Protein AF-A0A4Y9Y3M8-F1 (afdb_monomer)

pLDDT: mean 72.49, std 16.54, range [22.55, 95.62]

Radius of gyration: 41.43 Å; Cα contacts (8 Å, |Δi|>4): 596; chains: 1; bounding box: 86×70×116 Å

Solvent-accessible surface area (backbone atoms only — not comparable to full-atom values): 35491 Å² total; per-residue (Å²): 134,83,84,84,80,71,86,83,80,78,59,72,89,50,72,47,79,85,84,85,88,74,97,69,56,70,72,59,50,50,51,52,52,60,58,53,51,75,64,69,64,80,58,63,67,6,52,51,51,42,51,49,66,79,55,61,76,46,95,87,43,91,60,21,68,59,51,52,52,56,51,51,52,49,52,52,52,50,43,52,48,37,46,54,51,26,54,62,36,52,67,38,89,57,33,44,39,61,70,42,88,57,86,93,63,48,63,65,47,73,65,77,53,69,70,55,44,48,52,14,51,75,71,75,37,54,51,48,50,43,49,31,51,52,41,25,75,78,56,70,50,80,42,45,29,65,94,72,57,49,41,82,83,81,51,52,67,64,44,56,65,47,56,76,72,59,86,70,89,83,89,85,89,86,84,93,81,80,90,74,84,84,76,83,60,40,70,60,52,43,55,50,33,51,54,50,28,28,69,58,50,72,46,56,68,83,64,62,38,74,86,46,78,84,55,86,47,46,67,52,48,51,50,58,50,45,75,70,43,61,87,36,71,60,43,64,78,40,46,72,57,46,49,49,27,50,40,63,37,43,65,45,39,47,62,50,29,46,65,44,40,74,92,59,97,61,98,62,65,60,37,59,54,45,54,51,50,53,52,54,35,62,65,44,34,78,78,39,66,51,49,55,53,51,52,33,57,54,31,49,61,48,27,71,54,49,56,59,62,44,62,68,61,75,70,78,61,89,76,52,71,68,57,32,45,50,50,30,54,50,55,31,47,54,45,41,51,53,22,55,54,33,31,41,44,69,69,66,72,53,83,62,68,71,82,94,60,82,84,82,55,64,70,62,53,51,51,53,51,49,50,54,49,56,49,54,53,48,54,51,51,52,51,52,53,54,49,49,55,49,51,53,54,52,54,52,50,52,55,49,51,57,54,47,53,53,49,52,54,48,53,55,49,50,51,49,50,59,65,51,58,87,41,84,63,46,62,60,58,42,53,57,28,53,71,67,58,90,50,96,65,67,58,49,73,53,71,67,31,65,69,48,46,48,37,74,72,39,72,55,26,65,56,71,70,79,77,62,90,90,67,48,61,64,43,40,51,35,47,50,52,54,54,48,55,60,53,30,74,76,41,86,52,38,43,68,32,60,39,66,49,54,68,88,60,76,88,57,68,60,63,62,36,46,49,44,47,37,46,56,44,45,30,76,72,35,75,65,19,35,49,52,51,52,48,56,30,49,78,26,65,70,50,77,44,83,82,53,72,65,56,47,51,50,52,42,56,56,34,57,69,69,32,63,36,39,39,36,44,44,40,52,46,59,45,35,55,69,67,51,31,66,72,44,46,51,55,49,52,50,49,54,54,48,54,44,72,74,49,103,59,53,39,28,44,41,52,31,60,59,86,81,84,131

Structure (mmCIF, N/CA/C/O backbone):
data_AF-A0A4Y9Y3M8-F1
#
_entry.id   AF-A0A4Y9Y3M8-F1
#
loop_
_atom_site.group_PDB
_atom_site.id
_atom_site.type_symbol
_atom_site.label_atom_id
_atom_site.label_alt_id
_atom_site.label_comp_id
_atom_site.label_asym_id
_atom_site.label_entity_id
_atom_site.label_seq_id
_atom_site.pdbx_PDB_ins_code
_atom_site.Cartn_x
_atom_site.Cartn_y
_atom_site.Cartn_z
_atom_site.occupancy
_atom_site.B_iso_or_equiv
_atom_site.auth_seq_id
_atom_site.auth_comp_id
_atom_site.auth_asym_id
_atom_site.auth_atom_id
_atom_site.pdbx_PDB_model_num
ATOM 1 N N . MET A 1 1 ? 8.008 -13.737 5.739 1.00 23.94 1 MET A N 1
ATOM 2 C CA . MET A 1 1 ? 6.881 -13.301 6.593 1.00 23.94 1 MET A CA 1
ATOM 3 C C . MET A 1 1 ? 6.180 -14.546 7.118 1.00 23.94 1 MET A C 1
ATOM 5 O O . MET A 1 1 ? 5.570 -15.246 6.324 1.00 23.94 1 MET A O 1
ATOM 9 N N . LYS A 1 2 ? 6.320 -14.882 8.404 1.00 22.58 2 LYS A N 1
ATOM 10 C CA . LYS A 1 2 ? 5.452 -15.879 9.048 1.00 22.58 2 LYS A CA 1
ATOM 11 C C . LYS A 1 2 ? 4.255 -15.106 9.607 1.00 22.58 2 LYS A C 1
ATOM 13 O O . LYS A 1 2 ? 4.421 -14.347 10.555 1.00 22.58 2 LYS A O 1
ATOM 18 N N . GLU A 1 3 ? 3.095 -15.189 8.960 1.00 24.95 3 GLU A N 1
ATOM 19 C CA . GLU A 1 3 ? 1.872 -14.535 9.445 1.00 24.95 3 GLU A CA 1
ATOM 20 C C . GLU A 1 3 ? 1.312 -15.296 10.657 1.00 24.95 3 GLU A C 1
ATOM 22 O O . GLU A 1 3 ? 0.462 -16.169 10.526 1.00 24.95 3 GLU A O 1
ATOM 27 N N . TRP A 1 4 ? 1.747 -14.926 11.861 1.00 35.66 4 TRP A N 1
ATOM 28 C CA . TRP A 1 4 ? 1.193 -15.398 13.142 1.00 35.66 4 TRP A CA 1
ATOM 29 C C . TRP A 1 4 ? -0.137 -14.707 13.503 1.00 35.66 4 TRP A C 1
ATOM 31 O O . TRP A 1 4 ? -0.423 -14.418 14.657 1.00 35.66 4 TRP A O 1
ATOM 41 N N . ARG A 1 5 ? -0.957 -14.359 12.504 1.00 41.19 5 ARG A N 1
ATOM 42 C CA . ARG A 1 5 ? -2.076 -13.416 12.674 1.00 41.19 5 ARG A CA 1
ATOM 43 C C . ARG A 1 5 ? -3.370 -14.006 13.244 1.00 41.19 5 ARG A C 1
ATOM 45 O O . ARG A 1 5 ? -4.312 -13.232 13.399 1.00 41.19 5 ARG A O 1
ATOM 52 N N . LYS A 1 6 ? -3.501 -15.323 13.459 1.00 49.38 6 LYS A N 1
ATOM 53 C CA . LYS A 1 6 ? -4.857 -15.915 13.521 1.00 49.38 6 LYS A CA 1
ATOM 54 C C . LYS A 1 6 ? -5.145 -17.081 14.474 1.00 49.38 6 LYS A C 1
ATOM 56 O O . LYS A 1 6 ? -6.323 -17.392 14.578 1.00 49.38 6 LYS A O 1
ATOM 61 N N . MET A 1 7 ? -4.186 -17.743 15.125 1.00 48.00 7 MET A N 1
ATOM 62 C CA . MET A 1 7 ? -4.475 -19.113 15.605 1.00 48.00 7 MET A CA 1
ATOM 63 C C . MET A 1 7 ? -4.830 -19.285 17.091 1.00 48.00 7 MET A C 1
ATOM 65 O O . MET A 1 7 ? -5.753 -20.049 17.351 1.00 48.00 7 MET A O 1
ATOM 69 N N . GLU A 1 8 ? -4.209 -18.575 18.038 1.00 49.00 8 GLU A N 1
ATOM 70 C CA . GLU A 1 8 ? -4.432 -18.855 19.476 1.00 49.00 8 GLU A CA 1
ATOM 71 C C . GLU A 1 8 ? -5.293 -17.795 20.187 1.00 49.00 8 GLU A C 1
ATOM 73 O O . GLU A 1 8 ? -6.294 -18.140 20.807 1.00 49.00 8 GLU A O 1
ATOM 78 N N . ASP A 1 9 ? -4.987 -16.502 20.034 1.00 55.19 9 ASP A N 1
ATOM 79 C CA . ASP A 1 9 ? -5.552 -15.488 20.943 1.00 55.19 9 ASP A CA 1
ATOM 80 C C . ASP A 1 9 ? -6.882 -14.853 20.488 1.00 55.19 9 ASP A C 1
ATOM 82 O O . ASP A 1 9 ? -7.601 -14.268 21.290 1.00 55.19 9 ASP A O 1
ATOM 86 N N . GLY A 1 10 ? -7.246 -14.917 19.199 1.00 57.66 10 GLY A N 1
ATOM 87 C CA . GLY A 1 10 ? -8.517 -14.345 18.709 1.00 57.66 10 GLY A CA 1
ATOM 88 C C . GLY A 1 10 ? -8.648 -12.811 18.825 1.00 57.66 10 GLY A C 1
ATOM 89 O O . GLY A 1 10 ? -9.731 -12.257 18.653 1.00 57.66 10 GLY A O 1
ATOM 90 N N . GLU A 1 11 ? -7.549 -12.091 19.058 1.00 70.62 11 GLU A N 1
ATOM 91 C CA . GLU A 1 11 ? -7.535 -10.656 19.388 1.00 70.62 11 GLU A CA 1
ATOM 92 C C . GLU A 1 11 ? -7.485 -9.726 18.161 1.00 70.62 11 GLU A C 1
ATOM 94 O O . GLU A 1 11 ? -6.829 -8.679 18.163 1.00 70.62 11 GLU A O 1
ATOM 99 N N . CYS A 1 12 ? -8.180 -10.072 17.071 1.00 63.44 12 CYS A N 1
ATOM 100 C CA . CYS A 1 12 ? -8.080 -9.340 15.799 1.00 63.44 12 CYS A CA 1
ATOM 101 C C . CYS A 1 12 ? -8.428 -7.842 15.920 1.00 63.44 12 CYS A C 1
ATOM 103 O O . CYS A 1 12 ? -7.921 -7.018 15.153 1.00 63.44 12 CYS A O 1
ATOM 105 N N . GLY A 1 13 ? -9.256 -7.477 16.904 1.00 69.81 13 GLY A N 1
ATOM 106 C CA . GLY A 1 13 ? -9.611 -6.093 17.223 1.00 69.81 13 GLY A CA 1
ATOM 107 C C . GLY A 1 13 ? -8.463 -5.258 17.803 1.00 69.81 13 GLY A C 1
ATOM 108 O O . GLY A 1 13 ? -8.493 -4.038 17.672 1.00 69.81 13 GLY A O 1
ATOM 109 N N . ARG A 1 14 ? -7.421 -5.878 18.382 1.00 71.94 14 ARG A N 1
ATOM 110 C CA . ARG A 1 14 ? -6.268 -5.165 18.970 1.00 71.94 14 ARG A CA 1
ATOM 111 C C . ARG A 1 14 ? -5.278 -4.636 17.936 1.00 71.94 14 ARG A C 1
ATOM 113 O O . ARG A 1 14 ? -4.495 -3.746 18.251 1.00 71.94 14 ARG A O 1
ATOM 120 N N . ARG A 1 15 ? -5.316 -5.160 16.704 1.00 76.38 15 ARG A N 1
ATOM 121 C CA . ARG A 1 15 ? -4.464 -4.728 15.576 1.00 76.38 15 ARG A CA 1
ATOM 122 C C . ARG A 1 15 ? -2.955 -4.769 15.878 1.00 76.38 15 ARG A C 1
ATOM 124 O O . ARG A 1 15 ? -2.199 -3.971 15.331 1.00 76.38 15 ARG A O 1
ATOM 131 N N . GLY A 1 16 ? -2.524 -5.706 16.720 1.00 80.62 16 GLY A N 1
ATOM 132 C CA . GLY A 1 16 ? -1.114 -5.981 16.990 1.00 80.62 16 GLY A CA 1
ATOM 133 C C . GLY A 1 16 ? -0.482 -6.879 15.925 1.00 80.62 16 GLY A C 1
ATOM 134 O O . GLY A 1 16 ? -1.135 -7.764 15.373 1.00 80.62 16 GLY A O 1
ATOM 135 N N . GLY A 1 17 ? 0.792 -6.648 15.623 1.00 83.31 17 GLY A N 1
ATOM 136 C CA . GLY A 1 17 ? 1.608 -7.532 14.796 1.00 83.31 17 GLY A CA 1
ATOM 137 C C . GLY A 1 17 ? 3.057 -7.061 14.749 1.00 83.31 17 GLY A C 1
ATOM 138 O O . GLY A 1 17 ? 3.343 -5.903 15.047 1.00 83.31 17 GLY A O 1
ATOM 139 N N . TYR A 1 18 ? 3.961 -7.953 14.356 1.00 84.88 18 TYR A N 1
ATOM 140 C CA . TYR A 1 18 ? 5.367 -7.628 14.142 1.00 84.88 18 TYR A CA 1
ATOM 141 C C . TYR A 1 18 ? 5.884 -8.300 12.867 1.00 84.88 18 TYR A C 1
ATOM 143 O O . TYR A 1 18 ? 5.279 -9.241 12.348 1.00 84.88 18 TYR A O 1
ATOM 151 N N . PHE A 1 19 ? 6.999 -7.796 12.352 1.00 80.25 19 PHE A N 1
ATOM 152 C CA . PHE A 1 19 ? 7.789 -8.454 11.321 1.00 80.25 19 PHE A CA 1
ATOM 153 C C . PHE A 1 19 ? 9.251 -8.456 11.761 1.00 80.25 19 PHE A C 1
ATOM 155 O O . PHE A 1 19 ? 9.700 -7.547 12.454 1.00 80.25 19 PHE A O 1
ATOM 162 N N . GLU A 1 20 ? 9.979 -9.492 11.368 1.00 84.75 20 GLU A N 1
ATOM 163 C CA . GLU A 1 20 ? 11.407 -9.636 11.629 1.00 84.75 20 GLU A CA 1
ATOM 164 C C . GLU A 1 20 ? 12.163 -9.442 10.311 1.00 84.75 20 GLU A C 1
ATOM 166 O O . GLU A 1 20 ? 11.852 -10.094 9.309 1.00 84.75 20 GLU A O 1
ATOM 171 N N . CYS A 1 21 ? 13.138 -8.533 10.307 1.00 77.69 21 CYS A N 1
ATOM 172 C CA . CYS A 1 21 ? 14.061 -8.339 9.193 1.00 77.69 21 CYS A CA 1
ATOM 173 C C . CYS A 1 21 ? 15.355 -9.103 9.478 1.00 77.69 21 CYS A C 1
ATOM 175 O O . CYS A 1 21 ? 16.060 -8.775 10.427 1.00 77.69 21 CYS A O 1
ATOM 177 N N . ALA A 1 22 ? 15.689 -10.078 8.634 1.00 82.12 22 ALA A N 1
ATOM 178 C CA . ALA A 1 22 ? 16.950 -10.811 8.697 1.00 82.12 22 ALA A CA 1
ATOM 179 C C . ALA A 1 22 ? 17.730 -10.611 7.391 1.00 82.12 22 ALA A C 1
ATOM 181 O O . ALA A 1 22 ? 17.137 -10.654 6.314 1.00 82.12 22 ALA A O 1
ATOM 182 N N . ASN A 1 23 ? 19.051 -10.423 7.486 1.00 83.12 23 ASN A N 1
ATOM 183 C CA . ASN A 1 23 ? 19.957 -10.234 6.341 1.00 83.12 23 ASN A CA 1
ATOM 184 C C . ASN A 1 23 ? 19.587 -9.048 5.423 1.00 83.12 23 ASN A C 1
ATOM 186 O O . ASN A 1 23 ? 19.675 -9.151 4.201 1.00 83.12 23 ASN A O 1
ATOM 190 N N . ILE A 1 24 ? 19.157 -7.926 6.006 1.00 77.38 24 ILE A N 1
ATOM 191 C CA . ILE A 1 24 ? 18.838 -6.683 5.288 1.00 77.38 24 ILE A CA 1
ATOM 192 C C . ILE A 1 24 ? 19.985 -5.685 5.482 1.00 77.38 24 ILE A C 1
ATOM 194 O O . ILE A 1 24 ? 20.456 -5.524 6.604 1.00 77.38 24 ILE A O 1
ATOM 198 N N . GLY A 1 25 ? 20.427 -5.030 4.403 1.00 64.19 25 GLY A N 1
ATOM 199 C CA . GLY A 1 25 ? 21.458 -3.986 4.461 1.00 64.19 25 GLY A CA 1
ATOM 200 C C . GLY A 1 25 ? 21.018 -2.773 5.286 1.00 64.19 25 GLY A C 1
ATOM 201 O O . GLY A 1 25 ? 19.834 -2.424 5.307 1.00 64.19 25 GLY A O 1
ATOM 202 N N . ASP A 1 26 ? 21.966 -2.127 5.968 1.00 78.44 26 ASP A N 1
ATOM 203 C CA . ASP A 1 26 ? 21.694 -1.010 6.887 1.00 78.44 26 ASP A CA 1
ATOM 204 C C . ASP A 1 26 ? 21.001 0.179 6.199 1.00 78.44 26 ASP A C 1
ATOM 206 O O . ASP A 1 26 ? 20.179 0.873 6.799 1.00 78.44 26 ASP A O 1
ATOM 210 N N . ASP A 1 27 ? 21.285 0.389 4.915 1.00 54.22 27 ASP A N 1
ATOM 211 C CA . ASP A 1 27 ? 20.661 1.399 4.063 1.00 54.22 27 ASP A CA 1
ATOM 212 C C . ASP A 1 27 ? 19.167 1.121 3.827 1.00 54.22 27 ASP A C 1
ATOM 214 O O . ASP A 1 27 ? 18.326 2.016 3.963 1.00 54.22 27 ASP A O 1
ATOM 218 N N . VAL A 1 28 ? 18.808 -0.133 3.551 1.00 55.44 28 VAL A N 1
ATOM 219 C CA . VAL A 1 28 ? 17.413 -0.574 3.406 1.00 55.44 28 VAL A CA 1
ATOM 220 C C . VAL A 1 28 ? 16.694 -0.535 4.755 1.00 55.44 28 VAL A C 1
ATOM 222 O O . VAL A 1 28 ? 15.542 -0.099 4.829 1.00 55.44 28 VAL A O 1
ATOM 225 N N . LEU A 1 29 ? 17.369 -0.921 5.841 1.00 70.38 29 LEU A N 1
ATOM 226 C CA . LEU A 1 29 ? 16.812 -0.851 7.191 1.00 70.38 29 LEU A CA 1
ATOM 227 C C . LEU A 1 29 ? 16.499 0.600 7.593 1.00 70.38 29 LEU A C 1
ATOM 229 O O . LEU A 1 29 ? 15.426 0.870 8.137 1.00 70.38 29 LEU A O 1
ATOM 233 N N . ALA A 1 30 ? 17.377 1.549 7.257 1.00 66.06 30 ALA A N 1
ATOM 234 C CA . ALA A 1 30 ? 17.149 2.974 7.487 1.00 66.06 30 ALA A CA 1
ATOM 235 C C . ALA A 1 30 ? 15.920 3.504 6.724 1.00 66.06 30 ALA A C 1
ATOM 237 O O . ALA A 1 30 ? 15.151 4.304 7.267 1.00 66.06 30 ALA A O 1
ATOM 238 N N . LEU A 1 31 ? 15.685 3.034 5.493 1.00 57.28 31 LEU A N 1
ATOM 239 C CA . LEU A 1 31 ? 14.478 3.377 4.732 1.00 57.28 31 LEU A CA 1
ATOM 240 C C . LEU A 1 31 ? 13.209 2.805 5.374 1.00 57.28 31 LEU A C 1
ATOM 242 O O . LEU A 1 31 ? 12.208 3.519 5.466 1.00 57.28 31 LEU A O 1
ATOM 246 N N . ILE A 1 32 ? 13.254 1.564 5.871 1.00 66.12 32 ILE A N 1
ATOM 247 C CA . ILE A 1 32 ? 12.137 0.955 6.609 1.00 66.12 32 ILE A CA 1
ATOM 248 C C . ILE A 1 32 ? 11.829 1.776 7.869 1.00 66.12 32 ILE A C 1
ATOM 250 O O . ILE A 1 32 ? 10.670 2.126 8.089 1.00 66.12 32 ILE A O 1
ATOM 254 N N . TYR A 1 33 ? 12.848 2.157 8.649 1.00 73.94 33 TYR A N 1
ATOM 255 C CA . TYR A 1 33 ? 12.685 3.002 9.840 1.00 73.94 33 TYR A CA 1
ATOM 256 C C . TYR A 1 33 ? 12.061 4.361 9.517 1.00 73.94 33 TYR A C 1
ATOM 258 O O . TYR A 1 33 ? 11.108 4.785 10.173 1.00 73.94 33 TYR A O 1
ATOM 266 N N . LYS A 1 34 ? 12.557 5.022 8.466 1.00 65.69 34 LYS A N 1
ATOM 267 C CA . LYS A 1 34 ? 12.014 6.301 7.996 1.00 65.69 34 LYS A CA 1
ATOM 268 C C . LYS A 1 34 ? 10.552 6.179 7.560 1.00 65.69 34 LYS A C 1
ATOM 270 O O . LYS A 1 34 ? 9.763 7.088 7.806 1.00 65.69 34 LYS A O 1
ATOM 275 N N . MET A 1 35 ? 10.181 5.070 6.921 1.00 68.75 35 MET A N 1
ATOM 276 C CA . MET A 1 35 ? 8.806 4.800 6.503 1.00 68.75 35 MET A CA 1
ATOM 277 C C . MET A 1 35 ? 7.878 4.622 7.712 1.00 68.75 35 MET A C 1
ATOM 279 O O . MET A 1 35 ? 6.824 5.255 7.767 1.00 68.75 35 MET A O 1
ATOM 283 N N . VAL A 1 36 ? 8.263 3.804 8.699 1.00 68.12 36 VAL A N 1
ATOM 284 C CA . VAL A 1 36 ? 7.403 3.528 9.865 1.00 68.12 36 VAL A CA 1
ATOM 285 C C . VAL A 1 36 ? 7.287 4.722 10.816 1.00 68.12 36 VAL A C 1
ATOM 287 O O . VAL A 1 36 ? 6.237 4.890 11.434 1.00 68.12 36 VAL A O 1
ATOM 290 N N . SER A 1 37 ? 8.291 5.609 10.881 1.00 69.12 37 SER A N 1
ATOM 291 C CA . SER A 1 37 ? 8.245 6.802 11.742 1.00 69.12 37 SER A CA 1
ATOM 292 C C . SER A 1 37 ? 7.177 7.825 11.335 1.00 69.12 37 SER A C 1
ATOM 294 O O . SER A 1 37 ? 6.770 8.643 12.156 1.00 69.12 37 SER A O 1
ATOM 296 N N . VAL A 1 38 ? 6.684 7.778 10.089 1.00 65.00 38 VAL A N 1
ATOM 297 C CA . VAL A 1 38 ? 5.595 8.658 9.618 1.00 65.00 38 VAL A CA 1
ATOM 298 C C . VAL A 1 38 ? 4.285 8.376 10.365 1.00 65.00 38 VAL A C 1
ATOM 300 O O . VAL A 1 38 ? 3.483 9.283 10.567 1.00 65.00 38 VAL A O 1
ATOM 303 N N . GLY A 1 39 ? 4.080 7.134 10.814 1.00 56.56 39 GLY A N 1
ATOM 304 C CA . GLY A 1 39 ? 2.903 6.711 11.576 1.00 56.56 39 GLY A CA 1
ATOM 305 C C . GLY A 1 39 ? 3.020 6.889 13.092 1.00 56.56 39 GLY A C 1
ATOM 306 O O . GLY A 1 39 ? 2.197 6.321 13.805 1.00 56.56 39 GLY A O 1
ATOM 307 N N . LEU A 1 40 ? 4.025 7.628 13.587 1.00 76.00 40 LEU A N 1
ATOM 308 C CA . LEU A 1 40 ? 4.431 7.699 15.001 1.00 76.00 40 LEU A CA 1
ATOM 309 C C . LEU A 1 40 ? 4.805 6.319 15.570 1.00 76.00 40 LEU A C 1
ATOM 311 O O . LEU A 1 40 ? 5.982 5.964 15.597 1.00 76.00 40 LEU A O 1
ATOM 315 N N . CYS A 1 41 ? 3.813 5.546 16.020 1.00 78.38 41 CYS A N 1
ATOM 316 C CA . CYS A 1 41 ? 3.963 4.174 16.494 1.00 78.38 41 CYS A CA 1
ATOM 317 C C . CYS A 1 41 ? 2.629 3.395 16.412 1.00 78.38 41 CYS A C 1
ATOM 319 O O . CYS A 1 41 ? 1.553 4.000 16.380 1.00 78.38 41 CYS A O 1
ATOM 321 N N . PRO A 1 42 ? 2.664 2.048 16.395 1.00 78.56 42 PRO A N 1
ATOM 322 C CA . PRO A 1 42 ? 1.456 1.227 16.481 1.00 78.56 42 PRO A CA 1
ATOM 323 C C . PRO A 1 42 ? 0.688 1.454 17.796 1.00 78.56 42 PRO A C 1
ATOM 325 O O . PRO A 1 42 ? 1.309 1.793 18.807 1.00 78.56 42 PRO A O 1
ATOM 328 N N . PRO A 1 43 ? -0.633 1.195 17.848 1.00 79.50 43 PRO A N 1
ATOM 329 C CA . PRO A 1 43 ? -1.408 1.310 19.081 1.00 79.50 43 PRO A CA 1
ATOM 330 C C . PRO A 1 43 ? -0.797 0.495 20.223 1.00 79.50 43 PRO A C 1
ATOM 332 O O . PRO A 1 43 ? -0.481 -0.684 20.050 1.00 79.50 43 PRO A O 1
ATOM 335 N N . LEU A 1 44 ? -0.671 1.106 21.405 1.00 85.19 44 LEU A N 1
ATOM 336 C CA . LEU A 1 44 ? -0.048 0.466 22.568 1.00 85.19 44 LEU A CA 1
ATOM 337 C C . LEU A 1 44 ? -0.755 -0.839 22.963 1.00 85.19 44 LEU A C 1
ATOM 339 O O . LEU A 1 44 ? -0.092 -1.813 23.293 1.00 85.19 44 LEU A O 1
ATOM 343 N N . SER A 1 45 ? -2.085 -0.896 22.863 1.00 82.88 45 SER A N 1
ATOM 344 C CA . SER A 1 45 ? -2.854 -2.125 23.109 1.00 82.88 45 SER A CA 1
ATOM 345 C C . SER A 1 45 ? -2.480 -3.263 22.153 1.00 82.88 45 SER A C 1
ATOM 347 O O . SER A 1 45 ? -2.447 -4.421 22.560 1.00 82.88 45 SER A O 1
ATOM 349 N N . GLY A 1 46 ? -2.160 -2.941 20.897 1.00 83.44 46 GLY A N 1
ATOM 350 C CA . GLY A 1 46 ? -1.646 -3.897 19.921 1.00 83.44 46 GLY A CA 1
ATOM 351 C C . GLY A 1 46 ? -0.230 -4.358 20.260 1.00 83.44 46 GLY A C 1
ATOM 352 O O . GLY A 1 46 ? 0.058 -5.544 20.143 1.00 83.44 46 GLY A O 1
ATOM 353 N N . GLN A 1 47 ? 0.630 -3.448 20.730 1.00 85.81 47 GLN A N 1
ATOM 354 C CA . GLN A 1 47 ? 1.986 -3.785 21.180 1.00 85.81 47 GLN A CA 1
ATOM 355 C C . GLN A 1 47 ? 1.963 -4.711 22.406 1.00 85.81 47 GLN A C 1
ATOM 357 O O . GLN A 1 47 ? 2.620 -5.744 22.388 1.00 85.81 47 GLN A O 1
ATOM 362 N N . VAL A 1 48 ? 1.153 -4.393 23.422 1.00 86.00 48 VAL A N 1
ATOM 363 C CA . VAL A 1 48 ? 0.956 -5.244 24.611 1.00 86.00 48 VAL A CA 1
ATOM 364 C C . VAL A 1 48 ? 0.365 -6.599 24.223 1.00 86.00 48 VAL A C 1
ATOM 366 O O . VAL A 1 48 ? 0.812 -7.622 24.720 1.00 86.00 48 VAL A O 1
ATOM 369 N N . GLY A 1 49 ? -0.598 -6.627 23.295 1.00 85.81 49 GLY A N 1
ATOM 370 C CA . GLY A 1 49 ? -1.161 -7.883 22.797 1.00 85.81 49 GLY A CA 1
ATOM 371 C C . GLY A 1 49 ? -0.107 -8.789 22.153 1.00 85.81 49 GLY A C 1
ATOM 372 O O . GLY A 1 49 ? -0.046 -9.970 22.475 1.00 85.81 49 GLY A O 1
ATOM 373 N N . VAL A 1 50 ? 0.755 -8.234 21.292 1.00 87.00 50 VAL A N 1
ATOM 374 C CA . VAL A 1 50 ? 1.882 -8.983 20.704 1.00 87.00 50 VAL A CA 1
ATOM 375 C C . VAL A 1 50 ? 2.847 -9.451 21.783 1.00 87.00 50 VAL A C 1
ATOM 377 O O . VAL A 1 50 ? 3.323 -10.577 21.721 1.00 87.00 50 VAL A O 1
ATOM 380 N N . ASP A 1 51 ? 3.125 -8.600 22.764 1.00 89.81 51 ASP A N 1
ATOM 381 C CA . ASP A 1 51 ? 4.051 -8.906 23.843 1.00 89.81 51 ASP A CA 1
ATOM 382 C C . ASP A 1 51 ? 3.589 -10.087 24.706 1.00 89.81 51 ASP A C 1
ATOM 384 O O . ASP A 1 51 ? 4.379 -10.987 24.983 1.00 89.81 51 ASP A O 1
ATOM 388 N N . CYS A 1 52 ? 2.302 -10.125 25.062 1.00 87.25 52 CYS A N 1
ATOM 389 C CA . CYS A 1 52 ? 1.695 -11.258 25.759 1.00 87.25 52 CYS A CA 1
ATOM 390 C C . CYS A 1 52 ? 1.710 -12.534 24.904 1.00 87.25 52 CYS A C 1
ATOM 392 O O . CYS A 1 52 ? 1.992 -13.608 25.425 1.00 87.25 52 CYS A O 1
ATOM 394 N N . MET A 1 53 ? 1.456 -12.412 23.597 1.00 85.25 53 MET A N 1
ATOM 395 C CA . MET A 1 53 ? 1.449 -13.544 22.663 1.00 85.25 53 MET A CA 1
ATOM 396 C C . MET A 1 53 ? 2.840 -14.178 22.511 1.00 85.25 53 MET A C 1
ATOM 398 O O . MET A 1 53 ? 2.974 -15.396 22.513 1.00 85.25 53 MET A O 1
ATOM 402 N N . VAL A 1 54 ? 3.902 -13.373 22.382 1.00 87.94 54 VAL A N 1
ATOM 403 C CA . VAL A 1 54 ? 5.273 -13.897 22.204 1.00 87.94 54 VAL A CA 1
ATOM 404 C C . VAL A 1 54 ? 5.943 -14.294 23.524 1.00 87.94 54 VAL A C 1
ATOM 406 O O . VAL A 1 54 ? 7.030 -14.873 23.507 1.00 87.94 54 VAL A O 1
ATOM 409 N N . ARG A 1 55 ? 5.308 -13.994 24.663 1.00 89.31 55 ARG A N 1
ATOM 410 C CA . ARG A 1 55 ? 5.760 -14.357 26.013 1.00 89.31 55 ARG A CA 1
ATOM 411 C C . ARG A 1 55 ? 4.633 -15.042 26.803 1.00 89.31 55 ARG A C 1
ATOM 413 O O . ARG A 1 55 ? 4.167 -14.476 27.794 1.00 89.31 55 ARG A O 1
ATOM 420 N N . PRO A 1 56 ? 4.193 -16.245 26.389 1.00 90.50 56 PRO A N 1
ATOM 421 C CA . PRO A 1 56 ? 3.160 -16.979 27.110 1.00 90.50 56 PRO A CA 1
ATOM 422 C C . PRO A 1 56 ? 3.658 -17.436 28.495 1.00 90.50 56 PRO A C 1
ATOM 424 O O . PRO A 1 56 ? 4.880 -17.497 28.712 1.00 90.50 56 PRO A O 1
ATOM 427 N N . PRO A 1 57 ? 2.738 -17.798 29.416 1.00 93.94 57 PRO A N 1
ATOM 428 C CA . PRO A 1 57 ? 3.090 -18.420 30.692 1.00 93.94 57 PRO A CA 1
ATOM 429 C C . PRO A 1 57 ? 4.064 -19.590 30.507 1.00 93.94 57 PRO A C 1
ATOM 431 O O . PRO A 1 57 ? 3.953 -20.356 29.547 1.00 93.94 57 PRO A O 1
ATOM 434 N N . GLN A 1 58 ? 5.015 -19.734 31.426 1.00 95.12 58 GLN A N 1
ATOM 435 C CA . GLN A 1 58 ? 6.035 -20.783 31.416 1.00 95.12 58 GLN A CA 1
ATOM 436 C C . GLN A 1 58 ? 5.720 -21.877 32.436 1.00 95.12 58 GLN A C 1
ATOM 438 O O . GLN A 1 58 ? 4.990 -21.660 33.402 1.00 95.12 58 GLN A O 1
ATOM 443 N N . GLU A 1 59 ? 6.286 -23.069 32.245 1.00 92.75 59 GLU A N 1
ATOM 444 C CA . GLU A 1 59 ? 6.101 -24.173 33.188 1.00 92.75 59 GLU A CA 1
ATOM 445 C C . GLU A 1 59 ? 6.608 -23.777 34.587 1.00 92.75 59 GLU A C 1
ATOM 447 O O . GLU A 1 59 ? 7.775 -23.429 34.767 1.00 92.75 59 GLU A O 1
ATOM 452 N N . GLY A 1 60 ? 5.706 -23.799 35.572 1.00 92.50 60 GLY A N 1
ATOM 453 C CA . GLY A 1 60 ? 5.949 -23.304 36.932 1.00 92.50 60 GLY A CA 1
ATOM 454 C C . GLY A 1 60 ? 5.194 -22.017 37.283 1.00 92.50 60 GLY A C 1
ATOM 455 O O . GLY A 1 60 ? 5.003 -21.751 38.470 1.00 92.50 60 GLY A O 1
ATOM 456 N N . ASP A 1 61 ? 4.705 -21.267 36.291 1.00 93.94 61 ASP A N 1
ATOM 457 C CA . ASP A 1 61 ? 3.833 -20.113 36.523 1.00 93.94 61 ASP A CA 1
ATOM 458 C C . ASP A 1 61 ? 2.432 -20.556 36.968 1.00 93.94 61 ASP A C 1
ATOM 460 O O . ASP A 1 61 ? 1.901 -21.572 36.511 1.00 93.94 61 ASP A O 1
ATOM 464 N N . GLU A 1 62 ? 1.791 -19.753 37.821 1.00 95.31 62 GLU A N 1
ATOM 465 C CA . GLU A 1 62 ? 0.462 -20.045 38.383 1.00 95.31 62 GLU A CA 1
ATOM 466 C C . GLU A 1 62 ? -0.601 -20.291 37.296 1.00 95.31 62 GLU A C 1
ATOM 468 O O . GLU A 1 62 ? -1.447 -21.174 37.432 1.00 95.31 62 GLU A O 1
ATOM 473 N N . SER A 1 63 ? -0.538 -19.546 36.188 1.00 93.56 63 SER A N 1
ATOM 474 C CA . SER A 1 63 ? -1.498 -19.632 35.083 1.00 93.56 63 SER A CA 1
ATOM 475 C C . SER A 1 63 ? -1.149 -20.677 34.018 1.00 93.56 63 SER A C 1
ATOM 477 O O . SER A 1 63 ? -1.983 -20.940 33.150 1.00 93.56 63 SER A O 1
ATOM 479 N N . TYR A 1 64 ? 0.035 -21.303 34.068 1.00 95.62 64 TYR A N 1
ATOM 480 C CA . TYR A 1 64 ? 0.524 -22.175 32.992 1.00 95.62 64 TYR A CA 1
ATOM 481 C C . TYR A 1 64 ? -0.383 -23.372 32.726 1.00 95.62 64 TYR A C 1
ATOM 483 O O . TYR A 1 64 ? -0.712 -23.657 31.576 1.00 95.62 64 TYR A O 1
ATOM 491 N N . ALA A 1 65 ? -0.817 -24.061 33.784 1.00 95.25 65 ALA A N 1
ATOM 492 C CA . ALA A 1 65 ? -1.639 -25.259 33.644 1.00 95.25 65 ALA A CA 1
ATOM 493 C C . ALA A 1 65 ? -2.977 -24.956 32.949 1.00 95.25 65 ALA A C 1
ATOM 495 O O . ALA A 1 65 ? -3.394 -25.703 32.063 1.00 95.25 65 ALA A O 1
ATOM 496 N N . LEU A 1 66 ? -3.615 -23.838 33.316 1.00 93.56 66 LEU A N 1
ATOM 497 C CA . LEU A 1 66 ? -4.860 -23.391 32.695 1.00 93.56 66 LEU A CA 1
ATOM 498 C C . LEU A 1 66 ? -4.626 -22.954 31.244 1.00 93.56 66 LEU A C 1
ATOM 500 O O . LEU A 1 66 ? -5.312 -23.438 30.348 1.00 93.56 66 LEU A O 1
ATOM 504 N N . TRP A 1 67 ? -3.611 -22.118 31.003 1.00 92.81 67 TRP A N 1
ATOM 505 C CA . TRP A 1 67 ? -3.252 -21.658 29.659 1.00 92.81 67 TRP A CA 1
ATOM 506 C C . TRP A 1 67 ? -2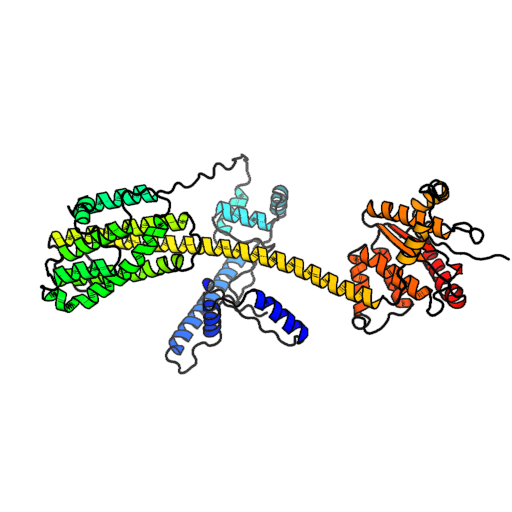.976 -22.829 28.705 1.00 92.81 67 TRP A C 1
ATOM 508 O O . TRP A 1 67 ? -3.497 -22.859 27.588 1.00 92.81 67 TRP A O 1
ATOM 518 N N . LYS A 1 68 ? -2.207 -23.834 29.150 1.00 93.00 68 LYS A N 1
ATOM 519 C CA . LYS A 1 68 ? -1.878 -25.010 28.335 1.00 93.00 68 LYS A CA 1
ATOM 520 C C . LYS A 1 68 ? -3.125 -25.822 27.999 1.00 93.00 68 LYS A C 1
ATOM 522 O O . LYS A 1 68 ? -3.295 -26.228 26.853 1.00 93.00 68 LYS A O 1
ATOM 527 N N . GLN A 1 69 ? -4.007 -26.021 28.980 1.00 93.44 69 GLN A N 1
ATOM 528 C CA . GLN A 1 69 ? -5.276 -26.718 28.785 1.00 93.44 69 GLN A CA 1
ATOM 529 C C . GLN A 1 69 ? -6.167 -26.003 27.758 1.00 93.44 69 GLN A C 1
ATOM 531 O O . GLN A 1 69 ? -6.700 -26.653 26.858 1.00 93.44 69 GLN A O 1
ATOM 536 N N . GLU A 1 70 ? -6.338 -24.685 27.882 1.00 89.31 70 GLU A N 1
ATOM 537 C CA . GLU A 1 70 ? -7.186 -23.883 26.990 1.00 89.31 70 GLU A CA 1
ATOM 538 C C . GLU A 1 70 ? -6.632 -23.832 25.559 1.00 89.31 70 GLU A C 1
ATOM 540 O O . GLU A 1 70 ? -7.382 -24.008 24.589 1.00 89.31 70 GLU A O 1
ATOM 545 N N . THR A 1 71 ? -5.315 -23.663 25.426 1.00 84.81 71 THR A N 1
ATOM 546 C CA . THR A 1 71 ? -4.627 -23.601 24.129 1.00 84.81 71 THR A CA 1
ATOM 547 C C . THR A 1 71 ? -4.701 -24.947 23.406 1.00 84.81 71 THR A C 1
ATOM 549 O O . THR A 1 71 ? -5.134 -25.014 22.252 1.00 84.81 71 THR A O 1
ATOM 552 N N . ASP A 1 72 ? -4.387 -26.049 24.097 1.00 88.56 72 ASP A N 1
ATOM 553 C CA . ASP A 1 72 ? -4.450 -27.396 23.519 1.00 88.56 72 ASP A CA 1
ATOM 554 C C . ASP A 1 72 ? -5.875 -27.781 23.112 1.00 88.56 72 ASP A C 1
ATOM 556 O O . ASP A 1 72 ? -6.086 -28.351 22.037 1.00 88.56 72 ASP A O 1
ATOM 560 N N . ALA A 1 73 ? -6.868 -27.447 23.943 1.00 87.25 73 ALA A N 1
ATOM 561 C CA . ALA A 1 73 ? -8.271 -27.703 23.634 1.00 87.25 73 ALA A CA 1
ATOM 562 C C . ALA A 1 73 ? -8.724 -26.939 22.381 1.00 87.25 73 ALA A C 1
ATOM 564 O O . ALA A 1 73 ? -9.414 -27.504 21.527 1.00 87.25 73 ALA A O 1
ATOM 565 N N . THR A 1 74 ? -8.306 -25.679 22.241 1.00 81.88 74 THR A N 1
ATOM 566 C CA . THR A 1 74 ? -8.622 -24.846 21.074 1.00 81.88 74 THR A CA 1
ATOM 567 C C . THR A 1 74 ? -7.983 -25.408 19.808 1.00 81.88 74 THR A C 1
ATOM 569 O O . THR A 1 74 ? -8.671 -25.592 18.802 1.00 81.88 74 THR A O 1
ATOM 572 N N . HIS A 1 75 ? -6.702 -25.776 19.862 1.00 82.94 75 HIS A N 1
ATOM 573 C CA . HIS A 1 75 ? -5.997 -26.401 18.741 1.00 82.94 75 HIS A CA 1
ATOM 574 C C . HIS A 1 75 ? -6.623 -27.723 18.307 1.00 82.94 75 HIS A C 1
ATOM 576 O O . HIS A 1 75 ? -6.864 -27.933 17.116 1.00 82.94 75 HIS A O 1
ATOM 582 N N . ALA A 1 76 ? -6.952 -28.594 19.262 1.00 85.69 76 ALA A N 1
ATOM 583 C CA . ALA A 1 76 ? -7.618 -29.856 18.972 1.00 85.69 76 ALA A CA 1
ATOM 584 C C . ALA A 1 76 ? -8.998 -29.635 18.329 1.00 85.69 76 ALA A C 1
ATOM 586 O O . ALA A 1 76 ? -9.349 -30.316 17.364 1.00 85.69 76 ALA A O 1
ATOM 587 N N . ALA A 1 77 ? -9.770 -28.658 18.818 1.00 83.00 77 ALA A N 1
ATOM 588 C CA . ALA A 1 77 ? -11.076 -28.324 18.260 1.00 83.00 77 ALA A CA 1
ATOM 589 C C . ALA A 1 77 ? -10.979 -27.766 16.831 1.00 83.00 77 ALA A C 1
ATOM 591 O O . ALA A 1 77 ? -11.790 -28.136 15.980 1.00 83.00 77 ALA A O 1
ATOM 592 N N . LEU A 1 78 ? -9.999 -26.901 16.554 1.00 81.38 78 LEU A N 1
ATOM 593 C CA . LEU A 1 78 ? -9.764 -26.356 15.215 1.00 81.38 78 LEU A CA 1
ATOM 594 C C . LEU A 1 78 ? -9.354 -27.456 14.230 1.00 81.38 78 LEU A C 1
ATOM 596 O O . LEU A 1 78 ? -9.986 -27.581 13.183 1.00 81.38 78 LEU A O 1
ATOM 600 N N . ALA A 1 79 ? -8.392 -28.305 14.601 1.00 82.56 79 ALA A N 1
ATOM 601 C CA . ALA A 1 79 ? -7.948 -29.425 13.770 1.00 82.56 79 ALA A CA 1
ATOM 602 C C . ALA A 1 79 ? -9.074 -30.437 13.491 1.00 82.56 79 ALA A C 1
ATOM 604 O O . ALA A 1 79 ? -9.217 -30.940 12.377 1.00 82.56 79 ALA A O 1
ATOM 605 N N . ALA A 1 80 ? -9.921 -30.722 14.486 1.00 84.38 80 ALA A N 1
ATOM 606 C CA . ALA A 1 80 ? -11.076 -31.596 14.292 1.00 84.38 80 ALA A CA 1
ATOM 607 C C . ALA A 1 80 ? -12.114 -30.984 13.334 1.00 84.38 80 ALA A C 1
ATOM 609 O O . ALA A 1 80 ? -12.709 -31.704 12.530 1.00 84.38 80 ALA A O 1
ATOM 610 N N . ARG A 1 81 ? -12.334 -29.662 13.397 1.00 81.56 81 ARG A N 1
ATOM 611 C CA . ARG A 1 81 ? -13.275 -28.950 12.516 1.00 81.56 81 ARG A CA 1
ATOM 612 C C . ARG A 1 81 ? -12.789 -28.889 11.074 1.00 81.56 81 ARG A C 1
ATOM 614 O O . ARG A 1 81 ? -13.601 -29.136 10.184 1.00 81.56 81 ARG A O 1
ATOM 621 N N . THR A 1 82 ? -11.512 -28.584 10.837 1.00 81.75 82 THR A N 1
ATOM 62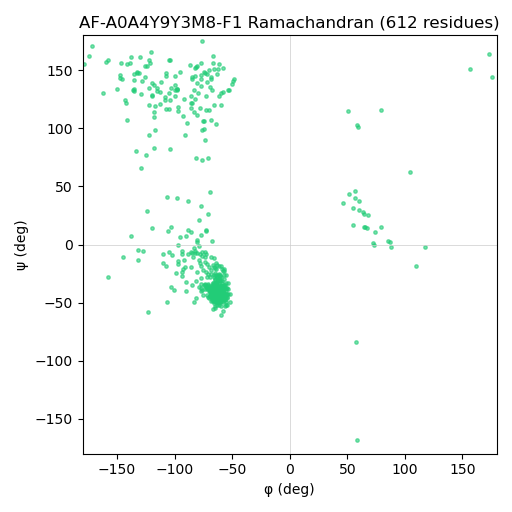2 C CA . THR A 1 82 ? -10.959 -28.532 9.473 1.00 81.75 82 THR A CA 1
ATOM 623 C C . THR A 1 82 ? -11.013 -29.903 8.812 1.00 81.75 82 THR A C 1
ATOM 625 O O . THR A 1 82 ? -11.504 -30.006 7.690 1.00 81.75 82 THR A O 1
ATOM 628 N N . LYS A 1 83 ? -10.659 -30.965 9.545 1.00 85.31 83 LYS A N 1
ATOM 629 C CA . LYS A 1 83 ? -10.775 -32.344 9.060 1.00 85.31 83 LYS A CA 1
ATOM 630 C C . LYS A 1 83 ? -12.216 -32.750 8.752 1.00 85.31 83 LYS A C 1
ATOM 632 O O . LYS A 1 83 ? -12.503 -33.280 7.683 1.00 85.31 83 LYS A O 1
ATOM 637 N N . LEU A 1 84 ? -13.145 -32.487 9.674 1.00 85.19 84 LEU A N 1
ATOM 638 C CA . LEU A 1 84 ? -14.558 -32.800 9.452 1.00 85.19 84 LEU A CA 1
ATOM 639 C C . LEU A 1 84 ? -15.092 -32.075 8.214 1.00 85.19 84 LEU A C 1
ATOM 641 O O . LEU A 1 84 ? -15.827 -32.660 7.421 1.00 85.19 84 LEU A O 1
ATOM 645 N N . MET A 1 85 ? -14.743 -30.798 8.061 1.00 83.56 85 MET A N 1
ATOM 646 C CA . MET A 1 85 ? -15.190 -30.009 6.927 1.00 83.56 85 MET A CA 1
ATOM 647 C C . MET A 1 85 ? -14.578 -30.553 5.630 1.00 83.56 85 MET A C 1
ATOM 649 O O . MET A 1 85 ? -15.349 -30.885 4.737 1.00 83.56 85 MET A O 1
ATOM 653 N N . SER A 1 86 ? -13.256 -30.774 5.555 1.00 86.38 86 SER A N 1
ATOM 654 C CA . SER A 1 86 ? -12.563 -31.336 4.377 1.00 86.38 86 SER A CA 1
ATOM 655 C C . SER A 1 86 ? -13.166 -32.676 3.914 1.00 86.38 86 SER A C 1
ATOM 657 O O . SER A 1 86 ? -13.428 -32.868 2.723 1.00 86.38 86 SER A O 1
ATOM 659 N N . GLU A 1 87 ? -13.497 -33.576 4.844 1.00 89.00 87 GLU A N 1
ATOM 660 C CA . GLU A 1 87 ? -14.173 -34.851 4.557 1.00 89.00 87 GLU A CA 1
ATOM 661 C C . GLU A 1 87 ? -15.576 -34.666 3.961 1.00 89.00 87 GLU A C 1
ATOM 663 O O . GLU A 1 87 ? -15.929 -35.332 2.984 1.00 89.00 87 GLU A O 1
ATOM 668 N N . ARG A 1 88 ? -16.371 -33.729 4.496 1.00 87.38 88 ARG A N 1
ATOM 669 C CA . ARG A 1 88 ? -17.737 -33.449 4.008 1.00 87.38 88 ARG A CA 1
ATOM 670 C C . ARG A 1 88 ? -17.775 -32.978 2.563 1.00 87.38 88 ARG A C 1
ATOM 672 O O . ARG A 1 88 ? -18.817 -33.040 1.924 1.00 87.38 88 ARG A O 1
ATOM 679 N N . LEU A 1 89 ? -16.648 -32.527 2.046 1.00 83.69 89 LEU A N 1
ATOM 680 C CA . LEU A 1 89 ? -16.572 -31.871 0.754 1.00 83.69 89 LEU A CA 1
ATOM 681 C C . LEU A 1 89 ? -16.041 -32.707 -0.343 1.00 83.69 89 LEU A C 1
ATOM 683 O O . LEU A 1 89 ? -16.551 -32.643 -1.450 1.00 83.69 89 LEU A O 1
ATOM 687 N N . ASN A 1 90 ? -15.070 -33.530 0.005 1.00 87.44 90 ASN A N 1
ATOM 688 C CA . ASN A 1 90 ? -14.695 -34.635 -0.839 1.00 87.44 90 ASN A CA 1
ATOM 689 C C . ASN A 1 90 ? -15.878 -35.598 -1.052 1.00 87.44 90 ASN A C 1
ATOM 691 O O . ASN A 1 90 ? -15.870 -36.357 -2.014 1.00 87.44 90 ASN A O 1
ATOM 695 N N . ALA A 1 91 ? -16.908 -35.552 -0.195 1.00 88.44 91 ALA A N 1
ATOM 696 C CA . ALA A 1 91 ? -18.160 -36.275 -0.402 1.00 88.44 91 ALA A CA 1
ATOM 697 C C . ALA A 1 91 ? -19.120 -35.613 -1.418 1.00 88.44 91 ALA A C 1
ATOM 699 O O . ALA A 1 91 ? -20.043 -36.284 -1.882 1.00 88.44 91 ALA A O 1
ATOM 700 N N . LEU A 1 92 ? -18.936 -34.334 -1.778 1.00 82.00 92 LEU A N 1
ATOM 701 C CA . LEU A 1 92 ? -19.800 -33.649 -2.745 1.00 82.00 92 LEU A CA 1
ATOM 702 C C . LEU A 1 92 ? -19.360 -33.952 -4.190 1.00 82.00 92 LEU A C 1
ATOM 704 O O . LEU A 1 92 ? -18.179 -33.814 -4.517 1.00 82.00 92 LEU A O 1
ATOM 708 N N . PRO A 1 93 ? -20.289 -34.310 -5.098 1.00 81.44 93 PRO A N 1
ATOM 709 C CA . PRO A 1 93 ? -19.958 -34.528 -6.502 1.00 81.44 93 PRO A CA 1
ATOM 710 C C . PRO A 1 93 ? -19.318 -33.291 -7.141 1.00 81.44 93 PRO A C 1
ATOM 712 O O . PRO A 1 93 ? -19.833 -32.182 -7.025 1.00 81.44 93 PRO A O 1
ATOM 715 N N . GLY A 1 94 ? -18.199 -33.488 -7.841 1.00 79.81 94 GLY A N 1
ATOM 716 C CA . GLY A 1 94 ? -17.492 -32.401 -8.521 1.00 79.81 94 GLY A CA 1
ATOM 717 C C . GLY A 1 94 ? -16.719 -31.458 -7.592 1.00 79.81 94 GLY A C 1
ATOM 718 O O . GLY A 1 94 ? -16.242 -30.430 -8.067 1.00 79.81 94 GLY A O 1
ATOM 719 N N . VAL A 1 95 ? -16.563 -31.794 -6.308 1.00 84.50 95 VAL A N 1
ATOM 720 C CA . VAL A 1 95 ? -15.772 -31.024 -5.339 1.00 84.50 95 VAL A CA 1
ATOM 721 C C . VAL A 1 95 ? -14.619 -31.878 -4.820 1.00 84.50 95 VAL A C 1
ATOM 723 O O . VAL A 1 95 ? -14.787 -33.053 -4.506 1.00 84.50 95 VAL A O 1
ATOM 726 N N . SER A 1 96 ? -13.432 -31.284 -4.716 1.00 84.12 96 SER A N 1
ATOM 727 C CA . SER A 1 96 ? -12.285 -31.903 -4.044 1.00 84.12 96 SER A CA 1
ATOM 728 C C . SER A 1 96 ? -11.592 -30.884 -3.151 1.00 84.12 96 SER A C 1
ATOM 730 O O . SER A 1 96 ? -11.329 -29.771 -3.601 1.00 84.12 96 SER A O 1
ATOM 732 N N . CYS A 1 97 ? -11.259 -31.251 -1.920 1.00 84.62 97 CYS A N 1
ATOM 733 C CA . CYS A 1 97 ? -10.661 -30.361 -0.931 1.00 84.62 97 CYS A CA 1
ATOM 734 C C . CYS A 1 97 ? -9.491 -31.051 -0.226 1.00 84.62 97 CYS A C 1
ATOM 736 O O . CYS A 1 97 ? -9.616 -32.183 0.242 1.00 84.62 97 CYS A O 1
ATOM 738 N N . VAL A 1 98 ? -8.359 -30.358 -0.122 1.00 84.75 98 VAL A N 1
ATOM 739 C CA . VAL A 1 98 ? -7.212 -30.831 0.662 1.00 84.75 98 VAL A CA 1
ATOM 740 C C . VAL A 1 98 ? -7.466 -30.528 2.138 1.00 84.75 98 VAL A C 1
ATOM 742 O O . VAL A 1 98 ? -7.994 -29.468 2.470 1.00 84.75 98 VAL A O 1
ATOM 745 N N . ASP A 1 99 ? -7.112 -31.465 3.015 1.00 81.06 99 ASP A N 1
ATOM 746 C CA . ASP A 1 99 ? -7.147 -31.231 4.457 1.00 81.06 99 ASP A CA 1
ATOM 747 C C . ASP A 1 99 ? -6.063 -30.223 4.863 1.00 81.06 99 ASP A C 1
ATOM 749 O O . ASP A 1 99 ? -4.918 -30.323 4.416 1.00 81.06 99 ASP A O 1
ATOM 753 N N . SER A 1 100 ? -6.415 -29.259 5.714 1.00 77.75 100 SER A N 1
ATOM 754 C CA . SER A 1 100 ? -5.484 -28.238 6.200 1.00 77.75 100 SER A CA 1
ATOM 755 C C . SER A 1 100 ? -5.308 -28.365 7.713 1.00 77.75 100 SER A C 1
ATOM 757 O O . SER A 1 100 ? -6.138 -27.859 8.476 1.00 77.75 100 SER A O 1
ATOM 759 N N . PRO A 1 101 ? -4.223 -29.012 8.183 1.00 65.88 101 PRO A N 1
ATOM 760 C CA . PRO A 1 101 ? -3.920 -29.093 9.611 1.00 65.88 101 PRO A CA 1
ATOM 761 C C . PRO A 1 101 ? -3.416 -27.757 10.189 1.00 65.88 101 PRO A C 1
ATOM 763 O O . PRO A 1 101 ? -3.245 -27.642 11.399 1.00 65.88 101 PRO A O 1
ATOM 766 N N . GLY A 1 102 ? -3.156 -26.758 9.337 1.00 68.94 102 GLY A N 1
ATOM 767 C CA . GLY A 1 102 ? -2.769 -25.398 9.711 1.00 68.94 102 GLY A CA 1
ATOM 768 C C . GLY A 1 102 ? -3.753 -24.347 9.185 1.00 68.94 102 GLY A C 1
ATOM 769 O O . GLY A 1 102 ? -4.548 -24.625 8.291 1.00 68.94 102 GLY A O 1
ATOM 770 N N . ALA A 1 103 ? -3.656 -23.120 9.705 1.00 69.31 103 ALA A N 1
ATOM 771 C CA . ALA A 1 103 ? -4.573 -22.007 9.427 1.00 69.31 103 ALA A CA 1
ATOM 772 C C . ALA A 1 103 ? -6.054 -22.300 9.773 1.00 69.31 103 ALA A C 1
ATOM 774 O O . ALA A 1 103 ? -6.372 -23.235 10.501 1.00 69.31 103 ALA A O 1
ATOM 775 N N . LEU A 1 104 ? -6.953 -21.426 9.309 1.00 68.44 104 LEU A N 1
ATOM 776 C CA . LEU A 1 104 ? -8.399 -21.485 9.562 1.00 68.44 104 LEU A CA 1
ATOM 777 C C . LEU A 1 104 ? -9.219 -21.618 8.270 1.00 68.44 104 LEU A C 1
ATOM 779 O O . LEU A 1 104 ? -10.414 -21.355 8.307 1.00 68.44 104 LEU A O 1
ATOM 783 N N . TYR A 1 105 ? -8.572 -21.960 7.151 1.00 74.38 105 TYR A N 1
ATOM 784 C CA . TYR A 1 105 ? -9.174 -21.924 5.818 1.00 74.38 105 TYR A CA 1
ATOM 785 C C . TYR A 1 105 ? -8.992 -23.255 5.076 1.00 74.38 105 TYR A C 1
ATOM 787 O O . TYR A 1 105 ? -7.916 -23.853 5.129 1.00 74.38 105 TYR A O 1
ATOM 795 N N . LEU A 1 106 ? -10.019 -23.677 4.343 1.00 76.94 106 LEU A N 1
ATOM 796 C CA . LEU A 1 106 ? -10.029 -24.774 3.381 1.00 76.94 106 LEU A CA 1
ATOM 797 C C . LEU A 1 106 ? -10.197 -24.250 1.950 1.00 76.94 106 LEU A C 1
ATOM 799 O O . LEU A 1 106 ? -10.989 -23.358 1.682 1.00 76.94 106 LEU A O 1
ATOM 803 N N . TYR A 1 107 ? -9.477 -24.847 1.006 1.00 77.06 107 TYR A N 1
ATOM 804 C CA . TYR A 1 107 ? -9.400 -24.369 -0.379 1.00 77.06 107 TYR A CA 1
ATOM 805 C C . TYR A 1 107 ? -9.971 -25.457 -1.330 1.00 77.06 107 TYR A C 1
ATOM 807 O O . TYR A 1 107 ? -9.216 -26.324 -1.795 1.00 77.06 107 TYR A O 1
ATOM 815 N N . PRO A 1 108 ? -11.311 -25.536 -1.529 1.00 81.12 108 PRO A N 1
ATOM 816 C CA . PRO A 1 108 ? -11.940 -26.545 -2.370 1.00 81.12 108 PRO A CA 1
ATOM 817 C C . PRO A 1 108 ? -11.864 -26.217 -3.859 1.00 81.12 108 PRO A C 1
ATOM 819 O O . PRO A 1 108 ? -12.361 -25.204 -4.349 1.00 81.12 108 PRO A O 1
ATOM 822 N N . ARG A 1 109 ? -11.424 -27.199 -4.636 1.00 79.94 109 ARG A N 1
ATOM 823 C CA . ARG A 1 109 ? -11.540 -27.170 -6.088 1.00 79.94 109 ARG A CA 1
ATOM 824 C C . ARG A 1 109 ? -12.932 -27.617 -6.531 1.00 79.94 109 ARG A C 1
ATOM 826 O O . ARG A 1 109 ? -13.351 -28.738 -6.240 1.00 79.94 109 ARG A O 1
ATOM 833 N N . LEU A 1 110 ? -13.593 -26.766 -7.314 1.00 81.25 110 LEU A N 1
ATOM 834 C CA . LEU A 1 110 ? -14.862 -27.060 -7.980 1.00 81.25 110 LEU A CA 1
ATOM 835 C C . LEU A 1 110 ? -14.630 -27.477 -9.439 1.00 81.25 110 LEU A C 1
ATOM 837 O O . LEU A 1 110 ? -13.901 -26.821 -10.185 1.00 81.25 110 LEU A O 1
ATOM 841 N N . SER A 1 111 ? -15.286 -28.549 -9.869 1.00 80.94 111 SER A N 1
ATOM 842 C CA . SER A 1 111 ? -15.387 -28.944 -11.273 1.00 80.94 111 SER A CA 1
ATOM 843 C C . SER A 1 111 ? -16.639 -28.308 -11.876 1.00 80.94 111 SER A C 1
ATOM 845 O O . SER A 1 111 ? -17.746 -28.822 -11.729 1.00 80.94 111 SER A O 1
ATOM 847 N N . ILE A 1 112 ? -16.467 -27.146 -12.510 1.00 78.56 112 ILE A N 1
ATOM 848 C CA . ILE A 1 112 ? -17.569 -26.379 -13.104 1.00 78.56 112 ILE A CA 1
ATOM 849 C C . ILE A 1 112 ? -17.857 -26.913 -14.519 1.00 78.56 112 ILE A C 1
ATOM 851 O O . ILE A 1 112 ? -16.960 -26.874 -15.361 1.00 78.56 112 ILE A O 1
ATOM 855 N N . PRO A 1 113 ? -19.084 -27.382 -14.818 1.00 81.06 113 PRO A N 1
ATOM 856 C CA . PRO A 1 113 ? -19.448 -27.834 -16.161 1.00 81.06 113 PRO A CA 1
ATOM 857 C C . PRO A 1 113 ? -19.449 -26.692 -17.186 1.00 81.06 113 PRO A C 1
ATOM 859 O O . PRO A 1 113 ? -19.818 -25.562 -16.859 1.00 81.06 113 PRO A O 1
ATOM 862 N N . ASP A 1 114 ? -19.171 -27.004 -18.454 1.00 81.06 114 ASP A N 1
ATOM 863 C CA . ASP A 1 114 ? -19.092 -26.010 -19.540 1.00 81.06 114 ASP A CA 1
ATOM 864 C C . ASP A 1 114 ? -20.346 -25.132 -19.651 1.00 81.06 114 ASP A C 1
ATOM 866 O O . ASP A 1 114 ? -20.249 -23.918 -19.820 1.00 81.06 114 ASP A O 1
ATOM 870 N N . LYS A 1 115 ? -21.533 -25.717 -19.446 1.00 83.06 115 LYS A N 1
ATOM 871 C CA . LYS A 1 115 ? -22.809 -24.981 -19.453 1.00 83.06 115 LYS A CA 1
ATOM 872 C C . LYS A 1 115 ? -22.881 -23.901 -18.371 1.00 83.06 115 LYS A C 1
ATOM 874 O O . LYS A 1 115 ? -23.406 -22.819 -18.614 1.00 83.06 115 LYS A O 1
ATOM 879 N N . ALA A 1 116 ? -22.360 -24.182 -17.177 1.00 77.75 116 ALA A N 1
ATOM 880 C CA . ALA A 1 116 ? -22.323 -23.209 -16.088 1.00 77.75 116 ALA A CA 1
ATOM 881 C C . ALA A 1 116 ? -21.277 -22.116 -16.363 1.00 77.75 116 ALA A C 1
ATOM 883 O O . ALA A 1 116 ? -21.530 -20.942 -16.101 1.00 77.75 116 ALA A O 1
ATOM 884 N N . ALA A 1 117 ? -20.144 -22.474 -16.975 1.00 74.44 117 ALA A N 1
ATOM 885 C CA . ALA A 1 117 ? -19.144 -21.505 -17.418 1.00 74.44 117 ALA A CA 1
ATOM 886 C C . ALA A 1 117 ? -19.657 -20.598 -18.556 1.00 74.44 117 ALA A C 1
ATOM 888 O O . ALA A 1 117 ? -19.288 -19.427 -18.642 1.00 74.44 117 ALA A O 1
ATOM 889 N N . GLU A 1 118 ? -20.512 -21.109 -19.442 1.00 79.94 118 GLU A N 1
ATOM 890 C CA . GLU A 1 118 ? -21.208 -20.318 -20.464 1.00 79.94 118 GLU A CA 1
ATOM 891 C C . GLU A 1 118 ? -22.245 -19.371 -19.857 1.00 79.94 118 GLU A C 1
ATOM 893 O O . GLU A 1 118 ? -22.269 -18.197 -20.224 1.00 79.94 118 GLU A O 1
ATOM 898 N N . ALA A 1 119 ? -23.047 -19.838 -18.895 1.00 79.94 119 ALA A N 1
ATOM 899 C CA . ALA A 1 119 ? -24.007 -18.996 -18.180 1.00 79.94 119 ALA A CA 1
ATOM 900 C C . ALA A 1 119 ? -23.314 -17.852 -17.420 1.00 79.94 119 ALA A C 1
ATOM 902 O O . ALA A 1 119 ? -23.758 -16.706 -17.492 1.00 79.94 119 ALA A O 1
ATOM 903 N N . ALA A 1 120 ? -22.182 -18.138 -16.771 1.00 80.88 120 ALA A N 1
ATOM 904 C CA . ALA A 1 120 ? -21.361 -17.124 -16.118 1.00 80.88 120 ALA A CA 1
ATOM 905 C C . ALA A 1 120 ? -20.842 -16.076 -17.117 1.00 80.88 120 ALA A C 1
ATOM 907 O O . ALA A 1 120 ? -21.005 -14.875 -16.892 1.00 80.88 120 ALA A O 1
ATOM 908 N N . ARG A 1 121 ? -20.311 -16.517 -18.269 1.00 82.06 121 ARG A N 1
ATOM 909 C CA . ARG A 1 121 ? -19.868 -15.616 -19.349 1.00 82.06 121 ARG A CA 1
ATOM 910 C C . ARG A 1 121 ? -21.008 -14.762 -19.90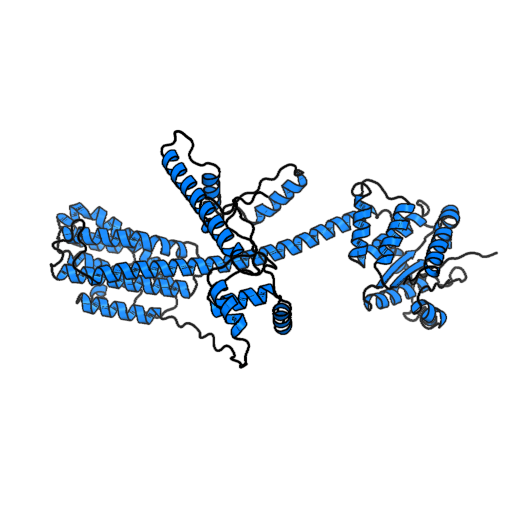0 1.00 82.06 121 ARG A C 1
ATOM 912 O O . ARG A 1 121 ? -20.809 -13.571 -20.118 1.00 82.06 121 ARG A O 1
ATOM 919 N N . ALA A 1 122 ? -22.196 -15.336 -20.084 1.00 85.88 122 ALA A N 1
ATOM 920 C CA . ALA A 1 122 ? -23.383 -14.601 -20.523 1.00 85.88 122 ALA A CA 1
ATOM 921 C C . ALA A 1 122 ? -23.826 -13.543 -19.497 1.00 85.88 122 ALA A C 1
ATOM 923 O O . ALA A 1 122 ? -24.286 -12.471 -19.880 1.00 85.88 122 ALA A O 1
ATOM 924 N N . ALA A 1 123 ? -23.629 -13.813 -18.204 1.00 81.38 123 ALA A N 1
ATOM 925 C CA . ALA A 1 123 ? -23.856 -12.863 -17.118 1.00 81.38 123 ALA A CA 1
ATOM 926 C C . ALA A 1 123 ? -22.698 -11.860 -16.916 1.00 81.38 123 ALA A C 1
ATOM 928 O O . ALA A 1 123 ? -22.752 -11.047 -15.993 1.00 81.38 123 ALA A O 1
ATOM 929 N N . GLY A 1 124 ? -21.648 -11.908 -17.747 1.00 84.62 124 GLY A N 1
ATOM 930 C CA . GLY A 1 124 ? -20.478 -11.032 -17.637 1.00 84.62 124 GLY A CA 1
ATOM 931 C C . GLY A 1 124 ? -19.617 -11.290 -16.397 1.00 84.62 124 GLY A C 1
ATOM 932 O O . GLY A 1 124 ? -18.943 -10.375 -15.928 1.00 84.62 124 GLY A O 1
ATOM 933 N N . LYS A 1 125 ? -19.659 -12.509 -15.846 1.00 81.06 125 LYS A N 1
ATOM 934 C CA . LYS A 1 125 ? -18.967 -12.901 -14.610 1.00 81.06 125 LYS A CA 1
ATOM 935 C C . LYS A 1 125 ? -17.997 -14.053 -14.838 1.00 81.06 125 LYS A C 1
ATOM 937 O O . LYS A 1 125 ? -18.163 -14.851 -15.762 1.00 81.06 125 LYS A O 1
ATOM 942 N N . GLN A 1 126 ? -17.001 -14.163 -13.961 1.00 78.94 126 GLN A N 1
ATOM 943 C CA . GLN A 1 126 ? -16.186 -15.375 -13.888 1.00 78.94 126 GLN A CA 1
ATOM 944 C C . GLN A 1 126 ? -17.017 -16.539 -13.310 1.00 78.94 126 GLN A C 1
ATOM 946 O O . GLN A 1 126 ? -17.941 -16.296 -12.527 1.00 78.94 126 GLN A O 1
ATOM 951 N N . PRO A 1 127 ? -16.738 -17.801 -13.689 1.00 78.75 127 PRO A N 1
ATOM 952 C CA . PRO A 1 127 ? -17.542 -18.951 -13.266 1.00 78.75 127 PRO A CA 1
ATOM 953 C C . PRO A 1 127 ? -17.664 -19.142 -11.748 1.00 78.75 127 PRO A C 1
ATOM 955 O O . PRO A 1 127 ? -18.715 -19.545 -11.259 1.00 78.75 127 PRO A O 1
ATOM 958 N N . ASP A 1 128 ? -16.610 -18.836 -11.001 1.00 73.88 128 ASP A N 1
ATOM 959 C CA . ASP A 1 128 ? -16.544 -18.931 -9.542 1.00 73.88 128 ASP A CA 1
ATOM 960 C C . ASP A 1 128 ? -17.266 -17.773 -8.833 1.00 73.88 128 ASP A C 1
ATOM 962 O O . ASP A 1 128 ? -17.985 -18.002 -7.863 1.00 73.88 128 ASP A O 1
ATOM 966 N N . GLU A 1 129 ? -17.149 -16.545 -9.343 1.00 80.06 129 GLU A N 1
ATOM 967 C CA . GLU A 1 129 ? -17.927 -15.392 -8.868 1.00 80.06 129 GLU A CA 1
ATOM 968 C C . GLU A 1 129 ? -19.426 -15.629 -9.075 1.00 80.06 129 GLU A C 1
ATOM 970 O O . GLU A 1 129 ? -20.242 -15.387 -8.183 1.00 80.06 129 GLU A O 1
ATOM 975 N N . PHE A 1 130 ? -19.789 -16.150 -10.248 1.00 83.06 130 PHE A N 1
ATOM 976 C CA . PHE A 1 130 ? -21.163 -16.515 -10.560 1.00 83.06 130 PHE A CA 1
ATOM 977 C C . PHE A 1 130 ? -21.687 -17.579 -9.589 1.00 83.06 130 PHE A C 1
ATOM 979 O O . PHE A 1 130 ? -22.793 -17.449 -9.070 1.00 83.06 130 PHE A O 1
ATOM 986 N N . TYR A 1 131 ? -20.872 -18.586 -9.276 1.00 80.88 131 TYR A N 1
ATOM 987 C CA . TYR A 1 131 ? -21.205 -19.620 -8.302 1.00 80.88 131 TYR A CA 1
ATOM 988 C C . TYR A 1 131 ? -21.399 -19.077 -6.876 1.00 80.88 131 TYR A C 1
ATOM 990 O O . TYR A 1 131 ? -22.379 -19.417 -6.212 1.00 80.88 131 TYR A O 1
ATOM 998 N N . ALA A 1 132 ? -20.492 -18.213 -6.412 1.00 81.06 132 ALA A N 1
ATOM 999 C CA . ALA A 1 132 ? -20.530 -17.630 -5.071 1.00 81.06 132 ALA A CA 1
ATOM 1000 C C . ALA A 1 132 ? -21.764 -16.743 -4.848 1.00 81.06 132 ALA A C 1
ATOM 1002 O O . ALA A 1 132 ? -22.404 -16.825 -3.800 1.00 81.06 132 ALA A O 1
ATOM 1003 N N . LEU A 1 133 ? -22.125 -15.925 -5.842 1.00 82.06 133 LEU A N 1
ATOM 1004 C CA . LEU A 1 133 ? -23.311 -15.068 -5.773 1.00 82.06 133 LEU A CA 1
ATOM 1005 C C . LEU A 1 133 ? -24.597 -15.889 -5.743 1.00 82.06 133 LEU A C 1
ATOM 1007 O O . LEU A 1 133 ? -25.471 -15.632 -4.925 1.00 82.06 133 LEU A O 1
ATOM 1011 N N . GLN A 1 134 ? -24.681 -16.925 -6.574 1.00 82.81 134 GLN A N 1
ATOM 1012 C CA . GLN A 1 134 ? -25.848 -17.798 -6.591 1.00 82.81 134 GLN A CA 1
ATOM 1013 C C . GLN A 1 134 ? -26.008 -18.581 -5.277 1.00 82.81 134 GLN A C 1
ATOM 1015 O O . GLN A 1 134 ? -27.116 -18.700 -4.753 1.00 82.81 134 GLN A O 1
ATOM 1020 N N . LEU A 1 135 ? -24.899 -19.053 -4.694 1.00 79.88 135 LEU A N 1
ATOM 1021 C CA . LEU A 1 135 ? -24.910 -19.661 -3.366 1.00 79.88 135 LEU A CA 1
ATOM 1022 C C . LEU A 1 135 ? -25.443 -18.688 -2.308 1.00 79.88 135 LEU A C 1
ATOM 1024 O O . LEU A 1 135 ? -26.258 -19.084 -1.471 1.00 79.88 135 LEU A O 1
ATOM 1028 N N . LEU A 1 136 ? -24.976 -17.440 -2.329 1.00 81.06 136 LEU A N 1
ATOM 1029 C CA . LEU A 1 136 ? -25.428 -16.410 -1.403 1.00 81.06 136 LEU A CA 1
ATOM 1030 C C . LEU A 1 136 ? -26.932 -16.159 -1.555 1.00 81.06 136 LEU A C 1
ATOM 1032 O O . LEU A 1 136 ? -27.646 -16.198 -0.554 1.00 81.06 136 LEU A O 1
ATOM 1036 N N . ASP A 1 137 ? -27.408 -15.966 -2.783 1.00 79.88 137 ASP A N 1
ATOM 1037 C CA . ASP A 1 137 ? -28.800 -15.612 -3.072 1.00 79.88 137 ASP A CA 1
ATOM 1038 C C . ASP A 1 137 ? -29.786 -16.700 -2.626 1.00 79.88 137 ASP A C 1
ATOM 1040 O O . ASP A 1 137 ? -30.823 -16.407 -2.032 1.00 79.88 137 ASP A O 1
ATOM 1044 N N . GLU A 1 138 ? -29.463 -17.971 -2.859 1.00 81.75 138 GLU A N 1
ATOM 1045 C CA . GLU A 1 138 ? -30.372 -19.068 -2.513 1.00 81.75 138 GLU A CA 1
ATOM 1046 C C . GLU A 1 138 ? -30.239 -19.546 -1.064 1.00 81.75 138 GLU A C 1
ATOM 1048 O O . GLU A 1 138 ? -31.134 -20.227 -0.557 1.00 81.75 138 GLU A O 1
ATOM 1053 N N . THR A 1 139 ? -29.123 -19.251 -0.392 1.00 73.25 139 THR A N 1
ATOM 1054 C CA . THR A 1 139 ? -28.820 -19.907 0.885 1.00 73.25 139 THR A CA 1
ATOM 1055 C C . THR A 1 139 ? -28.396 -19.013 2.034 1.00 73.25 139 THR A C 1
ATOM 1057 O O . THR A 1 139 ? -28.341 -19.478 3.175 1.00 73.25 139 THR A O 1
ATOM 1060 N N . GLY A 1 140 ? -28.059 -17.759 1.746 1.00 73.00 140 GLY A N 1
ATOM 1061 C CA . GLY A 1 140 ? -27.477 -16.828 2.704 1.00 73.00 140 GLY A CA 1
ATOM 1062 C C . GLY A 1 140 ? -26.025 -17.133 3.084 1.00 73.00 140 GLY A C 1
ATOM 1063 O O . GLY A 1 140 ? -25.463 -16.413 3.908 1.00 73.00 140 GLY A O 1
ATOM 1064 N N . ILE A 1 141 ? -25.393 -18.171 2.519 1.00 71.12 141 ILE A N 1
ATOM 1065 C CA . ILE A 1 141 ? -23.975 -18.447 2.767 1.00 71.12 141 ILE A CA 1
ATOM 1066 C C . ILE A 1 141 ? -23.126 -17.543 1.881 1.00 71.12 141 ILE A C 1
ATOM 1068 O O . ILE A 1 141 ? -23.067 -17.710 0.666 1.00 71.12 141 ILE A O 1
ATOM 1072 N N . CYS A 1 142 ? -22.434 -16.607 2.523 1.00 78.06 142 CYS A N 1
ATOM 1073 C CA . CYS A 1 142 ? -21.462 -15.741 1.876 1.00 78.06 142 CYS A CA 1
ATOM 1074 C C . CYS A 1 142 ? -20.094 -16.431 1.831 1.00 78.06 142 CYS A C 1
ATOM 1076 O O . CYS A 1 142 ? -19.507 -16.712 2.876 1.00 78.06 142 CYS A O 1
ATOM 1078 N N . VAL A 1 143 ? -19.609 -16.688 0.618 1.00 72.56 143 VAL A N 1
ATOM 1079 C CA . VAL A 1 143 ? -18.299 -17.289 0.325 1.00 72.56 143 VAL A CA 1
ATOM 1080 C C . VAL A 1 143 ? -17.488 -16.356 -0.561 1.00 72.56 143 VAL A C 1
ATOM 1082 O O . VAL A 1 143 ? -18.050 -15.506 -1.255 1.00 72.56 143 VAL A O 1
ATOM 1085 N N . VAL A 1 144 ? -16.168 -16.518 -0.558 1.00 69.31 144 VAL A N 1
ATOM 1086 C CA . VAL A 1 144 ? -15.270 -15.728 -1.410 1.00 69.31 144 VAL A CA 1
ATOM 1087 C C . VAL A 1 144 ? -14.876 -16.554 -2.644 1.00 69.31 144 VAL A C 1
ATOM 1089 O O . VAL A 1 144 ? -14.584 -17.745 -2.535 1.00 69.31 144 VAL A O 1
ATOM 1092 N N . ALA A 1 145 ? -14.949 -15.941 -3.832 1.00 70.19 145 ALA A N 1
ATOM 1093 C CA . ALA A 1 145 ? -14.633 -16.585 -5.110 1.00 70.19 145 ALA A CA 1
ATOM 1094 C C . ALA A 1 145 ? -13.113 -16.791 -5.293 1.00 70.19 145 ALA A C 1
ATOM 1096 O O . ALA A 1 145 ? -12.306 -15.985 -4.833 1.00 70.19 145 ALA A O 1
ATOM 1097 N N . GLY A 1 146 ? -12.728 -17.870 -5.983 1.00 53.62 146 GLY A N 1
ATOM 1098 C CA . GLY A 1 146 ? -11.346 -18.355 -6.109 1.00 53.62 146 GLY A CA 1
ATOM 1099 C C . GLY A 1 146 ? -10.388 -17.447 -6.891 1.00 53.62 146 GLY A C 1
ATOM 1100 O O . GLY A 1 146 ? -9.173 -17.538 -6.691 1.00 53.62 146 GLY A O 1
ATOM 1101 N N . VAL A 1 147 ? -10.881 -16.495 -7.694 1.00 43.94 147 VAL A N 1
ATOM 1102 C CA . VAL A 1 147 ? -10.110 -15.297 -8.074 1.00 43.94 147 VAL A CA 1
ATOM 1103 C C . VAL A 1 147 ? -9.983 -14.392 -6.842 1.00 43.94 147 VAL A C 1
ATOM 1105 O O . VAL A 1 147 ? -10.636 -13.358 -6.715 1.00 43.94 147 VAL A O 1
ATOM 1108 N N . GLY A 1 148 ? -9.116 -14.816 -5.920 1.00 34.44 148 GLY A N 1
ATOM 1109 C CA . GLY A 1 148 ? -8.859 -14.145 -4.650 1.00 34.44 148 GLY A CA 1
ATOM 1110 C C . GLY A 1 148 ? -9.485 -14.821 -3.428 1.00 34.44 148 GLY A C 1
ATOM 1111 O O . GLY A 1 148 ? -10.198 -14.158 -2.686 1.00 34.44 148 GLY A O 1
ATOM 1112 N N . VAL A 1 149 ? -9.053 -16.060 -3.154 1.00 30.91 149 VAL A N 1
ATOM 1113 C CA . VAL A 1 149 ? -9.134 -16.779 -1.862 1.00 30.91 149 VAL A CA 1
ATOM 1114 C C . VAL A 1 149 ? -10.500 -17.406 -1.537 1.00 30.91 149 VAL A C 1
ATOM 1116 O O . VAL A 1 149 ? -11.481 -16.714 -1.337 1.00 30.91 149 VAL A O 1
ATOM 1119 N N . GLU A 1 150 ? -10.524 -18.738 -1.446 1.00 32.09 150 GLU A N 1
ATOM 1120 C CA . GLU A 1 150 ? -11.686 -19.627 -1.314 1.00 32.09 150 GLU A CA 1
ATOM 1121 C C . GLU A 1 150 ? -12.160 -19.863 0.138 1.00 32.09 150 GLU A C 1
ATOM 1123 O O . GLU A 1 150 ? -11.344 -19.775 1.052 1.00 32.09 150 GLU A O 1
ATOM 1128 N N . GLU A 1 151 ? -13.461 -20.194 0.309 1.00 48.12 151 GLU A N 1
ATOM 1129 C CA . GLU A 1 151 ? -14.139 -20.943 1.416 1.00 48.12 151 GLU A CA 1
ATOM 1130 C C . GLU A 1 151 ? -15.649 -20.583 1.480 1.00 48.12 151 GLU A C 1
ATOM 1132 O O . GLU A 1 151 ? -15.962 -19.423 1.250 1.00 48.12 151 GLU A O 1
ATOM 1137 N N . TYR A 1 152 ? -16.658 -21.368 1.913 1.00 45.84 152 TYR A N 1
ATOM 1138 C CA . TYR A 1 152 ? -16.887 -22.797 2.179 1.00 45.84 152 TYR A CA 1
ATOM 1139 C C . TYR A 1 152 ? -18.403 -23.061 2.493 1.00 45.84 152 TYR A C 1
ATOM 1141 O O . TYR A 1 152 ? -19.192 -22.136 2.647 1.00 45.84 152 TYR A O 1
ATOM 1149 N N . VAL A 1 153 ? -18.816 -24.335 2.579 1.00 38.62 153 VAL A N 1
ATOM 1150 C CA . VAL A 1 153 ? -20.137 -24.944 2.302 1.00 38.62 153 VAL A CA 1
ATOM 1151 C C . VAL A 1 153 ? -20.959 -25.403 3.522 1.00 38.62 153 VAL A C 1
ATOM 1153 O O . VAL A 1 153 ? -20.445 -26.012 4.453 1.00 38.62 153 VAL A O 1
ATOM 1156 N N . GLY A 1 154 ? -22.287 -25.262 3.403 1.00 35.91 154 GLY A N 1
ATOM 1157 C CA . GLY A 1 154 ? -23.298 -26.078 4.109 1.00 35.91 154 GLY A CA 1
ATOM 1158 C C . GLY A 1 154 ? -24.673 -26.084 3.416 1.00 35.91 154 GLY A C 1
ATOM 1159 O O . GLY A 1 154 ? -25.424 -27.052 3.457 1.00 35.91 154 GLY A O 1
ATOM 1160 N N . SER A 1 155 ? -24.985 -25.022 2.687 1.00 40.09 155 SER A N 1
ATOM 1161 C CA . SER A 1 155 ? -26.211 -24.894 1.899 1.00 40.09 155 SER A CA 1
ATOM 1162 C C . SER A 1 155 ? -26.011 -25.128 0.399 1.00 40.09 155 SER A C 1
ATOM 1164 O O . SER A 1 155 ? -26.979 -25.281 -0.340 1.00 40.09 155 SER A O 1
ATOM 1166 N N . LEU A 1 156 ? -24.751 -25.237 -0.021 1.00 40.25 156 LEU A N 1
ATOM 1167 C CA . LEU A 1 156 ? -24.305 -25.552 -1.376 1.00 40.25 156 LEU A CA 1
ATOM 1168 C C . LEU A 1 156 ? -24.867 -26.883 -1.891 1.00 40.25 156 LEU A C 1
ATOM 1170 O O . LEU A 1 156 ? -25.160 -27.012 -3.067 1.00 40.25 156 LEU A O 1
ATOM 1174 N N . GLU A 1 157 ? -25.036 -27.867 -1.008 1.00 37.09 157 GLU A N 1
ATOM 1175 C CA . GLU A 1 157 ? -25.544 -29.198 -1.352 1.00 37.09 157 GLU A CA 1
ATOM 1176 C C . GLU A 1 157 ? -27.026 -29.146 -1.759 1.00 37.09 157 GLU A C 1
ATOM 1178 O O . GLU A 1 157 ? -27.427 -29.715 -2.772 1.00 37.09 157 GLU A O 1
ATOM 1183 N N . ARG A 1 158 ? -27.834 -28.373 -1.020 1.00 39.22 158 ARG A N 1
ATOM 1184 C CA . ARG A 1 158 ? -29.258 -28.154 -1.326 1.00 39.22 158 ARG A CA 1
ATOM 1185 C C . ARG A 1 158 ? -29.454 -27.231 -2.530 1.00 39.22 158 ARG A C 1
ATOM 1187 O O . ARG A 1 158 ? -30.374 -27.448 -3.315 1.00 39.22 158 ARG A O 1
ATOM 1194 N N . PHE A 1 159 ? -28.571 -26.244 -2.683 1.00 42.59 159 PHE A N 1
ATOM 1195 C CA . PHE A 1 159 ? -28.503 -25.358 -3.842 1.00 42.59 159 PHE A CA 1
ATOM 1196 C C . PHE A 1 159 ? -28.136 -26.116 -5.119 1.00 42.59 159 PHE A C 1
ATOM 1198 O O . PHE A 1 159 ? -28.881 -26.073 -6.082 1.00 42.59 159 PHE A O 1
ATOM 1205 N N . HIS A 1 160 ? -27.026 -26.857 -5.136 1.00 43.22 160 HIS A N 1
ATOM 1206 C CA . HIS A 1 160 ? -26.491 -27.494 -6.343 1.00 43.22 160 HIS A CA 1
ATOM 1207 C C . HIS A 1 160 ? -27.468 -28.520 -6.932 1.00 43.22 160 HIS A C 1
ATOM 1209 O O . HIS A 1 160 ? -27.669 -28.565 -8.145 1.00 43.22 160 HIS A O 1
ATOM 1215 N N . LEU A 1 161 ? -28.139 -29.285 -6.065 1.00 42.94 161 LEU A N 1
ATOM 1216 C CA . LEU A 1 161 ? -29.181 -30.227 -6.472 1.00 42.94 161 LEU A CA 1
ATOM 1217 C C . LEU A 1 161 ? -30.443 -29.513 -6.992 1.00 42.94 161 LEU A C 1
ATOM 1219 O O . LEU A 1 161 ? -31.031 -29.969 -7.967 1.00 42.94 161 LEU A O 1
ATOM 1223 N N . GLY A 1 162 ? -30.832 -28.373 -6.405 1.00 40.66 162 GLY A N 1
ATOM 1224 C CA . GLY A 1 162 ? -32.004 -27.597 -6.835 1.00 40.66 162 GLY A CA 1
ATOM 1225 C C . GLY A 1 162 ? -31.769 -26.680 -8.045 1.00 40.66 162 GLY A C 1
ATOM 1226 O O . GLY A 1 162 ? -32.672 -26.474 -8.853 1.00 40.66 162 GLY A O 1
ATOM 1227 N N . PHE A 1 163 ? -30.558 -26.155 -8.212 1.00 42.00 163 PHE A N 1
ATOM 1228 C CA . PHE A 1 163 ? -30.137 -25.286 -9.312 1.00 42.00 163 PHE A CA 1
ATOM 1229 C C . PHE A 1 163 ? -30.089 -26.050 -10.641 1.00 42.00 163 PHE A C 1
ATOM 1231 O O . PHE A 1 163 ? -30.527 -25.536 -11.670 1.00 42.00 163 PHE A O 1
ATOM 1238 N N . MET A 1 164 ? -29.655 -27.316 -10.610 1.00 39.00 164 MET A N 1
ATOM 1239 C CA . MET A 1 164 ? -29.686 -28.216 -11.770 1.00 39.00 164 MET A CA 1
ATOM 1240 C C . MET A 1 164 ? -31.113 -28.484 -12.289 1.00 39.00 164 MET A C 1
ATOM 1242 O O . MET A 1 164 ? -31.284 -28.761 -13.476 1.00 39.00 164 MET A O 1
ATOM 1246 N N . GLU A 1 165 ? -32.138 -28.360 -11.436 1.00 38.78 165 GLU A N 1
ATOM 1247 C CA . GLU A 1 165 ? -33.549 -28.554 -11.804 1.00 38.78 165 GLU A CA 1
ATOM 1248 C C . GLU A 1 165 ? -34.282 -27.259 -12.210 1.00 38.78 165 GLU A C 1
ATOM 1250 O O . GLU A 1 165 ? -35.274 -27.320 -12.938 1.00 38.78 165 GLU A O 1
ATOM 1255 N N . ARG A 1 166 ? -33.821 -26.075 -11.775 1.00 41.25 166 ARG A N 1
ATOM 1256 C CA . ARG A 1 166 ? -34.603 -24.819 -11.821 1.00 41.25 166 ARG A CA 1
ATOM 1257 C C . ARG A 1 166 ? -34.382 -23.898 -13.027 1.00 41.25 166 ARG A C 1
ATOM 1259 O O . ARG A 1 166 ? -34.984 -22.826 -13.082 1.00 41.25 166 ARG A O 1
ATOM 1266 N N . VAL A 1 167 ? -33.615 -24.285 -14.045 1.00 34.41 167 VAL A N 1
ATOM 1267 C CA . VAL A 1 167 ? -33.438 -23.439 -15.245 1.00 34.41 167 VAL A CA 1
ATOM 1268 C C . VAL A 1 167 ? -34.621 -23.590 -16.224 1.00 34.41 167 VAL A C 1
ATOM 1270 O O . VAL A 1 167 ? -34.517 -24.203 -17.286 1.00 34.41 167 VAL A O 1
ATOM 1273 N N . ARG A 1 168 ? -35.770 -22.993 -15.872 1.00 31.02 168 ARG A N 1
ATOM 1274 C CA . ARG A 1 168 ? -36.847 -22.576 -16.793 1.00 31.02 168 ARG A CA 1
ATOM 1275 C C . ARG A 1 168 ? -37.438 -21.233 -16.329 1.00 31.02 168 ARG A C 1
ATOM 1277 O O . ARG A 1 168 ? -38.205 -21.205 -15.380 1.00 31.02 168 ARG A O 1
ATOM 1284 N N . PHE A 1 169 ? -37.115 -20.172 -17.078 1.00 28.94 169 PHE A N 1
ATOM 1285 C CA . PHE A 1 169 ? -37.817 -18.878 -17.225 1.00 28.94 169 PHE A CA 1
ATOM 1286 C C . PHE A 1 169 ? -38.233 -18.083 -15.961 1.00 28.94 169 PHE A C 1
ATOM 1288 O O . PHE A 1 169 ? -39.222 -18.420 -15.321 1.00 28.94 169 PHE A O 1
ATOM 1295 N N . LYS A 1 170 ? -37.653 -16.888 -15.746 1.00 28.23 170 LYS A N 1
ATOM 1296 C CA . LYS A 1 170 ? -38.136 -15.568 -16.239 1.00 28.23 170 LYS A CA 1
ATOM 1297 C C . LYS A 1 170 ? -37.275 -14.405 -15.702 1.00 28.23 170 LYS A C 1
ATOM 1299 O O . LYS A 1 170 ? -36.826 -14.444 -14.564 1.00 28.23 170 LYS A O 1
ATOM 1304 N N . GLN A 1 171 ? -37.085 -13.391 -16.552 1.00 27.44 171 GLN A N 1
ATOM 1305 C CA . GLN A 1 171 ? -36.633 -12.025 -16.237 1.00 27.44 171 GLN A CA 1
ATOM 1306 C C . GLN A 1 171 ? -37.765 -11.224 -15.567 1.00 27.44 171 GLN A C 1
ATOM 1308 O O . GLN A 1 171 ? -38.924 -11.483 -15.884 1.00 27.44 171 GLN A O 1
ATOM 1313 N N . ASP A 1 172 ? -37.430 -10.284 -14.670 1.00 25.86 172 ASP A N 1
ATOM 1314 C CA . ASP A 1 172 ? -37.763 -8.846 -14.794 1.00 25.86 172 ASP A CA 1
ATOM 1315 C C . ASP A 1 172 ? -37.206 -8.001 -13.617 1.00 25.86 172 ASP A C 1
ATOM 1317 O O . ASP A 1 172 ? -36.906 -8.506 -12.536 1.00 25.86 172 ASP A O 1
ATOM 1321 N N . GLU A 1 173 ? -37.007 -6.713 -13.914 1.00 27.09 173 GLU A N 1
ATOM 1322 C CA . GLU A 1 173 ? -36.282 -5.621 -13.233 1.00 27.09 173 GLU A CA 1
ATOM 1323 C C . GLU A 1 173 ? -36.843 -5.126 -11.881 1.00 27.09 173 GLU A C 1
ATOM 1325 O O . GLU A 1 173 ? -38.056 -5.125 -11.707 1.00 27.09 173 GLU A O 1
ATOM 1330 N N . VAL A 1 174 ? -35.993 -4.512 -11.024 1.00 24.00 174 VAL A N 1
ATOM 1331 C CA . VAL A 1 174 ? -36.354 -3.363 -10.143 1.00 24.00 174 VAL A CA 1
ATOM 1332 C C . VAL A 1 174 ? -35.134 -2.444 -9.866 1.00 24.00 174 VAL A C 1
ATOM 1334 O O . VAL A 1 174 ? -34.051 -2.918 -9.524 1.00 24.00 174 VAL A O 1
ATOM 1337 N N . GLN A 1 175 ? -35.324 -1.119 -9.987 1.00 22.55 175 GLN A N 1
ATOM 1338 C CA . GLN A 1 175 ? -34.382 -0.036 -9.626 1.00 22.55 175 GLN A CA 1
ATOM 1339 C C . GLN A 1 175 ? -34.300 0.244 -8.104 1.00 22.55 175 GLN A C 1
ATOM 1341 O O . GLN A 1 175 ? -35.287 0.040 -7.401 1.00 22.55 175 GLN A O 1
ATOM 1346 N N . PRO A 1 176 ? -33.198 0.819 -7.573 1.00 26.67 176 PRO A N 1
ATOM 1347 C CA . PRO A 1 176 ? -33.099 1.168 -6.156 1.00 26.67 176 PRO A CA 1
ATOM 1348 C C . PRO A 1 176 ? -33.694 2.551 -5.841 1.00 26.67 176 PRO A C 1
ATOM 1350 O O . PRO A 1 176 ? -33.312 3.567 -6.423 1.00 26.67 176 PRO A O 1
ATOM 1353 N N . SER A 1 177 ? -34.591 2.591 -4.856 1.00 24.39 177 SER A N 1
ATOM 1354 C CA . SER A 1 177 ? -35.234 3.801 -4.345 1.00 24.39 177 SER A CA 1
ATOM 1355 C C . SER A 1 177 ? -34.662 4.242 -2.987 1.00 24.39 177 SER A C 1
ATOM 1357 O O . SER A 1 177 ? -34.615 3.453 -2.050 1.00 24.39 177 SER A O 1
ATOM 1359 N N . HIS A 1 178 ? -34.323 5.532 -2.910 1.00 27.22 178 HIS A N 1
ATOM 1360 C CA . HIS A 1 178 ? -34.355 6.436 -1.746 1.00 27.22 178 HIS A CA 1
ATOM 1361 C C . HIS A 1 178 ? -33.523 6.107 -0.485 1.00 27.22 178 HIS A C 1
ATOM 1363 O O . HIS A 1 178 ? -33.945 5.395 0.417 1.00 27.22 178 HIS A O 1
ATOM 1369 N N . LEU A 1 179 ? -32.378 6.794 -0.364 1.00 26.09 179 LEU A N 1
ATOM 1370 C CA . LEU A 1 179 ? -31.762 7.160 0.917 1.00 26.09 179 LEU A CA 1
ATOM 1371 C C . LEU A 1 179 ? -32.549 8.335 1.522 1.00 26.09 179 LEU A C 1
ATOM 1373 O O . LEU A 1 179 ? -32.357 9.487 1.126 1.00 26.09 179 LEU A O 1
ATOM 1377 N N . GLU A 1 180 ? -33.452 8.047 2.457 1.00 28.36 180 GLU A N 1
ATOM 1378 C CA . GLU A 1 180 ? -34.060 9.067 3.316 1.00 28.36 180 GLU A CA 1
ATOM 1379 C C . GLU A 1 180 ? -33.042 9.587 4.345 1.00 28.36 180 GLU A C 1
ATOM 1381 O O . GLU A 1 180 ? -32.250 8.834 4.916 1.00 28.36 180 GLU A O 1
ATOM 1386 N N . ARG A 1 181 ? -33.063 10.905 4.580 1.00 32.03 181 ARG A N 1
ATOM 1387 C CA . ARG A 1 181 ? -32.352 11.560 5.686 1.00 32.03 181 ARG A CA 1
ATOM 1388 C C . ARG A 1 181 ? -32.894 11.030 7.016 1.00 32.03 181 ARG A C 1
ATOM 1390 O O . ARG A 1 181 ? -34.095 11.084 7.253 1.00 32.03 181 ARG A O 1
ATOM 1397 N N . VAL A 1 182 ? -32.007 10.574 7.896 1.00 39.56 182 VAL A N 1
ATOM 1398 C CA . VAL A 1 182 ? -32.358 10.163 9.262 1.00 39.56 182 VAL A CA 1
ATOM 1399 C C . VAL A 1 182 ? -32.594 11.413 10.116 1.00 39.56 182 VAL A C 1
ATOM 1401 O O . VAL A 1 182 ? -31.647 12.106 10.481 1.00 39.56 182 VAL A O 1
ATOM 1404 N N . ASP A 1 183 ? -33.853 11.711 10.438 1.00 49.66 183 ASP A N 1
ATOM 1405 C CA . ASP A 1 183 ? -34.210 12.785 11.372 1.00 49.66 183 ASP A CA 1
ATOM 1406 C C . ASP A 1 183 ? -33.785 12.456 12.822 1.00 49.66 183 ASP A C 1
ATOM 1408 O O . ASP A 1 183 ? -33.874 11.318 13.302 1.00 49.66 183 ASP A O 1
ATOM 1412 N N . ASN A 1 184 ? -33.323 13.471 13.563 1.00 62.50 184 ASN A N 1
ATOM 1413 C CA . ASN A 1 184 ? -32.865 13.335 14.949 1.00 62.50 184 ASN A CA 1
ATOM 1414 C C . ASN A 1 184 ? -34.046 13.164 15.932 1.00 62.50 184 ASN A C 1
ATOM 1416 O O . ASN A 1 184 ? -34.663 14.137 16.360 1.00 62.50 184 ASN A O 1
ATOM 1420 N N . GLN A 1 185 ? -34.326 11.922 16.343 1.00 70.38 185 GLN A N 1
ATOM 1421 C CA . GLN A 1 185 ? -35.442 11.558 17.236 1.00 70.38 185 GLN A CA 1
ATOM 1422 C C . GLN A 1 185 ? -35.222 11.884 18.731 1.00 70.38 185 GLN A C 1
ATOM 1424 O O . GLN A 1 185 ? -36.126 11.697 19.550 1.00 70.38 185 GLN A O 1
ATOM 1429 N N . PHE A 1 186 ? -34.030 12.340 19.134 1.00 76.00 186 PHE A N 1
ATOM 1430 C CA . PHE A 1 186 ? -33.693 12.559 20.548 1.00 76.00 186 PHE A CA 1
ATOM 1431 C C . PHE A 1 186 ? -34.662 13.485 21.317 1.00 76.00 186 PHE A C 1
ATOM 1433 O O . PHE A 1 186 ? -35.107 13.079 22.394 1.00 76.00 186 PHE A O 1
ATOM 1440 N N . PRO A 1 187 ? -35.034 14.687 20.825 1.00 75.00 187 PRO A N 1
ATOM 1441 C CA . PRO A 1 187 ? -35.929 15.581 21.565 1.00 75.00 187 PRO A CA 1
ATOM 1442 C C . PRO A 1 187 ? -37.298 14.980 21.905 1.00 75.00 187 PRO A C 1
ATOM 1444 O O . PRO A 1 187 ? -37.829 15.246 22.988 1.00 75.00 187 PRO A O 1
ATOM 1447 N N . GLU A 1 188 ? -37.864 14.152 21.026 1.00 78.31 188 GLU A N 1
ATOM 1448 C CA . GLU A 1 188 ? -39.147 13.492 21.283 1.00 78.31 188 GLU A CA 1
ATOM 1449 C C . GLU A 1 188 ? -39.021 12.428 22.374 1.00 78.31 188 GLU A C 1
ATOM 1451 O O . GLU A 1 188 ? -39.803 12.419 23.330 1.00 78.31 188 GLU A O 1
ATOM 1456 N N . ILE A 1 189 ? -37.982 11.593 22.275 1.00 75.81 189 ILE A N 1
ATOM 1457 C CA . ILE A 1 189 ? -37.660 10.557 23.263 1.00 75.81 189 ILE A CA 1
ATOM 1458 C C . ILE A 1 189 ? -37.412 11.197 24.634 1.00 75.81 189 ILE A C 1
ATOM 1460 O O . ILE A 1 189 ? -37.983 10.767 25.637 1.00 75.81 189 ILE A O 1
ATOM 1464 N N . TRP A 1 190 ? -36.625 12.274 24.682 1.00 82.88 190 TRP A N 1
ATOM 1465 C CA . TRP A 1 190 ? -36.298 12.982 25.918 1.00 82.88 190 TRP A CA 1
ATOM 1466 C C . TRP A 1 190 ? -37.541 13.567 26.602 1.00 82.88 190 TRP A C 1
ATOM 1468 O O . TRP A 1 190 ? -37.751 13.395 27.806 1.00 82.88 190 TRP A O 1
ATOM 1478 N N . LYS A 1 191 ? -38.423 14.208 25.826 1.00 81.44 191 LYS A N 1
ATOM 1479 C CA . LYS A 1 191 ? -39.691 14.759 26.326 1.00 81.44 191 LYS A CA 1
ATOM 1480 C C . LYS A 1 191 ? -40.618 13.666 26.864 1.00 81.44 191 LYS A C 1
ATOM 1482 O O . LYS A 1 191 ? -41.289 13.884 27.876 1.00 81.44 191 LYS A O 1
ATOM 1487 N N . ALA A 1 192 ? -40.660 12.503 26.213 1.00 80.38 192 ALA A N 1
ATOM 1488 C CA . ALA A 1 192 ? -41.435 11.355 26.674 1.00 80.38 192 ALA A CA 1
ATOM 1489 C C . ALA A 1 192 ? -40.899 10.797 28.005 1.00 80.38 192 ALA A C 1
ATOM 1491 O O . ALA A 1 192 ? -41.683 10.566 28.926 1.00 80.38 192 ALA A O 1
ATOM 1492 N N . SER A 1 193 ? -39.577 10.669 28.152 1.00 79.06 193 SER A N 1
ATOM 1493 C CA . SER A 1 193 ? -38.948 10.191 29.392 1.00 79.06 193 SER A CA 1
ATOM 1494 C C . SER A 1 193 ? -39.201 11.105 30.591 1.00 79.06 193 SER A C 1
ATOM 1496 O O . SER A 1 193 ? -39.455 10.606 31.687 1.00 79.06 193 SER A O 1
ATOM 1498 N N . ILE A 1 194 ? -39.212 12.430 30.399 1.00 80.81 194 ILE A N 1
ATOM 1499 C CA . ILE A 1 194 ? -39.586 13.379 31.464 1.00 80.81 194 ILE A CA 1
ATOM 1500 C C . ILE A 1 194 ? -41.033 13.142 31.912 1.00 80.81 194 ILE A C 1
ATOM 1502 O O . ILE A 1 194 ? -41.285 12.988 33.105 1.00 80.81 194 ILE A O 1
ATOM 1506 N N . LYS A 1 195 ? -41.983 13.058 30.969 1.00 82.94 195 LYS A N 1
ATOM 1507 C CA . LYS A 1 195 ? -43.397 12.804 31.298 1.00 82.94 195 LYS A CA 1
ATOM 1508 C C . LYS A 1 195 ? -43.581 11.493 32.058 1.00 82.94 195 LYS A C 1
ATOM 1510 O O . LYS A 1 195 ? -44.345 11.449 33.022 1.00 82.94 195 LYS A O 1
ATOM 1515 N N . GLN A 1 196 ? -42.875 10.444 31.639 1.00 78.88 196 GLN A N 1
ATOM 1516 C CA . GLN A 1 196 ? -42.932 9.141 32.290 1.00 78.88 196 GLN A CA 1
ATOM 1517 C C . GLN A 1 196 ? -42.409 9.212 33.732 1.00 78.88 196 GLN A C 1
ATOM 1519 O O . GLN A 1 196 ? -43.086 8.752 34.650 1.00 78.88 196 GLN A O 1
ATOM 1524 N N . TYR A 1 197 ? -41.266 9.870 33.953 1.00 84.50 197 TYR A N 1
ATOM 1525 C CA . TYR A 1 197 ? -40.715 10.080 35.293 1.00 84.50 197 TYR A CA 1
ATOM 1526 C C . TYR A 1 197 ? -41.704 10.802 36.223 1.00 84.50 197 TYR A C 1
ATOM 1528 O O . TYR A 1 197 ? -41.907 10.388 37.369 1.00 84.50 197 TYR A O 1
ATOM 1536 N N . GLU A 1 198 ? -42.331 11.884 35.751 1.00 84.06 198 GLU A N 1
ATOM 1537 C CA . GLU A 1 198 ? -43.283 12.661 36.555 1.00 84.06 198 GLU A CA 1
ATOM 1538 C C . GLU A 1 198 ? -44.542 11.843 36.884 1.00 84.06 198 GLU A C 1
ATOM 1540 O O . GLU A 1 198 ? -45.038 11.880 38.017 1.00 84.06 198 GLU A O 1
ATOM 1545 N N . ALA A 1 199 ? -45.026 11.046 35.926 1.00 81.12 199 ALA A N 1
ATOM 1546 C CA . ALA A 1 199 ? -46.163 10.151 36.118 1.00 81.12 199 ALA A CA 1
ATOM 1547 C C . ALA A 1 199 ? -45.880 9.063 37.169 1.00 81.12 199 ALA A C 1
ATOM 1549 O O . ALA A 1 199 ? -46.749 8.780 38.007 1.00 81.12 199 ALA A O 1
ATOM 1550 N N . ASP A 1 200 ? -44.670 8.497 37.135 1.00 74.25 200 ASP A N 1
ATOM 1551 C CA . ASP A 1 200 ? -44.224 7.405 37.998 1.00 74.25 200 ASP A CA 1
ATOM 1552 C C . ASP A 1 200 ? -43.909 7.852 39.424 1.00 74.25 200 ASP A C 1
ATOM 1554 O O . ASP A 1 200 ? -44.316 7.196 40.385 1.00 74.25 200 ASP A O 1
ATOM 1558 N N . THR A 1 201 ? -43.216 8.978 39.581 1.00 79.44 201 THR A N 1
ATOM 1559 C CA . THR A 1 201 ? -42.751 9.455 40.893 1.00 79.44 201 THR A CA 1
ATOM 1560 C C . THR A 1 201 ? -43.736 10.393 41.587 1.00 79.44 201 THR A C 1
ATOM 1562 O O . THR A 1 201 ? -43.563 10.680 42.778 1.00 79.44 201 THR A O 1
ATOM 1565 N N . LYS A 1 202 ? -44.740 10.900 40.853 1.00 80.12 202 LYS A N 1
ATOM 1566 C CA . LYS A 1 202 ? -45.619 12.016 41.254 1.00 80.12 202 LYS A CA 1
ATOM 1567 C C . LYS A 1 202 ? -44.854 13.290 41.636 1.00 80.12 202 LYS A C 1
ATOM 1569 O O . LYS A 1 202 ? -45.410 14.168 42.288 1.00 80.12 202 LYS A O 1
ATOM 1574 N N . ASN A 1 203 ? -43.582 13.393 41.250 1.00 78.75 203 ASN A N 1
ATOM 1575 C CA . ASN A 1 203 ? -42.777 14.593 41.414 1.00 78.75 203 ASN A CA 1
ATOM 1576 C C . ASN A 1 203 ? -42.754 15.340 40.087 1.00 78.75 203 ASN A C 1
ATOM 1578 O O . ASN A 1 203 ? -42.386 14.765 39.068 1.00 78.75 203 ASN A O 1
ATOM 1582 N N . ASN A 1 204 ? -43.085 16.625 40.108 1.00 77.81 204 ASN A N 1
ATOM 1583 C CA . ASN A 1 204 ? -42.905 17.479 38.947 1.00 77.81 204 ASN A CA 1
ATOM 1584 C C . ASN A 1 204 ? -41.444 17.973 38.911 1.00 77.81 204 ASN A C 1
ATOM 1586 O O . ASN A 1 204 ? -41.009 18.707 39.805 1.00 77.81 204 ASN A O 1
ATOM 1590 N N . LEU A 1 205 ? -40.682 17.546 37.899 1.00 72.94 205 LEU A N 1
ATOM 1591 C CA . LEU A 1 205 ? -39.255 17.858 37.751 1.00 72.94 205 LEU A CA 1
ATOM 1592 C C . LEU A 1 205 ? -39.033 19.355 37.495 1.00 72.94 205 LEU A C 1
ATOM 1594 O O . LEU A 1 205 ? -38.052 19.925 37.969 1.00 72.94 205 LEU A O 1
ATOM 1598 N N . THR A 1 206 ? -39.975 20.000 36.801 1.00 63.97 206 THR A N 1
ATOM 1599 C CA . THR A 1 206 ? -39.939 21.441 36.493 1.00 63.97 206 THR A CA 1
ATOM 1600 C C . THR A 1 206 ? -40.285 22.343 37.684 1.00 63.97 206 THR A C 1
ATOM 1602 O O . THR A 1 206 ? -39.871 23.498 37.723 1.00 63.97 206 THR A O 1
ATOM 1605 N N . HIS A 1 207 ? -40.990 21.828 38.691 1.00 62.84 207 HIS A N 1
ATOM 1606 C CA . HIS A 1 207 ? -41.282 22.523 39.943 1.00 62.84 207 HIS A CA 1
ATOM 1607 C C . HIS A 1 207 ? -40.192 22.268 40.993 1.00 62.84 207 HIS A C 1
ATOM 1609 O O . HIS A 1 207 ? -39.787 23.189 41.701 1.00 62.84 207 HIS A O 1
ATOM 1615 N N . ALA A 1 208 ? -39.682 21.033 41.076 1.00 59.94 208 ALA A N 1
ATOM 1616 C CA . ALA A 1 208 ? -38.601 20.651 41.989 1.00 59.94 208 ALA A CA 1
ATOM 1617 C C . ALA A 1 208 ? -37.267 21.356 41.673 1.00 59.94 208 ALA A C 1
ATOM 1619 O O . ALA A 1 208 ? -36.447 21.552 42.571 1.00 59.94 208 ALA A O 1
ATOM 1620 N N . SER A 1 209 ? -37.066 21.783 40.423 1.00 56.06 209 SER A N 1
ATOM 1621 C CA . SER A 1 209 ? -35.884 22.529 39.978 1.00 56.06 209 SER A CA 1
ATOM 1622 C C . SER A 1 209 ? -35.802 23.967 40.515 1.00 56.06 209 SER A C 1
ATOM 1624 O O . SER A 1 209 ? -34.706 24.519 40.571 1.00 56.06 209 SER A O 1
ATOM 1626 N N . ARG A 1 210 ? -36.912 24.572 40.976 1.00 56.56 210 ARG A N 1
ATOM 1627 C CA . ARG A 1 210 ? -36.939 25.964 41.482 1.00 56.56 210 ARG A CA 1
ATOM 1628 C C . ARG A 1 210 ? -36.097 26.196 42.745 1.00 56.56 210 ARG A C 1
ATOM 1630 O O . ARG A 1 210 ? -35.727 27.328 43.008 1.00 56.56 210 ARG A O 1
ATOM 1637 N N . GLY A 1 211 ? -35.788 25.145 43.510 1.00 52.81 211 GLY A N 1
ATOM 1638 C CA . GLY A 1 211 ? -34.889 25.195 44.679 1.00 52.81 211 GLY A CA 1
ATOM 1639 C C . GLY A 1 211 ? -33.487 24.627 44.415 1.00 52.81 211 GLY A C 1
ATOM 1640 O O . GLY A 1 211 ? -32.791 24.250 45.355 1.00 52.81 211 GLY A O 1
ATOM 1641 N N . LEU A 1 212 ? -33.129 24.451 43.140 1.00 54.47 212 LEU A N 1
ATOM 1642 C CA . LEU A 1 212 ? -31.913 23.794 42.636 1.00 54.47 212 LEU A CA 1
ATOM 1643 C C . LEU A 1 212 ? -31.290 24.570 41.461 1.00 54.47 212 LEU A C 1
ATOM 1645 O O . LEU A 1 212 ? -30.363 24.069 40.830 1.00 54.47 212 LEU A O 1
ATOM 1649 N N . SER A 1 213 ? -31.808 25.764 41.152 1.00 53.50 213 SER A N 1
ATOM 1650 C CA . SER A 1 213 ? -31.407 26.601 40.013 1.00 53.50 213 SER A CA 1
ATOM 1651 C C . SER A 1 213 ? -29.909 26.909 39.977 1.00 53.50 213 SER A C 1
ATOM 1653 O O . SER A 1 213 ? -29.362 27.090 38.889 1.00 53.50 213 SER A O 1
ATOM 1655 N N . ASP A 1 214 ? -29.264 26.886 41.144 1.00 59.38 214 ASP A N 1
ATOM 1656 C CA . ASP A 1 214 ? -27.872 27.290 41.344 1.00 59.38 214 ASP A CA 1
ATOM 1657 C C . ASP A 1 214 ? -26.886 26.106 41.333 1.00 59.38 214 ASP A C 1
ATOM 1659 O O . ASP A 1 214 ? -25.689 26.311 41.488 1.00 59.38 214 ASP A O 1
ATOM 1663 N N . ILE A 1 215 ? -27.358 24.863 41.155 1.00 66.56 215 ILE A N 1
ATOM 1664 C CA . ILE A 1 215 ? -26.493 23.672 41.109 1.00 66.56 215 ILE A CA 1
ATOM 1665 C C . ILE A 1 215 ? -26.102 23.372 39.660 1.00 66.56 215 ILE A C 1
ATOM 1667 O O . ILE A 1 215 ? -26.932 22.966 38.838 1.00 66.56 215 ILE A O 1
ATOM 1671 N N . ALA A 1 216 ? -24.823 23.575 39.352 1.00 67.25 216 ALA A N 1
ATOM 1672 C CA . ALA A 1 216 ? -24.227 23.420 38.029 1.00 67.25 216 ALA A CA 1
ATOM 1673 C C . ALA A 1 216 ? -23.278 22.215 37.928 1.00 67.25 216 ALA A C 1
ATOM 1675 O O . ALA A 1 216 ? -22.967 21.783 36.819 1.00 67.25 216 ALA A O 1
ATOM 1676 N N . SER A 1 217 ? -22.847 21.646 39.056 1.00 80.88 217 SER A N 1
ATOM 1677 C CA . SER A 1 217 ? -21.891 20.532 39.097 1.00 80.88 217 SER A CA 1
ATOM 1678 C C . SER A 1 217 ? -22.349 19.369 39.979 1.00 80.88 217 SER A C 1
ATOM 1680 O O . SER A 1 217 ? -23.199 19.514 40.863 1.00 80.88 217 SER A O 1
ATOM 1682 N N . ALA A 1 218 ? -21.746 18.197 39.755 1.00 82.44 218 ALA A N 1
ATOM 1683 C CA . ALA A 1 218 ? -21.928 17.037 40.620 1.00 82.44 218 ALA A CA 1
ATOM 1684 C C . ALA A 1 218 ? -21.526 17.352 42.072 1.00 82.44 218 ALA A C 1
ATOM 1686 O O . ALA A 1 218 ? -22.218 16.952 43.005 1.00 82.44 218 ALA A O 1
ATOM 1687 N N . ASP A 1 219 ? -20.450 18.116 42.274 1.00 81.88 219 ASP A N 1
ATOM 1688 C CA . ASP A 1 219 ? -19.949 18.460 43.607 1.00 81.88 219 ASP A CA 1
ATOM 1689 C C . ASP A 1 219 ? -20.902 19.381 44.382 1.00 81.88 219 ASP A C 1
ATOM 1691 O O . ASP A 1 219 ? -21.142 19.161 45.572 1.00 81.88 219 ASP A O 1
ATOM 1695 N N . GLU A 1 220 ? -21.515 20.358 43.712 1.00 81.50 220 GLU A N 1
ATOM 1696 C CA . GLU A 1 220 ? -22.544 21.221 44.307 1.00 81.50 220 GLU A CA 1
ATOM 1697 C C . GLU A 1 220 ? -23.817 20.441 44.655 1.00 81.50 220 GLU A C 1
ATOM 1699 O O . GLU A 1 220 ? -24.393 20.641 45.729 1.00 81.50 220 GLU A O 1
ATOM 1704 N N . LEU A 1 221 ? -24.231 19.504 43.791 1.00 81.88 221 LEU A N 1
ATOM 1705 C CA . LEU A 1 221 ? -25.373 18.628 44.057 1.00 81.88 221 LEU A CA 1
ATOM 1706 C C . LEU A 1 221 ? -25.124 17.752 45.286 1.00 81.88 221 LEU A C 1
ATOM 1708 O O . LEU A 1 221 ? -25.974 17.659 46.174 1.00 81.88 221 LEU A O 1
ATOM 1712 N N . LEU A 1 222 ? -23.950 17.123 45.346 1.00 82.62 222 LEU A N 1
ATOM 1713 C CA . LEU A 1 222 ? -23.566 16.248 46.448 1.00 82.62 222 LEU A CA 1
ATOM 1714 C C . LEU A 1 222 ? -23.469 17.021 47.760 1.00 82.62 222 LEU A C 1
ATOM 1716 O O . LEU A 1 222 ? -23.929 16.518 48.779 1.00 82.62 222 LEU A O 1
ATOM 1720 N N . LYS A 1 223 ? -22.950 18.255 47.742 1.00 82.56 223 LYS A N 1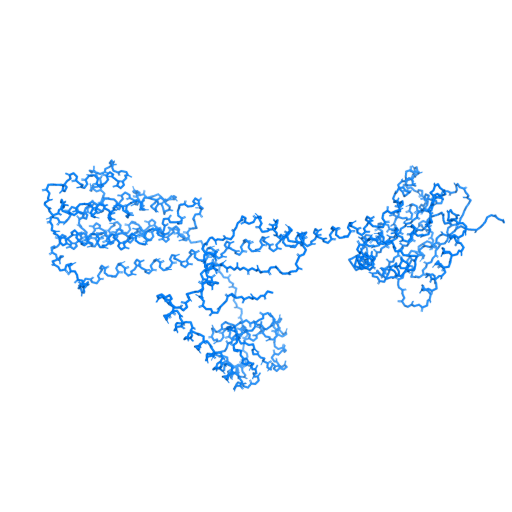
ATOM 1721 C CA . LYS A 1 223 ? -22.928 19.131 48.922 1.00 82.56 223 LYS A CA 1
ATOM 1722 C C . LYS A 1 223 ? -24.340 19.456 49.420 1.00 82.56 223 LYS A C 1
ATOM 1724 O O . LYS A 1 223 ? -24.601 19.352 50.614 1.00 82.56 223 LYS A O 1
ATOM 1729 N N . ALA A 1 224 ? -25.269 19.774 48.517 1.00 80.19 224 ALA A N 1
ATOM 1730 C CA . ALA A 1 224 ? -26.659 20.056 48.877 1.00 80.19 224 ALA A CA 1
ATOM 1731 C C . ALA A 1 224 ? -27.396 18.830 49.451 1.00 80.19 224 ALA A C 1
ATOM 1733 O O . ALA A 1 224 ? -28.242 18.970 50.337 1.00 80.19 224 ALA A O 1
ATOM 1734 N N . ILE A 1 225 ? -27.082 17.628 48.955 1.00 79.81 225 ILE A N 1
ATOM 1735 C CA . ILE A 1 225 ? -27.573 16.364 49.521 1.00 79.81 225 ILE A CA 1
ATOM 1736 C C . ILE A 1 225 ? -26.992 16.158 50.925 1.00 79.81 225 ILE A C 1
ATOM 1738 O O . ILE A 1 225 ? -27.737 15.861 51.861 1.00 79.81 225 ILE A O 1
ATOM 1742 N N . ASP A 1 226 ? -25.687 16.373 51.086 1.00 79.88 226 ASP A N 1
ATOM 1743 C CA . ASP A 1 226 ? -24.969 16.176 52.345 1.00 79.88 226 ASP A CA 1
ATOM 1744 C C . ASP A 1 226 ? -25.484 17.103 53.452 1.00 79.88 226 ASP A C 1
ATOM 1746 O O . ASP A 1 226 ? -25.808 16.652 54.550 1.00 79.88 226 ASP A O 1
ATOM 1750 N N . ASP A 1 227 ? -25.682 18.387 53.143 1.00 78.94 227 ASP A N 1
ATOM 1751 C CA . ASP A 1 227 ? -26.194 19.376 54.094 1.00 78.94 227 ASP A CA 1
ATOM 1752 C C . ASP A 1 227 ? -27.589 19.040 54.628 1.00 78.94 227 ASP A C 1
ATOM 1754 O O . ASP A 1 227 ? -27.897 19.338 55.785 1.00 78.94 227 ASP A O 1
ATOM 1758 N N . LYS A 1 228 ? -28.414 18.377 53.814 1.00 75.62 228 LYS A N 1
ATOM 1759 C CA . LYS A 1 228 ? -29.763 17.952 54.192 1.00 75.62 228 LYS A CA 1
ATOM 1760 C C . LYS A 1 228 ? -29.771 16.606 54.922 1.00 75.62 228 LYS A C 1
ATOM 1762 O O . LYS A 1 228 ? -30.587 16.411 55.822 1.00 75.62 228 LYS A O 1
ATOM 1767 N N . GLN A 1 229 ? -28.880 15.685 54.551 1.00 73.06 229 GLN A N 1
ATOM 1768 C CA . GLN A 1 229 ? -28.895 14.301 55.035 1.00 73.06 229 GLN A CA 1
ATOM 1769 C C . GLN A 1 229 ? -27.937 14.036 56.218 1.00 73.06 229 GLN A C 1
ATOM 1771 O O . GLN A 1 229 ? -28.086 13.035 56.924 1.00 73.06 229 GLN A O 1
ATOM 1776 N N . LYS A 1 230 ? -26.996 14.945 56.520 1.00 71.94 230 LYS A N 1
ATOM 1777 C CA . LYS A 1 230 ? -25.989 14.799 57.598 1.00 71.94 230 LYS A CA 1
ATOM 1778 C C . LYS A 1 230 ? -26.551 14.564 59.003 1.00 71.94 230 LYS A C 1
ATOM 1780 O O . LYS A 1 230 ? -25.863 13.999 59.850 1.00 71.94 230 LYS A O 1
ATOM 1785 N N . ASN A 1 231 ? -27.800 14.952 59.258 1.00 71.25 231 ASN A N 1
ATOM 1786 C CA . ASN A 1 231 ? -28.454 14.753 60.556 1.00 71.25 231 ASN A CA 1
ATOM 1787 C C . ASN A 1 231 ? -28.912 13.299 60.785 1.00 71.25 231 ASN A C 1
ATOM 1789 O O . ASN A 1 231 ? -29.273 12.931 61.904 1.00 71.25 231 ASN A O 1
ATOM 1793 N N . PHE A 1 232 ? -28.868 12.447 59.759 1.00 71.06 232 PHE A N 1
ATOM 1794 C CA . PHE A 1 232 ? -29.359 11.076 59.825 1.00 71.06 232 PHE A CA 1
ATOM 1795 C C . PHE A 1 232 ? -28.236 10.057 60.089 1.00 71.06 232 PHE A C 1
ATOM 1797 O O . PHE A 1 232 ? -27.161 10.098 59.493 1.00 71.06 232 PHE A O 1
ATOM 1804 N N . VAL A 1 233 ? -28.472 9.120 61.018 1.00 67.19 233 VAL A N 1
ATOM 1805 C CA . VAL A 1 233 ? -27.457 8.151 61.488 1.00 67.19 233 VAL A CA 1
ATOM 1806 C C . VAL A 1 233 ? -27.006 7.185 60.389 1.00 67.19 233 VAL A C 1
ATOM 1808 O O . VAL A 1 233 ? -25.807 6.937 60.270 1.00 67.19 233 VAL A O 1
ATOM 1811 N N . GLU A 1 234 ? -27.923 6.652 59.577 1.00 69.06 234 GLU A N 1
ATOM 1812 C CA . GLU A 1 234 ? -27.555 5.682 58.534 1.00 69.06 234 GLU A CA 1
ATOM 1813 C C . GLU A 1 234 ? -26.840 6.351 57.358 1.00 69.06 234 GLU A C 1
ATOM 1815 O O . GLU A 1 234 ? -25.881 5.790 56.827 1.00 69.06 234 GLU A O 1
ATOM 1820 N N . TYR A 1 235 ? -27.214 7.589 57.022 1.00 69.44 235 TYR A N 1
ATOM 1821 C CA . TYR A 1 235 ? -26.489 8.382 56.033 1.00 69.44 235 TYR A CA 1
ATOM 1822 C C . TYR A 1 235 ? -25.060 8.700 56.503 1.00 69.44 235 TYR A C 1
ATOM 1824 O O . TYR A 1 235 ? -24.118 8.473 55.754 1.00 69.44 235 TYR A O 1
ATOM 1832 N N . ARG A 1 236 ? -24.838 9.097 57.766 1.00 72.50 236 ARG A N 1
ATOM 1833 C CA . ARG A 1 236 ? -23.476 9.350 58.292 1.00 72.50 236 ARG A CA 1
ATOM 1834 C C . ARG A 1 236 ? -22.542 8.138 58.220 1.00 72.50 236 ARG A C 1
ATOM 1836 O O . ARG A 1 236 ? -21.350 8.309 57.995 1.00 72.50 236 ARG A O 1
ATOM 1843 N N . LYS A 1 237 ? -23.062 6.915 58.371 1.00 75.06 237 LYS A N 1
ATOM 1844 C CA . LYS A 1 237 ? -22.260 5.680 58.260 1.00 75.06 237 LYS A CA 1
ATOM 1845 C C . LYS A 1 237 ? -21.847 5.348 56.821 1.00 75.06 237 LYS A C 1
ATOM 1847 O O . LYS A 1 237 ? -20.895 4.598 56.624 1.00 75.06 237 LYS A O 1
ATOM 1852 N N . ARG A 1 238 ? -22.586 5.839 55.820 1.00 71.62 238 ARG A N 1
ATOM 1853 C CA . ARG A 1 238 ? -22.479 5.407 54.411 1.00 71.62 238 ARG A CA 1
ATOM 1854 C C . ARG A 1 238 ? -22.274 6.542 53.413 1.00 71.62 238 ARG A C 1
ATOM 1856 O O . ARG A 1 238 ? -22.037 6.267 52.239 1.00 71.62 238 ARG A O 1
ATOM 1863 N N . GLY A 1 239 ? -22.319 7.790 53.870 1.00 73.62 239 GLY A N 1
ATOM 1864 C CA . GLY A 1 239 ? -22.304 8.991 53.040 1.00 73.62 239 GLY A CA 1
ATOM 1865 C C . GLY A 1 239 ? -21.116 9.031 52.088 1.00 73.62 239 GLY A C 1
ATOM 1866 O O . GLY A 1 239 ? -21.293 9.374 50.928 1.00 73.62 239 GLY A O 1
ATOM 1867 N N . ALA A 1 240 ? -19.939 8.562 52.517 1.00 77.75 240 ALA A N 1
ATOM 1868 C CA . ALA A 1 240 ? -18.761 8.466 51.655 1.00 77.75 240 ALA A CA 1
ATOM 1869 C C . ALA A 1 240 ? -18.952 7.509 50.460 1.00 77.75 240 ALA A C 1
ATOM 1871 O O . ALA A 1 240 ? -18.581 7.857 49.342 1.00 77.75 240 ALA A O 1
ATOM 1872 N N . LYS A 1 241 ? -19.567 6.335 50.669 1.00 79.94 241 LYS A N 1
ATOM 1873 C CA . LYS A 1 241 ? -19.820 5.351 49.599 1.00 79.94 241 LYS A CA 1
ATOM 1874 C C . LYS A 1 241 ? -20.898 5.830 48.631 1.00 79.94 241 LYS A C 1
ATOM 1876 O O . LYS A 1 241 ? -20.700 5.782 47.425 1.00 79.94 241 LYS A O 1
ATOM 1881 N N . ILE A 1 242 ? -22.000 6.363 49.165 1.00 80.75 242 ILE A N 1
ATOM 1882 C CA . ILE A 1 242 ? -23.092 6.932 48.358 1.00 80.75 242 ILE A CA 1
ATOM 1883 C C . ILE A 1 242 ? -22.564 8.102 47.523 1.00 80.75 242 ILE A C 1
ATOM 1885 O O . ILE A 1 242 ? -22.815 8.170 46.325 1.00 80.75 242 ILE A O 1
ATOM 1889 N N . LYS A 1 243 ? -21.787 9.001 48.138 1.00 81.25 243 LYS A N 1
ATOM 1890 C CA . LYS A 1 243 ? -21.159 10.130 47.448 1.00 81.25 243 LYS A CA 1
ATOM 1891 C C . LYS A 1 243 ? -20.223 9.659 46.340 1.00 81.25 243 LYS A C 1
ATOM 1893 O O . LYS A 1 243 ? -20.263 10.241 45.265 1.00 81.25 243 LYS A O 1
ATOM 1898 N N . GLY A 1 244 ? -19.428 8.617 46.586 1.00 82.69 244 GLY A N 1
ATOM 1899 C CA . GLY A 1 244 ? -18.573 7.996 45.573 1.00 82.69 244 GLY A CA 1
ATOM 1900 C C . GLY A 1 244 ? -19.374 7.503 44.367 1.00 82.69 244 GLY A C 1
ATOM 1901 O O . GLY A 1 244 ? -19.157 7.991 43.262 1.00 82.69 244 GLY A O 1
ATOM 1902 N N . ALA A 1 245 ? -20.355 6.624 44.594 1.00 82.00 245 ALA A N 1
ATOM 1903 C CA . ALA A 1 245 ? -21.175 6.036 43.530 1.00 82.00 245 ALA A CA 1
ATOM 1904 C C . ALA A 1 245 ? -21.953 7.096 42.726 1.00 82.00 245 ALA A C 1
ATOM 1906 O O . ALA A 1 245 ? -21.962 7.080 41.494 1.00 82.00 245 ALA A O 1
ATOM 1907 N N . LEU A 1 246 ? -22.560 8.072 43.412 1.00 84.31 246 LEU A N 1
ATOM 1908 C CA . LEU A 1 246 ? -23.261 9.179 42.761 1.00 84.31 246 LEU A CA 1
ATOM 1909 C C . LEU A 1 246 ? -22.296 10.064 41.960 1.00 84.31 246 LEU A C 1
ATOM 1911 O O . LEU A 1 246 ? -22.587 10.385 40.809 1.00 84.31 246 LEU A O 1
ATOM 1915 N N . LYS A 1 247 ? -21.148 10.450 42.538 1.00 84.44 247 LYS A N 1
ATOM 1916 C CA . LYS A 1 247 ? -20.172 11.331 41.878 1.00 84.44 247 LYS A CA 1
ATOM 1917 C C . LYS A 1 247 ? -19.668 10.727 40.575 1.00 84.44 247 LYS A C 1
ATOM 1919 O O . LYS A 1 247 ? -19.688 11.401 39.550 1.00 84.44 247 LYS A O 1
ATOM 1924 N N . SER A 1 248 ? -19.292 9.452 40.602 1.00 82.06 248 SER A N 1
ATOM 1925 C CA . SER A 1 248 ? -18.739 8.767 39.436 1.00 82.06 248 SER A CA 1
ATOM 1926 C C . SER A 1 248 ? -19.693 8.720 38.242 1.00 82.06 248 SER A C 1
ATOM 1928 O O . SER A 1 248 ? -19.238 8.755 37.105 1.00 82.06 248 SER A O 1
ATOM 1930 N N . VAL A 1 249 ? -21.006 8.683 38.474 1.00 80.25 249 VAL A N 1
ATOM 1931 C CA . VAL A 1 249 ? -22.022 8.762 37.413 1.00 80.25 249 VAL A CA 1
ATOM 1932 C C . VAL A 1 249 ? -22.273 10.212 36.990 1.00 80.25 249 VAL A C 1
ATOM 1934 O O . VAL A 1 249 ? -22.313 10.518 35.798 1.00 80.25 249 VAL A O 1
ATOM 1937 N N . LEU A 1 250 ? -22.432 11.122 37.954 1.00 84.38 250 LEU A N 1
ATOM 1938 C CA . LEU A 1 250 ? -22.801 12.518 37.703 1.00 84.38 250 LEU A CA 1
ATOM 1939 C C . LEU A 1 250 ? -21.713 13.305 36.957 1.00 84.38 250 LEU A C 1
ATOM 1941 O O . LEU A 1 250 ? -22.056 14.128 36.106 1.00 84.38 250 LEU A O 1
ATOM 1945 N N . ASP A 1 251 ? -20.434 13.023 37.221 1.00 82.75 251 ASP A N 1
ATOM 1946 C CA . ASP A 1 251 ? -19.299 13.640 36.516 1.00 82.75 251 ASP A CA 1
ATOM 1947 C C . ASP A 1 251 ? -19.306 13.294 35.011 1.00 82.75 251 ASP A C 1
ATOM 1949 O O . ASP A 1 251 ? -18.842 14.077 34.183 1.00 82.75 251 ASP A O 1
ATOM 1953 N N . ILE A 1 252 ? -19.898 12.155 34.633 1.00 77.75 252 ILE A N 1
ATOM 1954 C CA . ILE A 1 252 ? -19.970 11.683 33.243 1.00 77.75 252 ILE A CA 1
ATOM 1955 C C . ILE A 1 252 ? -21.236 12.185 32.524 1.00 77.75 252 ILE A C 1
ATOM 1957 O O . ILE A 1 252 ? -21.221 12.448 31.317 1.00 77.75 252 ILE A O 1
ATOM 1961 N N . VAL A 1 253 ? -22.338 12.356 33.260 1.00 81.44 253 VAL A N 1
ATOM 1962 C CA . VAL A 1 253 ? -23.637 12.805 32.726 1.00 81.44 253 VAL A CA 1
ATOM 1963 C C . VAL A 1 253 ? -23.563 14.198 32.095 1.00 81.44 253 VAL A C 1
ATOM 1965 O O . VAL A 1 253 ? -24.231 14.439 31.091 1.00 81.44 253 VAL A O 1
ATOM 1968 N N . GLY A 1 254 ? -22.760 15.109 32.652 1.00 77.69 254 GLY A N 1
ATOM 1969 C CA . GLY A 1 254 ? -22.593 16.466 32.119 1.00 77.69 254 GLY A CA 1
ATOM 1970 C C . GLY A 1 254 ? -22.061 16.479 30.677 1.00 77.69 254 GLY A C 1
ATOM 1971 O O . GLY A 1 254 ? -22.772 16.946 29.783 1.00 77.69 254 GLY A O 1
ATOM 1972 N N . PRO A 1 255 ? -20.861 15.920 30.424 1.00 76.06 255 PRO A N 1
ATOM 1973 C CA . PRO A 1 255 ? -20.300 15.789 29.078 1.00 76.06 255 PRO A CA 1
ATOM 1974 C C . PRO A 1 255 ? -21.226 15.060 28.095 1.00 76.06 255 PRO A C 1
ATOM 1976 O O . PRO A 1 255 ? -21.411 15.514 26.967 1.00 76.06 255 PRO A O 1
ATOM 1979 N N . LEU A 1 256 ? -21.866 13.968 28.532 1.00 74.19 256 LEU A N 1
ATOM 1980 C CA . LEU A 1 256 ? -22.816 13.213 27.708 1.00 74.19 256 LEU A CA 1
ATOM 1981 C C . LEU A 1 256 ? -24.029 14.040 27.289 1.00 74.19 256 LEU A C 1
ATOM 1983 O O . LEU A 1 256 ? -24.451 13.983 26.135 1.00 74.19 256 LEU A O 1
ATOM 1987 N N . ALA A 1 257 ? -24.595 14.802 28.223 1.00 75.50 257 ALA A N 1
ATOM 1988 C CA . ALA A 1 257 ? -25.745 15.653 27.961 1.00 75.50 257 ALA A CA 1
ATOM 1989 C C . ALA A 1 257 ? -25.424 16.792 26.988 1.00 75.50 257 ALA A C 1
ATOM 1991 O O . ALA A 1 257 ? -26.290 17.139 26.187 1.00 75.50 257 ALA A O 1
ATOM 1992 N N . SER A 1 258 ? -24.206 17.343 27.037 1.00 74.88 258 SER A N 1
ATOM 1993 C CA . SER A 1 258 ? -23.738 18.322 26.045 1.00 74.88 258 SER A CA 1
ATOM 1994 C C . SER A 1 258 ? -23.628 17.667 24.671 1.00 74.88 258 SER A C 1
ATOM 1996 O O . SER A 1 258 ? -24.290 18.089 23.732 1.00 74.88 258 SER A O 1
ATOM 1998 N N . ALA A 1 259 ? -22.918 16.540 24.575 1.00 71.25 259 ALA A N 1
ATOM 1999 C CA . ALA A 1 259 ? -22.699 15.841 23.310 1.00 71.25 259 ALA A CA 1
ATOM 2000 C C . ALA A 1 259 ? -23.996 15.377 22.621 1.00 71.25 259 ALA A C 1
ATOM 2002 O O . ALA A 1 259 ? -24.091 15.406 21.394 1.00 71.25 259 ALA A O 1
ATOM 2003 N N . ALA A 1 260 ? -24.998 14.961 23.402 1.00 68.19 260 ALA A N 1
ATOM 2004 C CA . ALA A 1 260 ? -26.314 14.571 22.898 1.00 68.19 260 ALA A CA 1
ATOM 2005 C C . ALA A 1 260 ? -27.240 15.769 22.594 1.00 68.19 260 ALA A C 1
ATOM 2007 O O . ALA A 1 260 ? -28.184 15.625 21.815 1.00 68.19 260 ALA A O 1
ATOM 2008 N N . GLY A 1 261 ? -27.012 16.923 23.232 1.00 62.28 261 GLY A N 1
ATOM 2009 C CA . GLY A 1 261 ? -27.912 18.082 23.229 1.00 62.28 261 GLY A CA 1
ATOM 2010 C C . GLY A 1 261 ? -27.448 19.287 22.405 1.00 62.28 261 GLY A C 1
ATOM 2011 O O . GLY A 1 261 ? -28.288 20.118 22.052 1.00 62.28 261 GLY A O 1
ATOM 2012 N N . ASP A 1 262 ? -26.159 19.384 22.075 1.00 59.56 262 ASP A N 1
ATOM 2013 C CA . ASP A 1 262 ? -25.598 20.479 21.282 1.00 59.56 262 ASP A CA 1
ATOM 2014 C C . ASP A 1 262 ? -26.199 20.450 19.865 1.00 59.56 262 ASP A C 1
ATOM 2016 O O . ASP A 1 262 ? -25.889 19.589 19.042 1.00 59.56 262 ASP A O 1
ATOM 2020 N N . GLY A 1 263 ? -27.135 21.374 19.615 1.00 50.16 263 GLY A N 1
ATOM 2021 C CA . GLY A 1 263 ? -27.895 21.493 18.364 1.00 50.16 263 GLY A CA 1
ATOM 2022 C C . GLY A 1 263 ? -29.415 21.305 18.481 1.00 50.16 263 GLY A C 1
ATOM 2023 O O . GLY A 1 263 ? -30.111 21.454 17.478 1.00 50.16 263 GLY A O 1
ATOM 2024 N N . VAL A 1 264 ? -29.964 21.012 19.670 1.00 56.47 264 VAL A N 1
ATOM 2025 C CA . VAL A 1 264 ? -31.407 20.757 19.862 1.00 56.47 264 VAL A CA 1
ATOM 2026 C C . VAL A 1 264 ? -32.037 21.765 20.836 1.00 56.47 264 VAL A C 1
ATOM 2028 O O . VAL A 1 264 ? -31.576 21.932 21.962 1.00 56.47 264 VAL A O 1
ATOM 2031 N N . ALA A 1 265 ? -33.138 22.413 20.437 1.00 53.97 265 ALA A N 1
ATOM 2032 C CA . ALA A 1 265 ? -33.868 23.390 21.257 1.00 53.97 265 ALA A CA 1
ATOM 2033 C C . ALA A 1 265 ? -34.728 22.713 22.349 1.00 53.97 265 ALA A C 1
ATOM 2035 O O . ALA A 1 265 ? -35.955 22.638 22.257 1.00 53.97 265 ALA A O 1
ATOM 2036 N N . LEU A 1 266 ? -34.081 22.179 23.386 1.00 63.88 266 LEU A N 1
ATOM 2037 C CA . LEU A 1 266 ? -34.758 21.588 24.542 1.00 63.88 266 LEU A CA 1
ATOM 2038 C C . LEU A 1 266 ? -35.136 22.653 25.581 1.00 63.88 266 LEU A C 1
ATOM 2040 O O . LEU A 1 266 ? -34.379 23.579 25.850 1.00 63.88 266 LEU A O 1
ATOM 2044 N N . VAL A 1 267 ? -36.293 22.470 26.226 1.00 55.69 267 VAL A N 1
ATOM 2045 C CA . VAL A 1 267 ? -36.801 23.368 27.286 1.00 55.69 267 VAL A CA 1
ATOM 2046 C C . VAL A 1 267 ? -35.871 23.387 28.514 1.00 55.69 267 VAL A C 1
ATOM 2048 O O . VAL A 1 267 ? -35.800 24.393 29.211 1.00 55.69 267 VAL A O 1
ATOM 2051 N N . PHE A 1 268 ? -35.135 22.294 28.767 1.00 64.56 268 PHE A N 1
ATOM 2052 C CA . PHE A 1 268 ? -34.134 22.190 29.835 1.00 64.56 268 PHE A CA 1
ATOM 2053 C C . PHE A 1 268 ? -32.948 21.296 29.422 1.00 64.56 268 PHE A C 1
ATOM 2055 O O . PHE A 1 268 ? -33.181 20.254 28.800 1.00 64.56 268 PHE A O 1
ATOM 2062 N N . PRO A 1 269 ? -31.701 21.629 29.820 1.00 72.06 269 PRO A N 1
ATOM 2063 C CA . PRO A 1 269 ? -30.532 20.787 29.564 1.00 72.06 269 PRO A CA 1
ATOM 2064 C C . PRO A 1 269 ? -30.668 19.391 30.203 1.00 72.06 269 PRO A C 1
ATOM 2066 O O . PRO A 1 269 ? -30.948 19.311 31.407 1.00 72.06 269 PRO A O 1
ATOM 2069 N N . PRO A 1 270 ? -30.424 18.293 29.460 1.00 77.25 270 PRO A N 1
ATOM 2070 C CA . PRO A 1 270 ? -30.614 16.933 29.964 1.00 77.25 270 PRO A CA 1
ATOM 2071 C C . PRO A 1 270 ? -29.856 16.607 31.259 1.00 77.25 270 PRO A C 1
ATOM 2073 O O . PRO A 1 270 ? -30.412 15.988 32.167 1.00 77.25 270 PRO A O 1
ATOM 2076 N N . GLY A 1 271 ? -28.619 17.095 31.394 1.00 77.12 271 GLY A N 1
ATOM 2077 C CA . GLY A 1 271 ? -27.796 16.870 32.587 1.00 77.12 271 GLY A CA 1
ATOM 2078 C C . GLY A 1 271 ? -28.414 17.459 33.859 1.00 77.12 271 GLY A C 1
ATOM 2079 O O . GLY A 1 271 ? -28.449 16.799 34.896 1.00 77.12 271 GLY A O 1
ATOM 2080 N N . LYS A 1 272 ? -29.016 18.654 33.766 1.00 77.94 272 LYS A N 1
ATOM 2081 C CA . LYS A 1 272 ? -29.694 19.295 34.906 1.00 77.94 272 LYS A CA 1
ATOM 2082 C C . LYS A 1 272 ? -30.918 18.504 35.364 1.00 77.94 272 LYS A C 1
ATOM 2084 O O . LYS A 1 272 ? -31.156 18.376 36.561 1.00 77.94 272 LYS A O 1
ATOM 2089 N N . VAL A 1 273 ? -31.683 17.947 34.428 1.00 80.81 273 VAL A N 1
ATOM 2090 C CA . VAL A 1 273 ? -32.859 17.119 34.746 1.00 80.81 273 VAL A CA 1
ATOM 2091 C C . VAL A 1 273 ? -32.448 15.865 35.519 1.00 80.81 273 VAL A C 1
ATOM 2093 O O . VAL A 1 273 ? -33.080 15.528 36.521 1.00 80.81 273 VAL A O 1
ATOM 2096 N N . ILE A 1 274 ? -31.364 15.208 35.099 1.00 84.19 274 ILE A N 1
ATOM 2097 C CA . ILE A 1 274 ? -30.829 14.030 35.791 1.00 84.19 274 ILE A CA 1
ATOM 2098 C C . ILE A 1 274 ? -30.358 14.406 37.201 1.00 84.19 274 ILE A C 1
ATOM 2100 O O . ILE A 1 274 ? -30.698 13.711 38.154 1.00 84.19 274 ILE A O 1
ATOM 2104 N N . PHE A 1 275 ? -29.667 15.536 37.374 1.00 84.38 275 PHE A N 1
ATOM 2105 C CA . PHE A 1 275 ? -29.214 16.003 38.693 1.00 84.38 275 PHE A CA 1
ATOM 2106 C C . PHE A 1 275 ? -30.389 16.214 39.666 1.00 84.38 275 PHE A C 1
ATOM 2108 O O . PHE A 1 275 ? -30.337 15.784 40.821 1.00 84.38 275 PHE A O 1
ATOM 2115 N N . VAL A 1 276 ? -31.492 16.806 39.191 1.00 81.62 276 VAL A N 1
ATOM 2116 C CA . VAL A 1 276 ? -32.725 16.968 39.983 1.00 81.62 276 VAL A CA 1
ATOM 2117 C C . VAL A 1 276 ? -33.336 15.610 40.342 1.00 81.62 276 VAL A C 1
ATOM 2119 O O . VAL A 1 276 ? -33.735 15.401 41.490 1.00 81.62 276 VAL A O 1
ATOM 2122 N N . ALA A 1 277 ? -33.384 14.675 39.392 1.00 85.56 277 ALA A N 1
ATOM 2123 C CA . ALA A 1 277 ? -33.909 13.334 39.623 1.00 85.56 277 ALA A CA 1
ATOM 2124 C C . ALA A 1 277 ? -33.098 12.569 40.687 1.00 85.56 277 ALA A C 1
ATOM 2126 O O . ALA A 1 277 ? -33.684 11.964 41.584 1.00 85.56 277 ALA A O 1
ATOM 2127 N N . VAL A 1 278 ? -31.763 12.666 40.659 1.00 86.00 278 VAL A N 1
ATOM 2128 C CA . VAL A 1 278 ? -30.881 12.040 41.660 1.00 86.00 278 VAL A CA 1
ATOM 2129 C C . VAL A 1 278 ? -31.116 12.602 43.063 1.00 86.00 278 VAL A C 1
ATOM 2131 O O . VAL A 1 278 ? -31.212 11.834 44.020 1.00 86.00 278 VAL A O 1
ATOM 2134 N N . LYS A 1 279 ? -31.282 13.920 43.219 1.00 83.56 279 LYS A N 1
ATOM 2135 C CA . LYS A 1 279 ? -31.612 14.490 44.537 1.00 83.56 279 LYS A CA 1
ATOM 2136 C C . LYS A 1 279 ? -32.952 13.979 45.066 1.00 83.56 279 LYS A C 1
ATOM 2138 O O . LYS A 1 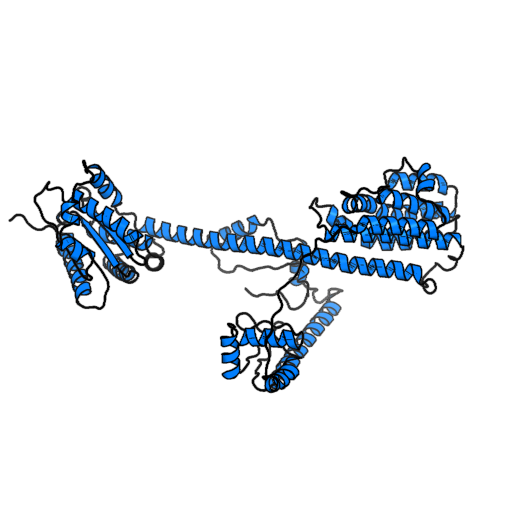279 ? -33.048 13.628 46.240 1.00 83.56 279 LYS A O 1
ATOM 2143 N N . LEU A 1 280 ? -33.977 13.926 44.212 1.00 83.06 280 LEU A N 1
ATOM 2144 C CA . LEU A 1 280 ? -35.301 13.421 44.591 1.00 83.06 280 LEU A CA 1
ATOM 2145 C C . LEU A 1 280 ? -35.266 11.940 44.987 1.00 83.06 280 LEU A C 1
ATOM 2147 O O . LEU A 1 280 ? -35.979 11.544 45.908 1.00 83.06 280 LEU A O 1
ATOM 2151 N N . LEU A 1 281 ? -34.427 11.147 44.318 1.00 84.75 281 LEU A N 1
ATOM 2152 C CA . LEU A 1 281 ? -34.175 9.752 44.665 1.00 84.75 281 LEU A CA 1
ATOM 2153 C C . LEU A 1 281 ? -33.573 9.632 46.073 1.00 84.75 281 LEU A C 1
ATOM 2155 O O . LEU A 1 281 ? -34.087 8.879 46.898 1.00 84.75 281 LEU A O 1
ATOM 2159 N N . VAL A 1 282 ? -32.525 10.406 46.380 1.00 81.94 282 VAL A N 1
AT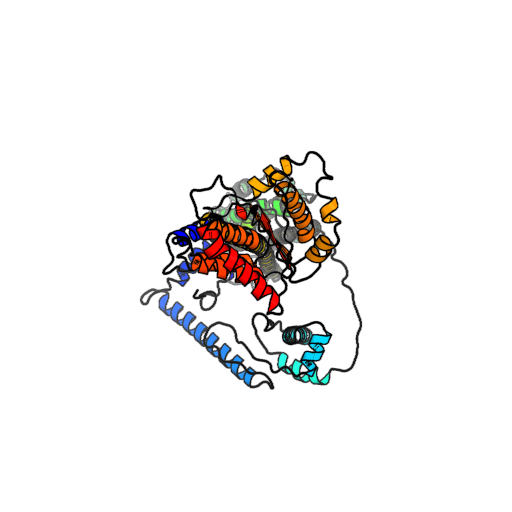OM 2160 C CA . VAL A 1 282 ? -31.879 10.371 47.704 1.00 81.94 282 VAL A CA 1
ATOM 2161 C C . VAL A 1 282 ? -32.821 10.865 48.808 1.00 81.94 282 VAL A C 1
ATOM 2163 O O . VAL A 1 282 ? -32.864 10.279 49.891 1.00 81.94 282 VAL A O 1
ATOM 2166 N N . ASP A 1 283 ? -33.637 11.885 48.539 1.00 80.19 283 ASP A N 1
ATOM 2167 C CA . ASP A 1 283 ? -34.647 12.379 49.482 1.00 80.19 283 ASP A CA 1
ATOM 2168 C C . ASP A 1 283 ? -35.727 11.328 49.813 1.00 80.19 283 ASP A C 1
ATOM 2170 O O . ASP A 1 283 ? -36.220 11.288 50.942 1.00 80.19 283 ASP A O 1
ATOM 2174 N N . ALA A 1 284 ? -36.065 10.447 48.865 1.00 79.56 284 ALA A N 1
ATOM 2175 C CA . ALA A 1 284 ? -37.067 9.391 49.043 1.00 79.56 284 ALA A CA 1
ATOM 2176 C C . ALA A 1 284 ? -36.596 8.225 49.935 1.00 79.56 284 ALA A C 1
ATOM 2178 O O . ALA A 1 284 ? -37.389 7.347 50.277 1.00 79.56 284 ALA A O 1
ATOM 2179 N N . THR A 1 285 ? -35.323 8.204 50.343 1.00 74.62 285 THR A N 1
ATOM 2180 C CA . THR A 1 285 ? -34.763 7.122 51.167 1.00 74.62 285 THR A CA 1
ATOM 2181 C C . THR A 1 285 ? -35.322 7.096 52.591 1.00 74.62 285 THR A C 1
ATOM 2183 O O . THR A 1 285 ? -35.327 6.029 53.206 1.00 74.62 285 THR A O 1
ATOM 2186 N N . HIS A 1 286 ? -35.790 8.238 53.120 1.00 71.19 286 HIS A N 1
ATOM 2187 C CA . HIS A 1 286 ? -36.333 8.400 54.479 1.00 71.19 286 HIS A CA 1
ATOM 2188 C C . HIS A 1 286 ? -35.482 7.739 55.587 1.00 71.19 286 HIS A C 1
ATOM 2190 O O . HIS A 1 286 ? -36.015 7.224 56.568 1.00 71.19 286 HIS A O 1
ATOM 2196 N N . ASN A 1 287 ? -34.151 7.755 55.442 1.00 66.62 287 ASN A N 1
ATOM 2197 C CA . ASN A 1 287 ? -33.195 7.173 56.394 1.00 66.62 287 ASN A CA 1
ATOM 2198 C C . ASN A 1 287 ? -33.291 5.636 56.576 1.00 66.62 287 ASN A C 1
ATOM 2200 O O . ASN A 1 287 ? -32.948 5.098 57.629 1.00 66.62 287 ASN A O 1
ATOM 2204 N N . VAL A 1 288 ? -33.738 4.910 55.548 1.00 71.75 288 VAL A N 1
ATOM 2205 C CA . VAL A 1 288 ? -33.794 3.440 55.554 1.00 71.75 288 VAL A CA 1
ATOM 2206 C C . VAL A 1 288 ? -32.510 2.853 54.965 1.00 71.75 288 VAL A C 1
ATOM 2208 O O . VAL A 1 288 ? -32.147 3.133 53.824 1.00 71.75 288 VAL A O 1
ATOM 2211 N N . LYS A 1 289 ? -31.846 1.972 55.724 1.00 71.06 289 LYS A N 1
ATOM 2212 C CA . LYS A 1 289 ? -30.582 1.320 55.337 1.00 71.06 289 LYS A CA 1
ATOM 2213 C C . LYS A 1 289 ? -30.645 0.643 53.958 1.00 71.06 289 LYS A C 1
ATOM 2215 O O . LYS A 1 289 ? -29.777 0.887 53.125 1.00 71.06 289 LYS A O 1
ATOM 2220 N N . SER A 1 290 ? -31.676 -0.167 53.704 1.00 67.88 290 SER A N 1
ATOM 2221 C CA . SER A 1 290 ? -31.823 -0.902 52.438 1.00 67.88 290 SER A CA 1
ATOM 2222 C C . SER A 1 290 ? -32.036 0.011 51.227 1.00 67.88 290 SER A C 1
ATOM 2224 O O . SER A 1 290 ? -31.667 -0.366 50.121 1.00 67.88 290 SER A O 1
ATOM 2226 N N . HIS A 1 291 ? -32.580 1.219 51.419 1.00 73.44 291 HIS A N 1
ATOM 2227 C CA . HIS A 1 291 ? -32.738 2.193 50.337 1.00 73.44 291 HIS A CA 1
ATOM 2228 C C . HIS A 1 291 ? -31.387 2.775 49.905 1.00 73.44 291 HIS A C 1
ATOM 2230 O O . HIS A 1 291 ? -31.175 3.003 48.721 1.00 73.44 291 HIS A O 1
ATOM 2236 N N . TYR A 1 292 ? -30.453 2.973 50.838 1.00 75.38 292 TYR A N 1
ATOM 2237 C CA . TYR A 1 292 ? -29.115 3.464 50.504 1.00 75.38 292 TYR A CA 1
ATOM 2238 C C . TYR A 1 292 ? -28.247 2.419 49.796 1.00 75.38 292 TYR A C 1
ATOM 2240 O O . TYR A 1 292 ? -27.528 2.785 48.873 1.00 75.38 292 TYR A O 1
ATOM 2248 N N . ASP A 1 293 ? -28.336 1.142 50.186 1.00 72.62 293 ASP A N 1
ATOM 2249 C CA . ASP A 1 293 ? -27.637 0.056 49.474 1.00 72.62 293 ASP A CA 1
ATOM 2250 C C . ASP A 1 293 ? -28.143 -0.058 48.026 1.00 72.62 293 ASP A C 1
ATOM 2252 O O . ASP A 1 293 ? -27.344 -0.100 47.099 1.00 72.62 293 ASP A O 1
ATOM 2256 N N . ALA A 1 294 ? -29.462 0.046 47.817 1.00 71.50 294 ALA A N 1
ATOM 2257 C CA . ALA A 1 294 ? -30.063 0.032 46.483 1.00 71.50 294 ALA A CA 1
ATOM 2258 C C . ALA A 1 294 ? -29.542 1.146 45.557 1.00 71.50 294 ALA A C 1
ATOM 2260 O O . ALA A 1 294 ? -29.370 0.930 44.360 1.00 71.50 294 ALA A O 1
ATOM 2261 N N . ILE A 1 295 ? -29.309 2.348 46.099 1.00 77.38 295 ILE A N 1
ATOM 2262 C CA . ILE A 1 295 ? -28.751 3.470 45.329 1.00 77.38 295 ILE A CA 1
ATOM 2263 C C . ILE A 1 295 ? -27.301 3.181 44.945 1.00 77.38 295 ILE A C 1
ATOM 2265 O O . ILE A 1 295 ? -26.937 3.417 43.799 1.00 77.38 295 ILE A O 1
ATOM 2269 N N . ILE A 1 296 ? -26.488 2.678 45.878 1.00 77.44 296 ILE A N 1
ATOM 2270 C CA . ILE A 1 296 ? -25.079 2.361 45.611 1.00 77.44 296 ILE A CA 1
ATOM 2271 C C . ILE A 1 296 ? -24.985 1.319 44.493 1.00 77.44 296 ILE A C 1
ATOM 2273 O O . ILE A 1 296 ? -24.353 1.595 43.477 1.00 77.44 296 ILE A O 1
ATOM 2277 N N . ASP A 1 297 ? -25.691 0.195 44.628 1.00 73.69 297 ASP A N 1
ATOM 2278 C CA . ASP A 1 297 ? -25.609 -0.922 43.682 1.00 73.69 297 ASP A CA 1
ATOM 2279 C C . ASP A 1 297 ? -26.007 -0.499 42.254 1.00 73.69 297 ASP A C 1
ATOM 2281 O O . ASP A 1 297 ? -25.322 -0.815 41.280 1.00 73.69 297 ASP A O 1
ATOM 2285 N N . ILE A 1 298 ? -27.093 0.272 42.115 1.00 74.88 298 ILE A N 1
ATOM 2286 C CA . ILE A 1 298 ? -27.579 0.732 40.805 1.00 74.88 298 ILE A CA 1
ATOM 2287 C C . ILE A 1 298 ? -26.607 1.734 40.171 1.00 74.88 298 ILE A C 1
ATOM 2289 O O . ILE A 1 298 ? -26.363 1.674 38.965 1.00 74.88 298 ILE A O 1
ATOM 2293 N N . PHE A 1 299 ? -26.038 2.651 40.956 1.00 79.75 299 PHE A N 1
ATOM 2294 C CA . PHE A 1 299 ? -25.116 3.660 40.432 1.00 79.75 299 PHE A CA 1
ATOM 2295 C C . PHE A 1 299 ? -23.736 3.082 40.102 1.00 79.75 299 PHE A C 1
ATOM 2297 O O . PHE A 1 299 ? -23.157 3.476 39.091 1.00 79.75 299 PHE A O 1
ATOM 2304 N N . GLU A 1 300 ? -23.239 2.109 40.867 1.00 78.06 300 GLU A N 1
ATOM 2305 C CA . GLU A 1 300 ? -22.024 1.360 40.516 1.00 78.06 300 GLU A CA 1
ATOM 2306 C C . GLU A 1 300 ? -22.220 0.573 39.209 1.00 78.06 300 GLU A C 1
ATOM 2308 O O . GLU A 1 300 ? -21.364 0.607 38.319 1.00 78.06 300 GLU A O 1
ATOM 2313 N N . GLN A 1 301 ? -23.391 -0.050 39.025 1.00 71.81 301 GLN A N 1
ATOM 2314 C CA . GLN A 1 301 ? -23.726 -0.731 37.774 1.00 71.81 301 GLN A CA 1
ATOM 2315 C C . GLN A 1 301 ? -23.764 0.249 36.585 1.00 71.81 301 GLN A C 1
ATOM 2317 O O . GLN A 1 301 ? -23.202 -0.040 35.527 1.00 71.81 301 GLN A O 1
ATOM 2322 N N . MET A 1 302 ? -24.349 1.439 36.765 1.00 73.69 302 MET A N 1
ATOM 2323 C CA . MET A 1 302 ? -24.386 2.499 35.746 1.00 73.69 302 MET A CA 1
ATOM 2324 C C . MET A 1 302 ? -23.006 3.092 35.430 1.00 73.69 302 MET A C 1
ATOM 2326 O O . MET A 1 302 ? -22.739 3.437 34.277 1.00 73.69 302 MET A O 1
ATOM 2330 N N . GLN A 1 303 ? -22.121 3.209 36.423 1.00 73.94 303 GLN A N 1
ATOM 2331 C CA . GLN A 1 303 ? -20.785 3.788 36.267 1.00 73.94 303 GLN A CA 1
ATOM 2332 C C . GLN A 1 303 ? -19.938 3.015 35.255 1.00 73.94 303 GLN A C 1
ATOM 2334 O O . GLN A 1 303 ? -19.335 3.627 34.370 1.00 73.94 303 GLN A O 1
ATOM 2339 N N . SER A 1 304 ? -19.910 1.681 35.366 1.00 64.12 304 SER A N 1
ATOM 2340 C CA . SER A 1 304 ? -19.139 0.808 34.464 1.00 64.12 304 SER A CA 1
ATOM 2341 C C . SER A 1 304 ? -19.471 1.058 32.986 1.00 64.12 304 SER A C 1
ATOM 2343 O O . SER A 1 304 ? -18.608 0.996 32.110 1.00 64.12 304 SER A O 1
ATOM 2345 N N . PHE A 1 305 ? -20.727 1.415 32.723 1.00 67.75 305 PHE A N 1
ATOM 2346 C CA . PHE A 1 305 ? -21.258 1.689 31.403 1.00 67.75 305 PHE A CA 1
ATOM 2347 C C . PHE A 1 305 ? -20.969 3.122 30.925 1.00 67.75 305 PHE A C 1
ATOM 2349 O O . PHE A 1 305 ? -20.468 3.315 29.813 1.00 67.75 305 PHE A O 1
ATOM 2356 N N . LEU A 1 306 ? -21.255 4.131 31.754 1.00 70.88 306 LEU A N 1
ATOM 2357 C CA . LEU A 1 306 ? -21.095 5.538 31.373 1.00 70.88 306 LEU A CA 1
ATOM 2358 C C . LEU A 1 306 ? -19.626 5.898 31.116 1.00 70.88 306 LEU A C 1
ATOM 2360 O O . LEU A 1 306 ? -19.347 6.717 30.240 1.00 70.88 306 LEU A O 1
ATOM 2364 N N . LEU A 1 307 ? -18.685 5.241 31.805 1.00 69.44 307 LEU A N 1
ATOM 2365 C CA . LEU A 1 307 ? -17.248 5.466 31.629 1.00 69.44 307 LEU A CA 1
ATOM 2366 C C . LEU A 1 307 ? -16.785 5.207 30.188 1.00 69.44 307 LEU A C 1
ATOM 2368 O O . LEU A 1 307 ? -15.990 5.974 29.649 1.00 69.44 307 LEU A O 1
ATOM 2372 N N . ARG A 1 308 ? -17.331 4.177 29.530 1.00 67.94 308 ARG A N 1
ATOM 2373 C CA . ARG A 1 308 ? -17.049 3.889 28.117 1.00 67.94 308 ARG A CA 1
ATOM 2374 C C . ARG A 1 308 ? -17.581 4.992 27.205 1.00 67.94 308 ARG A C 1
ATOM 2376 O O . ARG A 1 308 ? -16.856 5.447 26.330 1.00 67.94 308 ARG A O 1
ATOM 2383 N N . CYS A 1 309 ? -18.794 5.479 27.467 1.00 65.94 309 CYS A N 1
ATOM 2384 C CA . CYS A 1 309 ? -19.380 6.562 26.682 1.00 65.94 309 CYS A CA 1
ATOM 2385 C C . CYS A 1 309 ? -18.576 7.871 26.811 1.00 65.94 309 CYS A C 1
ATOM 2387 O O . CYS A 1 309 ? -18.480 8.638 25.858 1.00 65.94 309 CYS A O 1
ATOM 2389 N N . HIS A 1 310 ? -17.959 8.111 27.974 1.00 65.38 310 HIS A N 1
ATOM 2390 C CA . HIS A 1 310 ? -17.086 9.263 28.212 1.00 65.38 310 HIS A CA 1
ATOM 2391 C C . HIS A 1 310 ? -15.796 9.235 27.375 1.00 65.38 310 HIS A C 1
ATOM 2393 O O . HIS A 1 310 ? -15.341 10.290 26.937 1.00 65.38 310 HIS A O 1
ATOM 2399 N N . LEU A 1 311 ? -15.224 8.054 27.103 1.00 64.88 311 LEU A N 1
ATOM 2400 C CA . LEU A 1 311 ? -13.992 7.921 26.307 1.00 64.88 311 LEU A CA 1
ATOM 2401 C C . LEU A 1 311 ? -14.156 8.410 24.861 1.00 64.88 311 LEU A C 1
ATOM 2403 O O . LEU A 1 311 ? -13.194 8.891 24.261 1.00 64.88 311 LEU A O 1
ATOM 2407 N N . TYR A 1 312 ? -15.375 8.337 24.320 1.00 61.84 312 TYR A N 1
ATOM 2408 C CA . TYR A 1 312 ? -15.703 8.877 22.998 1.00 61.84 312 TYR A CA 1
ATOM 2409 C C . TYR A 1 312 ? -15.715 10.409 22.973 1.00 61.84 312 TYR A C 1
ATOM 2411 O O . TYR A 1 312 ? -15.502 11.013 21.926 1.00 61.84 312 TYR A O 1
ATOM 2419 N N . LEU A 1 313 ? -15.948 11.038 24.126 1.00 61.38 313 LEU A N 1
ATOM 2420 C CA . LEU A 1 313 ? -16.065 12.489 24.273 1.00 61.38 313 LEU A CA 1
ATOM 2421 C C . LEU A 1 313 ? -14.732 13.145 24.651 1.00 61.38 313 LEU A C 1
ATOM 2423 O O . LEU A 1 313 ? -14.502 14.308 24.329 1.00 61.38 313 LEU A O 1
ATOM 2427 N N . SER A 1 314 ? -13.844 12.409 25.324 1.00 54.03 314 SER A N 1
ATOM 2428 C CA . SER A 1 314 ? -12.597 12.941 25.886 1.00 54.03 314 SER A CA 1
ATOM 2429 C C . SER A 1 314 ? -11.504 13.254 24.855 1.00 54.03 314 SER A C 1
ATOM 2431 O O . SER A 1 314 ? -10.532 13.918 25.203 1.00 54.03 314 SER A O 1
ATOM 2433 N N . HIS A 1 315 ? -11.664 12.841 23.592 1.00 54.22 315 HIS A N 1
ATOM 2434 C CA . HIS A 1 315 ? -10.653 13.021 22.537 1.00 54.22 315 HIS A CA 1
ATOM 2435 C C . HIS A 1 315 ? -10.983 14.116 21.503 1.00 54.22 315 HIS A C 1
ATOM 2437 O O . HIS A 1 315 ? -10.305 14.213 20.484 1.00 54.22 315 HIS A O 1
ATOM 2443 N N . GLY A 1 316 ? -11.991 14.965 21.747 1.00 45.78 316 GLY A N 1
ATOM 2444 C CA . GLY A 1 316 ? -12.224 16.186 20.953 1.00 45.78 316 GLY A CA 1
ATOM 2445 C C . GLY A 1 316 ? -12.614 15.973 19.480 1.00 45.78 316 GLY A C 1
ATOM 2446 O O . GLY A 1 316 ? -12.541 16.913 18.691 1.00 45.78 316 GLY A O 1
ATOM 2447 N N . GLY A 1 317 ? -13.014 14.757 19.096 1.00 54.56 317 GLY A N 1
ATOM 2448 C CA . GLY A 1 317 ? -13.486 14.433 17.748 1.00 54.56 317 GLY A CA 1
ATOM 2449 C C . GLY A 1 317 ? -14.954 14.810 17.523 1.00 54.56 317 GLY A C 1
ATOM 2450 O O . GLY A 1 317 ? -15.757 14.830 18.454 1.00 54.56 317 GLY A O 1
ATOM 2451 N N . ASN A 1 318 ? -15.319 15.086 16.268 1.00 57.69 318 ASN A N 1
ATOM 2452 C CA . ASN A 1 318 ? -16.707 15.324 15.878 1.00 57.69 318 ASN A CA 1
ATOM 2453 C C . ASN A 1 318 ? -17.467 13.984 15.903 1.00 57.69 318 ASN A C 1
ATOM 2455 O O . ASN A 1 318 ? -17.125 13.059 15.169 1.00 57.69 318 ASN A O 1
ATOM 2459 N N . ILE A 1 319 ? -18.456 13.855 16.784 1.00 64.50 319 ILE A N 1
ATOM 2460 C CA . ILE A 1 319 ? -19.207 12.609 17.002 1.00 64.50 319 ILE A CA 1
ATOM 2461 C C . ILE A 1 319 ? -20.219 12.426 15.865 1.00 64.50 319 ILE A C 1
ATOM 2463 O O . ILE A 1 319 ? -20.893 13.388 15.495 1.00 64.50 319 ILE A O 1
ATOM 2467 N N . SER A 1 320 ? -20.350 11.207 15.329 1.00 65.69 320 SER A N 1
ATOM 2468 C CA . SER A 1 320 ? -21.339 10.913 14.283 1.00 65.69 320 SER A CA 1
ATOM 2469 C C . SER A 1 320 ? -22.774 11.124 14.777 1.00 65.69 320 SER A C 1
ATOM 2471 O O . SER A 1 320 ? -23.077 10.944 15.962 1.00 65.69 320 SER A O 1
ATOM 2473 N N . ASP A 1 321 ? -23.682 11.474 13.865 1.00 66.69 321 ASP A N 1
ATOM 2474 C CA . ASP A 1 321 ? -25.093 11.703 14.199 1.00 66.69 321 ASP A CA 1
ATOM 2475 C C . ASP A 1 321 ? -25.769 10.442 14.778 1.00 66.69 321 ASP A C 1
ATOM 2477 O O . ASP A 1 321 ? -26.573 10.541 15.709 1.00 66.69 321 ASP A O 1
ATOM 2481 N N . ASP A 1 322 ? -25.379 9.249 14.319 1.00 65.38 322 ASP A N 1
ATOM 2482 C CA . ASP A 1 322 ? -25.828 7.965 14.872 1.00 65.38 322 ASP A CA 1
ATOM 2483 C C . ASP A 1 322 ? -25.410 7.773 16.334 1.00 65.38 322 ASP A C 1
ATOM 2485 O O . ASP A 1 322 ? -26.234 7.416 17.185 1.00 65.38 322 ASP A O 1
ATOM 2489 N N . LEU A 1 323 ? -24.137 8.045 16.652 1.00 67.75 323 LEU A N 1
ATOM 2490 C CA . LEU A 1 323 ? -23.632 7.933 18.019 1.00 67.75 323 LEU A CA 1
ATOM 2491 C C . LEU A 1 323 ? -24.309 8.978 18.914 1.00 67.75 323 LEU A C 1
ATOM 2493 O O . LEU A 1 323 ? -24.788 8.635 19.994 1.00 67.75 323 LEU A O 1
ATOM 2497 N N . ARG A 1 324 ? -24.485 10.214 18.429 1.00 69.81 324 ARG A N 1
ATOM 2498 C CA . ARG A 1 324 ? -25.248 11.266 19.122 1.00 69.81 324 ARG A CA 1
ATOM 2499 C C . ARG A 1 324 ? -26.670 10.808 19.473 1.00 69.81 324 ARG A C 1
ATOM 2501 O O . ARG A 1 324 ? -27.109 10.983 20.612 1.00 69.81 324 ARG A O 1
ATOM 2508 N N . GLN A 1 325 ? -27.377 10.168 18.539 1.00 72.12 325 GLN A N 1
ATOM 2509 C CA . GLN A 1 325 ? -28.733 9.664 18.779 1.00 72.12 325 GLN A CA 1
ATOM 2510 C C . GLN A 1 325 ? -28.761 8.543 19.835 1.00 72.12 325 GLN A C 1
ATOM 2512 O O . GLN A 1 325 ? -29.662 8.500 20.683 1.00 72.12 325 GLN A O 1
ATOM 2517 N N . LYS A 1 326 ? -27.776 7.636 19.817 1.00 72.88 326 LYS A N 1
ATOM 2518 C CA . LYS A 1 326 ? -27.648 6.560 20.814 1.00 72.88 326 LYS A CA 1
ATOM 2519 C C . LYS A 1 326 ? -27.335 7.111 22.207 1.00 72.88 326 LYS A C 1
ATOM 2521 O O . LYS A 1 326 ? -28.010 6.718 23.158 1.00 72.88 326 LYS A O 1
ATOM 2526 N N . LEU A 1 327 ? -26.419 8.077 22.326 1.00 74.50 327 LEU A N 1
ATOM 2527 C CA . LEU A 1 327 ? -26.130 8.773 23.591 1.00 74.50 327 LEU A CA 1
ATOM 2528 C C . LEU A 1 327 ? -27.387 9.446 24.165 1.00 74.50 327 LEU A C 1
ATOM 2530 O O . LEU A 1 327 ? -27.653 9.367 25.366 1.00 74.50 327 LEU A O 1
ATOM 2534 N N . GLY A 1 328 ? -28.219 10.028 23.301 1.00 73.81 328 GLY A N 1
ATOM 2535 C CA . GLY A 1 328 ? -29.515 10.571 23.693 1.00 73.81 328 GLY A CA 1
ATOM 2536 C C . GLY A 1 328 ? -30.482 9.523 24.269 1.00 73.81 328 GLY A C 1
ATOM 2537 O O . GLY A 1 328 ? -31.075 9.729 25.331 1.00 73.81 328 GLY A O 1
ATOM 2538 N N . LYS A 1 329 ? -30.613 8.363 23.611 1.00 77.56 329 LYS A N 1
ATOM 2539 C CA . LYS A 1 329 ? -31.431 7.229 24.096 1.00 77.56 329 LYS A CA 1
ATOM 2540 C C . LYS A 1 329 ? -30.930 6.694 25.443 1.00 77.56 329 LYS A C 1
ATOM 2542 O O . LYS A 1 329 ? -31.734 6.374 26.318 1.00 77.56 329 LYS A O 1
ATOM 2547 N N . ILE A 1 330 ? -29.614 6.658 25.627 1.00 76.62 330 ILE A N 1
ATOM 2548 C CA . ILE A 1 330 ? -28.957 6.254 26.873 1.00 76.62 330 ILE A CA 1
ATOM 2549 C C . ILE A 1 330 ? -29.326 7.198 28.026 1.00 76.62 330 ILE A C 1
ATOM 2551 O O . ILE A 1 330 ? -29.771 6.739 29.080 1.00 76.62 330 ILE A O 1
ATOM 2555 N N . LEU A 1 331 ? -29.205 8.514 27.823 1.00 77.81 331 LEU A N 1
ATOM 2556 C CA . LEU A 1 331 ? -29.580 9.511 28.831 1.00 77.81 331 LEU A CA 1
ATOM 2557 C C . LEU A 1 331 ? -31.061 9.391 29.215 1.00 77.81 331 LEU A C 1
ATOM 2559 O O . LEU A 1 331 ? -31.415 9.464 30.394 1.00 77.81 331 LEU A O 1
ATOM 2563 N N . ALA A 1 332 ? -31.936 9.190 28.227 1.00 80.62 332 ALA A N 1
ATOM 2564 C CA . ALA A 1 332 ? -33.376 9.030 28.432 1.00 80.62 332 ALA A CA 1
ATOM 2565 C C . ALA A 1 332 ? -33.709 7.795 29.293 1.00 80.62 332 ALA A C 1
ATOM 2567 O O . ALA A 1 332 ? -34.584 7.833 30.169 1.00 80.62 332 ALA A O 1
ATOM 2568 N N . HIS A 1 333 ? -32.975 6.699 29.095 1.00 80.19 333 HIS A N 1
ATOM 2569 C CA . HIS A 1 333 ? -33.096 5.506 29.927 1.00 80.19 333 HIS A CA 1
ATOM 2570 C C . HIS A 1 333 ? -32.530 5.672 31.329 1.00 80.19 333 HIS A C 1
ATOM 2572 O O . HIS A 1 333 ? -33.167 5.210 32.275 1.00 80.19 333 HIS A O 1
ATOM 2578 N N . LEU A 1 334 ? -31.419 6.391 31.492 1.00 81.75 334 LEU A N 1
ATOM 2579 C CA . LEU A 1 334 ? -30.883 6.717 32.813 1.00 81.75 334 LEU A CA 1
ATOM 2580 C C . LEU A 1 334 ? -31.942 7.412 33.685 1.00 81.75 334 LEU A C 1
ATOM 2582 O O . LEU A 1 334 ? -32.187 7.006 34.821 1.00 81.75 334 LEU A O 1
ATOM 2586 N N . LEU A 1 335 ? -32.645 8.400 33.120 1.00 83.88 335 LEU A N 1
ATOM 2587 C CA . LEU A 1 335 ? -33.742 9.091 33.803 1.00 83.88 335 LEU A CA 1
ATOM 2588 C C . LEU A 1 335 ? -34.899 8.143 34.166 1.00 83.88 335 LEU A C 1
ATOM 2590 O O . LEU A 1 335 ? -35.473 8.246 35.252 1.00 83.88 335 LEU A O 1
ATOM 2594 N N . SER A 1 336 ? -35.219 7.200 33.279 1.00 82.19 336 SER A N 1
ATOM 2595 C CA . SER A 1 336 ? -36.292 6.221 33.492 1.00 82.19 336 SER A CA 1
ATOM 2596 C C . SER A 1 336 ? -35.975 5.272 34.655 1.00 82.19 336 SER A C 1
ATOM 2598 O O . SER A 1 336 ? -36.833 5.043 35.509 1.00 82.19 336 SER A O 1
ATOM 2600 N N . VAL A 1 337 ? -34.732 4.784 34.751 1.00 80.06 337 VAL A N 1
ATOM 2601 C CA . VAL A 1 337 ? -34.296 3.926 35.867 1.00 80.06 337 VAL A CA 1
ATOM 2602 C C . VAL A 1 337 ? -34.370 4.684 37.196 1.00 80.06 337 VAL A C 1
ATOM 2604 O O . VAL A 1 337 ? -34.959 4.177 38.150 1.00 80.06 337 VAL A O 1
ATOM 2607 N N . ILE A 1 338 ? -33.872 5.926 37.254 1.00 82.62 338 ILE A N 1
ATOM 2608 C CA . ILE A 1 338 ? -33.949 6.764 38.468 1.00 82.62 338 ILE A CA 1
ATOM 2609 C C . ILE A 1 338 ? -35.412 6.955 38.912 1.00 82.62 338 ILE A C 1
ATOM 2611 O O . ILE A 1 338 ? -35.719 6.873 40.106 1.00 82.62 338 ILE A O 1
ATOM 2615 N N . GLY A 1 339 ? -36.333 7.160 37.965 1.00 82.00 339 GLY A N 1
ATOM 2616 C CA . GLY A 1 339 ? -37.766 7.301 38.239 1.00 82.00 339 GLY A CA 1
ATOM 2617 C C . GLY A 1 339 ? -38.406 6.047 38.833 1.00 82.00 339 GLY A C 1
ATOM 2618 O O . GLY A 1 339 ? -39.109 6.134 39.844 1.00 82.00 339 GLY A O 1
ATOM 2619 N N . LEU A 1 340 ? -38.125 4.875 38.257 1.00 77.38 340 LEU A N 1
ATOM 2620 C CA . LEU A 1 340 ? -38.641 3.594 38.750 1.00 77.38 340 LEU A CA 1
ATOM 2621 C C . LEU A 1 340 ? -38.153 3.291 40.172 1.00 77.38 340 LEU A C 1
ATOM 2623 O O . LEU A 1 340 ? -38.957 2.931 41.033 1.00 77.38 340 LEU A O 1
ATOM 2627 N N . VAL A 1 341 ? -36.866 3.508 40.450 1.00 75.19 341 VAL A N 1
ATOM 2628 C CA . VAL A 1 341 ? -36.295 3.291 41.791 1.00 75.19 341 VAL A CA 1
ATOM 2629 C C . VAL A 1 341 ? -36.929 4.246 42.809 1.00 75.19 341 VAL A C 1
ATOM 2631 O O . VAL A 1 341 ? -37.348 3.823 43.887 1.00 75.19 341 VAL A O 1
ATOM 2634 N N . THR A 1 342 ? -37.097 5.521 42.443 1.00 79.94 342 THR A N 1
ATOM 2635 C CA . THR A 1 342 ? -37.740 6.534 43.301 1.00 79.94 342 THR A CA 1
ATOM 2636 C C . THR A 1 342 ? -39.194 6.168 43.629 1.00 79.94 342 THR A C 1
ATOM 2638 O O . THR A 1 342 ? -39.647 6.340 44.764 1.00 79.94 342 THR A O 1
ATOM 2641 N N . LYS A 1 343 ? -39.945 5.649 42.648 1.00 80.81 343 LYS A N 1
ATOM 2642 C CA . LYS A 1 343 ? -41.336 5.199 42.816 1.00 80.81 343 LYS A CA 1
ATOM 2643 C C . LYS A 1 343 ? -41.448 4.052 43.819 1.00 80.81 343 LYS A C 1
ATOM 2645 O O . LYS A 1 343 ? -42.326 4.079 44.680 1.00 80.81 343 LYS A O 1
ATOM 2650 N N . GLU A 1 344 ? -40.565 3.065 43.727 1.00 71.00 344 GLU A N 1
ATOM 2651 C CA . GLU A 1 344 ? -40.585 1.893 44.608 1.00 71.00 344 GLU A CA 1
ATOM 2652 C C . GLU A 1 344 ? -40.155 2.229 46.044 1.00 71.00 344 GLU A C 1
ATOM 2654 O O . GLU A 1 344 ? -40.756 1.728 46.999 1.00 71.00 344 GLU A O 1
ATOM 2659 N N . MET A 1 345 ? -39.209 3.161 46.217 1.00 73.19 345 MET A N 1
ATOM 2660 C CA . MET A 1 345 ? -38.834 3.690 47.537 1.00 73.19 345 MET A CA 1
ATOM 2661 C C . MET A 1 345 ? -40.015 4.358 48.251 1.00 73.19 345 MET A C 1
ATOM 2663 O O . MET A 1 345 ? -40.270 4.076 49.423 1.00 73.19 345 MET A O 1
ATOM 2667 N N . LYS A 1 346 ? -40.802 5.175 47.538 1.00 73.12 346 LYS A N 1
ATOM 2668 C CA . LYS A 1 346 ? -41.982 5.854 48.106 1.00 73.12 346 LYS A CA 1
ATOM 2669 C C . LYS A 1 346 ? -43.103 4.900 48.531 1.00 73.12 346 LYS A C 1
ATOM 2671 O O . LYS A 1 346 ? -43.864 5.229 49.436 1.00 73.12 346 LYS A O 1
ATOM 2676 N N . LYS A 1 347 ? -43.223 3.728 47.901 1.00 69.69 347 LYS A N 1
ATOM 2677 C CA . LYS A 1 347 ? -44.238 2.715 48.250 1.00 69.69 347 LYS A CA 1
ATOM 2678 C C . LYS A 1 347 ? -43.859 1.864 49.468 1.00 69.69 347 LYS A C 1
ATOM 2680 O O . LYS A 1 347 ? -44.666 1.046 49.901 1.00 69.69 347 LYS A O 1
ATOM 2685 N N . GLY A 1 348 ? -42.637 1.998 49.993 1.00 61.38 348 GLY A N 1
ATOM 2686 C CA . GLY A 1 348 ? -42.147 1.190 51.115 1.00 61.38 348 GLY A CA 1
ATOM 2687 C C . GLY A 1 348 ? -41.965 -0.301 50.793 1.00 61.38 348 GLY A C 1
ATOM 2688 O O . GLY A 1 348 ? -41.809 -1.109 51.709 1.00 61.38 348 GLY A O 1
ATOM 2689 N N . GLN A 1 349 ? -41.981 -0.679 49.508 1.00 57.47 349 GLN A N 1
ATOM 2690 C CA . GLN A 1 349 ? -41.880 -2.071 49.041 1.00 57.47 349 GLN A CA 1
ATOM 2691 C C . GLN A 1 349 ? -40.429 -2.581 48.961 1.00 57.47 349 GLN A C 1
ATOM 2693 O O . GLN A 1 349 ? -40.200 -3.765 48.728 1.00 57.47 349 GLN A O 1
ATOM 2698 N N . LEU A 1 350 ? -39.436 -1.734 49.249 1.00 55.69 350 LEU A N 1
ATOM 2699 C CA . LEU A 1 350 ? -38.006 -2.051 49.152 1.00 55.69 350 LEU A CA 1
ATOM 2700 C C . LEU A 1 350 ? -37.441 -2.884 50.333 1.00 55.69 350 LEU A C 1
ATOM 2702 O O . LEU A 1 350 ? -36.236 -2.879 50.599 1.00 55.69 350 LEU A O 1
ATOM 2706 N N . ARG A 1 351 ? -38.297 -3.596 51.080 1.00 51.69 351 ARG A N 1
ATOM 2707 C CA . ARG A 1 351 ? -37.918 -4.309 52.319 1.00 51.69 351 ARG A CA 1
ATOM 2708 C C . ARG A 1 351 ? -36.995 -5.522 52.109 1.00 51.69 351 ARG A C 1
ATOM 2710 O O . ARG A 1 351 ? -36.432 -6.001 53.086 1.00 51.69 351 ARG A O 1
ATOM 2717 N N . HIS A 1 352 ? -36.787 -5.982 50.872 1.00 49.22 352 HIS A N 1
ATOM 2718 C CA . HIS A 1 352 ? -35.985 -7.178 50.554 1.00 49.22 352 HIS A CA 1
ATOM 2719 C C . HIS A 1 352 ? -34.828 -6.927 49.575 1.00 49.22 352 HIS A C 1
ATOM 2721 O O . HIS A 1 352 ? -34.417 -7.827 48.856 1.00 49.22 352 HIS A O 1
ATOM 2727 N N . PHE A 1 353 ? -34.272 -5.715 49.556 1.00 48.19 353 PHE A N 1
ATOM 2728 C CA . PHE A 1 353 ? -33.199 -5.343 48.623 1.00 48.19 353 PHE A CA 1
ATOM 2729 C C . PHE A 1 353 ? -31.796 -5.880 48.994 1.00 48.19 353 PHE A C 1
ATOM 2731 O O . PHE A 1 353 ? -30.812 -5.481 48.387 1.00 48.19 353 PHE A O 1
ATOM 2738 N N . ILE A 1 354 ? -31.668 -6.754 50.002 1.00 40.97 354 ILE A N 1
ATOM 2739 C CA . ILE A 1 354 ? -30.364 -7.196 50.525 1.00 40.97 354 ILE A CA 1
ATOM 2740 C C . ILE A 1 354 ? -30.056 -8.620 50.048 1.00 40.97 354 ILE A C 1
ATOM 2742 O O . ILE A 1 354 ? -30.743 -9.560 50.432 1.00 40.97 354 ILE A O 1
ATOM 2746 N N . HIS A 1 355 ? -28.977 -8.730 49.267 1.00 38.97 355 HIS A N 1
ATOM 2747 C CA . HIS A 1 355 ? -28.284 -9.944 48.814 1.00 38.97 355 HIS A CA 1
ATOM 2748 C C . HIS A 1 355 ? -29.127 -10.961 48.016 1.00 38.97 355 HIS A C 1
ATOM 2750 O O . HIS A 1 355 ? -29.855 -11.786 48.560 1.00 38.97 355 HIS A O 1
ATOM 2756 N N . GLY A 1 356 ? -28.939 -10.954 46.692 1.00 47.09 356 GLY A N 1
ATOM 2757 C CA . GLY A 1 356 ? -29.174 -12.124 45.836 1.00 47.09 356 GLY A CA 1
ATOM 2758 C C . GLY A 1 356 ? -30.595 -12.369 45.319 1.00 47.09 356 GLY A C 1
ATOM 2759 O O . GLY A 1 356 ? -30.800 -13.360 44.626 1.00 47.09 356 GLY A O 1
ATOM 2760 N N . VAL A 1 357 ? -31.578 -11.502 45.584 1.00 38.03 357 VAL A N 1
ATOM 2761 C CA . VAL A 1 357 ? -32.970 -11.747 45.158 1.00 38.03 357 VAL A CA 1
ATOM 2762 C C . VAL A 1 357 ? -33.592 -10.505 44.503 1.00 38.03 357 VAL A C 1
ATOM 2764 O O . VAL A 1 357 ? -34.392 -9.785 45.089 1.00 38.03 357 VAL A O 1
ATOM 2767 N N . PHE A 1 358 ? -33.262 -10.297 43.227 1.00 51.44 358 PHE A N 1
ATOM 2768 C CA . PHE A 1 358 ? -33.931 -9.376 42.288 1.00 51.44 358 PHE A CA 1
ATOM 2769 C C . PHE A 1 358 ? -35.326 -9.879 41.818 1.00 51.44 358 PHE A C 1
ATOM 2771 O O . PHE A 1 358 ? -35.885 -9.377 40.848 1.00 51.44 358 PHE A O 1
ATOM 2778 N N . THR A 1 359 ? -35.913 -10.902 42.447 1.00 45.78 359 THR A N 1
ATOM 2779 C CA . THR A 1 359 ? -36.846 -11.826 41.765 1.00 45.78 359 THR A CA 1
ATOM 2780 C C . THR A 1 359 ? -38.321 -11.412 41.689 1.00 45.78 359 THR A C 1
ATOM 2782 O O . THR A 1 359 ? -39.146 -12.246 41.322 1.00 45.78 359 THR A O 1
ATOM 2785 N N . LYS A 1 360 ? -38.717 -10.172 42.019 1.00 48.25 360 LYS A N 1
ATOM 2786 C CA . LYS A 1 360 ? -40.157 -9.815 42.029 1.00 48.25 360 LYS A CA 1
ATOM 2787 C C . LYS A 1 360 ? -40.586 -8.524 41.330 1.00 48.25 360 LYS A C 1
ATOM 2789 O O . LYS A 1 360 ? -41.792 -8.312 41.241 1.00 48.25 360 LYS A O 1
ATOM 2794 N N . ASN A 1 361 ? -39.685 -7.689 40.804 1.00 55.06 361 ASN A N 1
ATOM 2795 C CA . ASN A 1 361 ? -40.098 -6.475 40.080 1.00 55.06 361 ASN A CA 1
ATOM 2796 C C . ASN A 1 361 ? -39.543 -6.457 38.647 1.00 55.06 361 ASN A C 1
ATOM 2798 O O . ASN A 1 361 ? -38.410 -6.031 38.418 1.00 55.06 361 ASN A O 1
ATOM 2802 N N . SER A 1 362 ? -40.350 -6.936 37.692 1.00 60.34 362 SER A N 1
ATOM 2803 C CA . SER A 1 362 ? -39.970 -7.074 36.277 1.00 60.34 362 SER A CA 1
ATOM 2804 C C . SER A 1 362 ? -39.561 -5.743 35.646 1.00 60.34 362 SER A C 1
ATOM 2806 O O . SER A 1 362 ? -38.574 -5.688 34.928 1.00 60.34 362 SER A O 1
ATOM 2808 N N . ALA A 1 363 ? -40.219 -4.637 36.005 1.00 63.81 363 ALA A N 1
ATOM 2809 C CA . ALA A 1 363 ? -40.006 -3.343 35.355 1.00 63.81 363 ALA A CA 1
ATOM 2810 C C . ALA A 1 363 ? -38.586 -2.763 35.537 1.00 63.81 363 ALA A C 1
ATOM 2812 O O . ALA A 1 363 ? -38.069 -2.113 34.630 1.00 63.81 363 ALA A O 1
ATOM 2813 N N . ILE A 1 364 ? -37.943 -2.981 36.692 1.00 63.28 364 ILE A N 1
ATOM 2814 C CA . ILE A 1 364 ? -36.570 -2.500 36.937 1.00 63.28 364 ILE A CA 1
ATOM 2815 C C . ILE A 1 364 ? -35.555 -3.390 36.209 1.00 63.28 364 ILE A C 1
ATOM 2817 O O . ILE A 1 364 ? -34.601 -2.874 35.629 1.00 63.28 364 ILE A O 1
ATOM 2821 N N . GLN A 1 365 ? -35.775 -4.710 36.187 1.00 64.31 365 GLN A N 1
ATOM 2822 C CA . GLN A 1 365 ? -34.926 -5.628 35.422 1.00 64.31 365 GLN A CA 1
ATOM 2823 C C . GLN A 1 365 ? -35.037 -5.386 33.918 1.00 64.31 365 GLN A C 1
ATOM 2825 O O . GLN A 1 365 ? -34.011 -5.331 33.247 1.00 64.31 365 GLN A O 1
ATOM 2830 N N . ASP A 1 366 ? -36.246 -5.157 33.408 1.00 65.31 366 ASP A N 1
ATOM 2831 C CA . ASP A 1 366 ? -36.482 -4.833 32.003 1.00 65.31 366 ASP A CA 1
ATOM 2832 C C . ASP A 1 366 ? -35.754 -3.540 31.610 1.00 65.31 366 ASP A C 1
ATOM 2834 O O . ASP A 1 366 ? -35.126 -3.479 30.555 1.00 65.31 366 ASP A O 1
ATOM 2838 N N . ALA A 1 367 ? -35.762 -2.519 32.476 1.00 65.12 367 ALA A N 1
ATOM 2839 C CA . ALA A 1 367 ? -35.054 -1.263 32.232 1.00 65.12 367 ALA A CA 1
ATOM 2840 C C . ALA A 1 367 ? -33.521 -1.431 32.230 1.00 65.12 367 ALA A C 1
ATOM 2842 O O . ALA A 1 367 ? -32.843 -0.854 31.376 1.00 65.12 367 ALA A O 1
ATOM 2843 N N . LEU A 1 368 ? -32.967 -2.243 33.138 1.00 62.81 368 LEU A N 1
ATOM 2844 C CA . LEU A 1 368 ? -31.532 -2.554 33.170 1.00 62.81 368 LEU A CA 1
ATOM 2845 C C . LEU A 1 368 ? -31.105 -3.434 31.982 1.00 62.81 368 LEU A C 1
ATOM 2847 O O . LEU A 1 368 ? -30.075 -3.169 31.367 1.00 62.81 368 LEU A O 1
ATOM 2851 N N . ALA A 1 369 ? -31.913 -4.425 31.594 1.00 66.00 369 ALA A N 1
ATOM 2852 C CA . ALA A 1 369 ? -31.671 -5.257 30.414 1.00 66.00 369 ALA A CA 1
ATOM 2853 C C . ALA A 1 369 ? -31.743 -4.440 29.114 1.00 66.00 369 ALA A C 1
ATOM 2855 O O . ALA A 1 369 ? -30.957 -4.643 28.189 1.00 66.00 369 ALA A O 1
ATOM 2856 N N . ARG A 1 370 ? -32.656 -3.465 29.048 1.00 68.38 370 ARG A N 1
ATOM 2857 C CA . ARG A 1 370 ? -32.767 -2.539 27.917 1.00 68.38 370 ARG A CA 1
ATOM 2858 C C . ARG A 1 370 ? -31.571 -1.584 27.841 1.00 68.38 370 ARG A C 1
ATOM 2860 O O . ARG A 1 370 ? -31.124 -1.280 26.737 1.00 68.38 370 ARG A O 1
ATOM 2867 N N . LEU A 1 371 ? -31.023 -1.156 28.982 1.00 64.69 371 LEU A N 1
ATOM 2868 C CA . LEU A 1 371 ? -29.768 -0.402 29.038 1.00 64.69 371 LEU A CA 1
ATOM 2869 C C . LEU A 1 371 ? -28.587 -1.246 28.526 1.00 64.69 371 LEU A C 1
ATOM 2871 O O . LEU A 1 371 ? -27.826 -0.763 27.690 1.00 64.69 371 LEU A O 1
ATOM 2875 N N . ASP A 1 372 ? -28.478 -2.515 28.936 1.00 63.03 372 ASP A N 1
ATOM 2876 C CA . ASP A 1 372 ? -27.457 -3.453 28.431 1.00 63.03 372 ASP A CA 1
ATOM 2877 C C . ASP A 1 372 ? -27.582 -3.695 26.914 1.00 63.03 372 ASP A C 1
ATOM 2879 O O . ASP A 1 372 ? -26.592 -3.681 26.183 1.00 63.03 372 ASP A O 1
ATOM 2883 N N . TYR A 1 373 ? -28.808 -3.826 26.402 1.00 65.44 373 TYR A N 1
ATOM 2884 C CA . TYR A 1 373 ? -29.060 -3.956 24.965 1.00 65.44 373 TYR A CA 1
ATOM 2885 C C . TYR A 1 373 ? -28.620 -2.713 24.174 1.00 65.44 373 TYR A C 1
ATOM 2887 O O . TYR A 1 373 ? -27.879 -2.831 23.197 1.00 65.44 373 TYR A O 1
ATOM 2895 N N . LEU A 1 374 ? -29.019 -1.511 24.610 1.00 61.75 374 LEU A N 1
ATOM 2896 C CA . LEU A 1 374 ? -28.610 -0.257 23.960 1.00 61.75 374 LEU A CA 1
ATOM 2897 C C . LEU A 1 374 ? -27.088 -0.064 23.993 1.00 61.75 374 LEU A C 1
ATOM 2899 O O . LEU A 1 374 ? -26.521 0.507 23.064 1.00 61.75 374 LEU A O 1
ATOM 2903 N N . THR A 1 375 ? -26.433 -0.580 25.032 1.00 61.00 375 THR A N 1
ATOM 2904 C CA . THR A 1 375 ? -24.972 -0.584 25.170 1.00 61.00 375 THR A CA 1
ATOM 2905 C C . THR A 1 375 ? -24.298 -1.469 24.123 1.00 61.00 375 THR A C 1
ATOM 2907 O O . THR A 1 375 ? -23.283 -1.089 23.543 1.00 61.00 375 THR A O 1
ATOM 2910 N N . LYS A 1 376 ? -24.858 -2.654 23.854 1.00 63.78 376 LYS A N 1
ATOM 2911 C CA . LYS A 1 376 ? -24.345 -3.560 22.816 1.00 63.78 376 LYS A CA 1
ATOM 2912 C C . LYS A 1 376 ? -24.486 -2.956 21.420 1.00 63.78 376 LYS A C 1
ATOM 2914 O O . LYS A 1 376 ? -23.545 -3.034 20.636 1.00 63.78 376 LYS A O 1
ATOM 2919 N N . GLU A 1 377 ? -25.616 -2.313 21.132 1.00 61.94 377 GLU A N 1
ATOM 2920 C CA . GLU A 1 377 ? -25.813 -1.608 19.859 1.00 61.94 377 GLU A CA 1
ATOM 2921 C C . GLU A 1 377 ? -24.853 -0.419 19.689 1.00 61.94 377 GLU A C 1
ATOM 2923 O O . GLU A 1 377 ? -24.318 -0.217 18.603 1.00 61.94 377 GLU A O 1
ATOM 2928 N N . GLU A 1 378 ? -24.611 0.367 20.743 1.00 64.25 378 GLU A N 1
ATOM 2929 C CA . GLU A 1 378 ? -23.652 1.481 20.722 1.00 64.25 378 GLU A CA 1
ATOM 2930 C C . GLU A 1 378 ? -22.237 0.996 20.363 1.00 64.25 378 GLU A C 1
ATOM 2932 O O . GLU A 1 378 ? -21.632 1.502 19.415 1.00 64.25 378 GLU A O 1
ATOM 2937 N N . SER A 1 379 ? -21.769 -0.073 21.019 1.00 60.88 379 SER A N 1
ATOM 2938 C CA . SER A 1 379 ? -20.467 -0.682 20.725 1.00 60.88 379 SER A CA 1
ATOM 2939 C C . SER A 1 379 ? -20.337 -1.134 19.265 1.00 60.88 379 SER A C 1
ATOM 2941 O O . SER A 1 379 ? -19.249 -1.048 18.697 1.00 60.88 379 SER A O 1
ATOM 2943 N N . GLN A 1 380 ? -21.415 -1.623 18.645 1.00 59.78 380 GLN A N 1
ATOM 2944 C CA . GLN A 1 380 ? -21.409 -2.033 17.236 1.00 59.78 380 GLN A CA 1
ATOM 2945 C C . GLN A 1 380 ? -21.296 -0.832 16.286 1.00 59.78 380 GLN A C 1
ATOM 2947 O O . GLN A 1 380 ? -20.566 -0.896 15.297 1.00 59.78 380 GLN A O 1
ATOM 2952 N N . VAL A 1 381 ? -21.960 0.285 16.601 1.00 59.62 381 VAL A N 1
ATOM 2953 C CA . VAL A 1 381 ? -21.883 1.524 15.806 1.00 59.62 381 VAL A CA 1
ATOM 2954 C C . VAL A 1 381 ? -20.473 2.112 15.848 1.00 59.62 381 VAL A C 1
ATOM 2956 O O . VAL A 1 381 ? -19.926 2.471 14.805 1.00 59.62 381 VAL A O 1
ATOM 2959 N N . VAL A 1 382 ? -19.844 2.157 17.025 1.00 62.88 382 VAL A N 1
ATOM 2960 C CA . VAL A 1 382 ? -18.458 2.636 17.159 1.00 62.88 382 VAL A CA 1
ATOM 2961 C C . VAL A 1 382 ? -17.483 1.744 16.397 1.00 62.88 382 VAL A C 1
ATOM 2963 O O . VAL A 1 382 ? -16.582 2.253 15.726 1.00 62.88 382 VAL A O 1
ATOM 2966 N N . GLN A 1 383 ? -17.668 0.422 16.445 1.00 55.81 383 GLN A N 1
ATOM 2967 C CA . GLN A 1 383 ? -16.855 -0.511 15.661 1.00 55.81 383 GLN A CA 1
ATOM 2968 C C . GLN A 1 383 ? -17.003 -0.263 14.154 1.00 55.81 383 GLN A C 1
ATOM 2970 O O . GLN A 1 383 ? -15.997 -0.223 13.445 1.00 55.81 383 GLN A O 1
ATOM 2975 N N . ALA A 1 384 ? -18.224 -0.028 13.669 1.00 50.12 384 ALA A N 1
ATOM 2976 C CA . ALA A 1 384 ? -18.483 0.282 12.266 1.00 50.12 384 ALA A CA 1
ATOM 2977 C C . ALA A 1 384 ? -17.857 1.622 11.829 1.00 50.12 384 ALA A C 1
ATOM 2979 O O . ALA A 1 384 ? -17.217 1.684 10.778 1.00 50.12 384 ALA A O 1
ATOM 2980 N N . ALA A 1 385 ? -17.977 2.673 12.646 1.00 54.53 385 ALA A N 1
ATOM 2981 C CA . ALA A 1 385 ? -17.370 3.979 12.374 1.00 54.53 385 ALA A CA 1
ATOM 2982 C C . ALA A 1 385 ? -15.832 3.905 12.370 1.00 54.53 385 ALA A C 1
ATOM 2984 O O . ALA A 1 385 ? -15.181 4.369 11.435 1.00 54.53 385 ALA A O 1
ATOM 2985 N N . THR A 1 386 ? -15.247 3.224 13.360 1.00 54.66 386 THR A N 1
ATOM 2986 C CA . THR A 1 386 ? -13.795 2.979 13.427 1.00 54.66 386 THR A CA 1
ATOM 2987 C C . THR A 1 386 ? -13.308 2.197 12.206 1.00 54.66 386 THR A C 1
ATOM 2989 O O . THR A 1 386 ? -12.257 2.502 11.641 1.00 54.66 386 THR A O 1
ATOM 2992 N N . TYR A 1 387 ? -14.083 1.206 11.756 1.00 50.09 387 TYR A N 1
ATOM 2993 C CA . TYR A 1 387 ? -13.782 0.443 10.548 1.00 50.09 387 TYR A CA 1
ATOM 2994 C C . TYR A 1 387 ? -13.803 1.314 9.281 1.00 50.09 387 TYR A C 1
ATOM 2996 O O . TYR A 1 387 ? -12.934 1.156 8.419 1.00 50.09 387 TYR A O 1
ATOM 3004 N N . GLN A 1 388 ? -14.744 2.259 9.165 1.00 46.47 388 GLN A N 1
ATOM 3005 C CA . GLN A 1 388 ? -14.773 3.204 8.044 1.00 46.47 388 GLN A CA 1
ATOM 3006 C C . GLN A 1 388 ? -13.536 4.105 8.020 1.00 46.47 388 GLN A C 1
ATOM 3008 O O . GLN A 1 388 ? -12.861 4.165 6.989 1.00 46.47 388 GLN A O 1
ATOM 3013 N N . GLU A 1 389 ? -13.184 4.731 9.144 1.00 56.25 389 GLU A N 1
ATOM 3014 C CA . GLU A 1 389 ? -11.978 5.568 9.244 1.00 56.25 389 GLU A CA 1
ATOM 3015 C C . GLU A 1 389 ? -10.708 4.769 8.922 1.00 56.25 389 GLU A C 1
ATOM 3017 O O . GLU A 1 389 ? -9.846 5.211 8.157 1.00 56.25 389 GLU A O 1
ATOM 3022 N N . MET A 1 390 ? -10.630 3.522 9.394 1.00 52.50 390 MET A N 1
ATOM 3023 C CA . MET A 1 390 ? -9.529 2.623 9.058 1.00 52.50 390 MET A CA 1
ATOM 3024 C C . MET A 1 390 ? -9.447 2.327 7.553 1.00 52.50 390 MET A C 1
ATOM 3026 O O . MET A 1 390 ? -8.352 2.275 6.987 1.00 52.50 390 MET A O 1
ATOM 3030 N N . LYS A 1 391 ? -10.587 2.162 6.872 1.00 53.12 391 LYS A N 1
ATOM 3031 C CA . LYS A 1 391 ? -10.638 1.964 5.415 1.00 53.12 391 LYS A CA 1
ATOM 3032 C C . LYS A 1 391 ? -10.167 3.210 4.662 1.00 53.12 391 LYS A C 1
ATOM 3034 O O . LYS A 1 391 ? -9.474 3.079 3.650 1.00 53.12 391 LYS A O 1
ATOM 3039 N N . HIS A 1 392 ? -10.503 4.405 5.148 1.00 56.97 392 HIS A N 1
ATOM 3040 C CA . HIS A 1 392 ? -10.007 5.666 4.593 1.00 56.97 392 HIS A CA 1
ATOM 3041 C C . HIS A 1 392 ? -8.488 5.792 4.747 1.00 56.97 392 HIS A C 1
ATOM 3043 O O . HIS A 1 392 ? -7.799 6.031 3.752 1.00 56.97 392 HIS A O 1
ATOM 3049 N N . ALA A 1 393 ? -7.956 5.516 5.940 1.00 51.31 393 ALA A N 1
ATOM 3050 C CA . ALA A 1 393 ? -6.515 5.486 6.184 1.00 51.31 393 ALA A CA 1
ATOM 3051 C C . ALA A 1 393 ? -5.800 4.450 5.297 1.00 51.31 393 ALA A C 1
ATOM 3053 O O . ALA A 1 393 ? -4.768 4.747 4.696 1.00 51.31 393 ALA A O 1
ATOM 3054 N N . SER A 1 394 ? -6.376 3.254 5.133 1.00 57.44 394 SER A N 1
ATOM 3055 C CA . SER A 1 394 ? -5.805 2.205 4.279 1.00 57.44 394 SER A CA 1
ATOM 3056 C C . SER A 1 394 ? -5.727 2.610 2.807 1.00 57.44 394 SER A C 1
ATOM 3058 O O . SER A 1 394 ? -4.734 2.315 2.147 1.00 57.44 394 SER A O 1
ATOM 3060 N N . ARG A 1 395 ? -6.745 3.303 2.282 1.00 63.22 395 ARG A N 1
ATOM 3061 C CA . ARG A 1 395 ? -6.723 3.827 0.905 1.00 63.22 395 ARG A CA 1
ATOM 3062 C C . ARG A 1 395 ? -5.671 4.919 0.730 1.00 63.22 395 ARG A C 1
ATOM 3064 O O . ARG A 1 395 ? -4.998 4.946 -0.296 1.00 63.22 395 ARG A O 1
ATOM 3071 N N . ALA A 1 396 ? -5.520 5.800 1.718 1.00 59.59 396 ALA A N 1
ATOM 3072 C CA . ALA A 1 396 ? -4.477 6.822 1.698 1.00 59.59 396 ALA A CA 1
ATOM 3073 C C . ALA A 1 396 ? -3.074 6.187 1.695 1.00 59.59 396 ALA A C 1
ATOM 3075 O O . ALA A 1 396 ? -2.219 6.605 0.916 1.00 59.59 396 ALA A O 1
ATOM 3076 N N . MET A 1 397 ? -2.860 5.130 2.487 1.00 60.81 397 MET A N 1
ATOM 3077 C CA . MET A 1 397 ? -1.601 4.374 2.489 1.00 60.81 397 MET A CA 1
ATOM 3078 C C . MET A 1 397 ? -1.306 3.710 1.137 1.00 60.81 397 MET A C 1
ATOM 3080 O O . MET A 1 397 ? -0.184 3.821 0.653 1.00 60.81 397 MET A O 1
ATOM 3084 N N . ASP A 1 398 ? -2.297 3.098 0.482 1.00 68.38 398 ASP A N 1
ATOM 3085 C CA . ASP A 1 398 ? -2.124 2.504 -0.856 1.00 68.38 398 ASP A CA 1
ATOM 3086 C C . ASP A 1 398 ? -1.715 3.552 -1.911 1.00 68.38 398 ASP A C 1
ATOM 3088 O O . ASP A 1 398 ? -0.826 3.331 -2.735 1.00 68.38 398 ASP A O 1
ATOM 3092 N N . GLN A 1 399 ? -2.309 4.749 -1.849 1.00 68.25 399 GLN A N 1
ATOM 3093 C CA . GLN A 1 399 ? -1.929 5.859 -2.728 1.00 68.25 399 GLN A CA 1
ATOM 3094 C C . GLN A 1 399 ? -0.503 6.358 -2.469 1.00 68.25 399 GLN A C 1
ATOM 3096 O O . GLN A 1 399 ? 0.195 6.732 -3.414 1.00 68.25 399 GLN A O 1
ATOM 3101 N N . ILE A 1 400 ? -0.071 6.383 -1.205 1.00 69.88 400 ILE A N 1
ATOM 3102 C CA . ILE A 1 400 ? 1.306 6.732 -0.840 1.00 69.88 400 ILE A CA 1
ATOM 3103 C C . ILE A 1 400 ? 2.275 5.672 -1.373 1.00 69.88 400 ILE A C 1
ATOM 3105 O O . ILE A 1 400 ? 3.269 6.051 -1.989 1.00 69.88 400 ILE A O 1
ATOM 3109 N N . GLY A 1 401 ? 1.958 4.380 -1.223 1.00 68.69 401 GLY A N 1
ATOM 3110 C CA . GLY A 1 401 ? 2.758 3.272 -1.760 1.00 68.69 401 GLY A CA 1
ATOM 3111 C C . GLY A 1 401 ? 3.006 3.414 -3.263 1.00 68.69 401 GLY A C 1
ATOM 3112 O O . GLY A 1 401 ? 4.151 3.503 -3.696 1.00 68.69 401 GLY A O 1
ATOM 3113 N N . LYS A 1 402 ? 1.940 3.618 -4.048 1.00 73.00 402 LYS A N 1
ATOM 3114 C CA . LYS A 1 402 ? 2.036 3.830 -5.506 1.00 73.00 402 LYS A CA 1
ATOM 3115 C C . LYS A 1 402 ? 2.894 5.037 -5.897 1.00 73.00 402 LYS A C 1
ATOM 3117 O O . LYS A 1 402 ? 3.610 5.001 -6.898 1.00 73.00 402 LYS A O 1
ATOM 3122 N N . LYS A 1 403 ? 2.814 6.138 -5.140 1.00 70.69 403 LYS A N 1
ATOM 3123 C CA . LYS A 1 403 ? 3.671 7.314 -5.376 1.00 70.69 403 LYS A CA 1
ATOM 3124 C C . LYS A 1 403 ? 5.133 7.010 -5.055 1.00 70.69 403 LYS A C 1
ATOM 3126 O O . LYS A 1 403 ? 6.005 7.492 -5.772 1.00 70.69 403 LYS A O 1
ATOM 3131 N N . LEU A 1 404 ? 5.392 6.230 -4.008 1.00 68.00 404 LEU A N 1
ATOM 3132 C CA . LEU A 1 404 ? 6.739 5.861 -3.588 1.00 68.00 404 LEU A CA 1
ATOM 3133 C C . LEU A 1 404 ? 7.415 4.934 -4.604 1.00 68.00 404 LEU A C 1
ATOM 3135 O O . LEU A 1 404 ? 8.557 5.200 -4.967 1.00 68.00 404 LEU A O 1
ATOM 3139 N N . ASP A 1 405 ? 6.694 3.942 -5.134 1.00 75.81 405 ASP A N 1
ATOM 3140 C CA . ASP A 1 405 ? 7.192 3.068 -6.207 1.00 75.81 405 ASP A CA 1
ATOM 3141 C C . ASP A 1 405 ? 7.630 3.895 -7.420 1.00 75.81 405 ASP A C 1
ATOM 3143 O O . ASP A 1 405 ? 8.730 3.729 -7.943 1.00 75.81 405 ASP A O 1
ATOM 3147 N N . LYS A 1 406 ? 6.815 4.882 -7.814 1.00 74.19 406 LYS A N 1
ATOM 3148 C CA . LYS A 1 406 ? 7.158 5.793 -8.912 1.00 74.19 406 LYS A CA 1
ATOM 3149 C C . LYS A 1 406 ? 8.412 6.624 -8.619 1.00 74.19 406 LYS A C 1
ATOM 3151 O O . LYS A 1 406 ? 9.219 6.849 -9.517 1.00 74.19 406 LYS A O 1
ATOM 3156 N N . VAL A 1 407 ? 8.583 7.098 -7.384 1.00 74.50 407 VAL A N 1
ATOM 3157 C CA . VAL A 1 407 ? 9.792 7.833 -6.975 1.00 74.50 407 VAL A CA 1
ATOM 3158 C C . VAL A 1 407 ? 11.017 6.921 -7.014 1.00 74.50 407 VAL A C 1
ATOM 3160 O O . VAL A 1 407 ? 12.050 7.330 -7.537 1.00 74.50 407 VAL A O 1
ATOM 3163 N N . TYR A 1 408 ? 10.904 5.689 -6.519 1.00 75.19 408 TYR A N 1
ATOM 3164 C CA . TYR A 1 408 ? 11.989 4.711 -6.534 1.00 75.19 408 TYR A CA 1
ATOM 3165 C C . TYR A 1 408 ? 12.424 4.351 -7.962 1.00 75.19 408 TYR A C 1
ATOM 3167 O O . TYR A 1 408 ? 13.617 4.364 -8.269 1.00 75.19 408 TYR A O 1
ATOM 3175 N N . GLU A 1 409 ? 11.462 4.125 -8.861 1.00 78.75 409 GLU A N 1
ATOM 3176 C CA . GLU A 1 409 ? 11.734 3.881 -10.280 1.00 78.75 409 GLU A CA 1
ATOM 3177 C C . GLU A 1 409 ? 12.422 5.074 -10.955 1.00 78.75 409 GLU A C 1
ATOM 3179 O O . GLU A 1 409 ? 13.365 4.883 -11.726 1.00 78.75 409 GLU A O 1
ATOM 3184 N N . ASN A 1 410 ? 12.013 6.303 -10.626 1.00 79.69 410 ASN A N 1
ATOM 3185 C CA . ASN A 1 410 ? 12.665 7.513 -11.128 1.00 79.69 410 ASN A CA 1
ATOM 3186 C C . ASN A 1 410 ? 14.105 7.653 -10.611 1.00 79.69 410 ASN A C 1
ATOM 3188 O O . ASN A 1 410 ? 14.981 8.009 -11.391 1.00 79.69 410 ASN A O 1
ATOM 3192 N N . ILE A 1 411 ? 14.368 7.348 -9.332 1.00 81.25 411 ILE A N 1
ATOM 3193 C CA . ILE A 1 411 ? 15.722 7.397 -8.747 1.00 81.25 411 ILE A CA 1
ATOM 3194 C C . ILE A 1 411 ? 16.650 6.395 -9.444 1.00 81.25 411 ILE A C 1
ATOM 3196 O O . ILE A 1 411 ? 17.769 6.745 -9.814 1.00 81.25 411 ILE A O 1
ATOM 3200 N N . LYS A 1 412 ? 16.186 5.158 -9.670 1.00 84.88 412 LYS A N 1
ATOM 3201 C CA . LYS A 1 412 ? 16.959 4.152 -10.418 1.00 84.88 412 LYS A CA 1
ATOM 3202 C C . LYS A 1 412 ? 17.273 4.608 -11.837 1.00 84.88 412 LYS A C 1
ATOM 3204 O O . LYS A 1 412 ? 18.383 4.404 -12.324 1.00 84.88 412 LYS A O 1
ATOM 3209 N N . LEU A 1 413 ? 16.291 5.206 -12.505 1.00 86.06 413 LEU A N 1
ATOM 3210 C CA . LEU A 1 413 ? 16.456 5.689 -13.868 1.00 86.06 413 LEU A CA 1
ATOM 3211 C C . LEU A 1 413 ? 17.436 6.870 -13.939 1.00 86.06 413 LEU A C 1
ATOM 3213 O O . LEU A 1 413 ? 18.271 6.916 -14.837 1.00 86.06 413 LEU A O 1
ATOM 3217 N N . ASP A 1 414 ? 17.385 7.779 -12.966 1.00 86.25 414 ASP A N 1
ATOM 3218 C CA . ASP A 1 414 ? 18.306 8.914 -12.861 1.00 86.25 414 ASP A CA 1
ATOM 3219 C C . ASP A 1 414 ? 19.755 8.468 -12.610 1.00 86.25 414 ASP A C 1
ATOM 3221 O O . ASP A 1 414 ? 20.690 8.996 -13.220 1.00 86.25 414 ASP A O 1
ATOM 3225 N N . ALA A 1 415 ? 19.948 7.417 -11.804 1.00 88.38 415 ALA A N 1
ATOM 3226 C CA . ALA A 1 415 ? 21.250 6.771 -11.642 1.00 88.38 415 ALA A CA 1
ATOM 3227 C C . ALA A 1 415 ? 21.770 6.204 -12.975 1.00 88.38 415 ALA A C 1
ATOM 3229 O O . ALA A 1 415 ? 22.925 6.438 -13.331 1.00 88.38 415 ALA A O 1
ATOM 3230 N N . CYS A 1 416 ? 20.907 5.552 -13.765 1.00 90.38 416 CYS A N 1
ATOM 3231 C CA . CYS A 1 416 ? 21.269 5.063 -15.098 1.00 90.38 416 CYS A CA 1
ATOM 3232 C C . CYS A 1 416 ? 21.652 6.209 -16.051 1.00 90.38 416 CYS A C 1
ATOM 3234 O O . CYS A 1 416 ? 22.626 6.101 -16.796 1.00 90.38 416 CYS A O 1
ATOM 3236 N N . TYR A 1 417 ? 20.916 7.324 -16.027 1.00 87.62 417 TYR A N 1
ATOM 3237 C CA . TYR A 1 417 ? 21.238 8.499 -16.840 1.00 87.62 417 TYR A CA 1
ATOM 3238 C C . TYR A 1 417 ? 22.568 9.129 -16.440 1.00 87.62 417 TYR A C 1
ATOM 3240 O O . TYR A 1 417 ? 23.375 9.440 -17.316 1.00 87.62 417 TYR A O 1
ATOM 3248 N N . SER A 1 418 ? 22.814 9.264 -15.138 1.00 86.38 418 SER A N 1
ATOM 3249 C CA . SER A 1 418 ? 24.073 9.771 -14.589 1.00 86.38 418 SER A CA 1
ATOM 3250 C C . SER A 1 418 ? 25.251 8.855 -14.929 1.00 86.38 418 SER A C 1
ATOM 3252 O O . SER A 1 418 ? 26.326 9.329 -15.286 1.00 86.38 418 SER A O 1
ATOM 3254 N N . TRP A 1 419 ? 25.041 7.539 -14.908 1.00 88.75 419 TRP A N 1
ATOM 3255 C CA . TRP A 1 419 ? 26.047 6.547 -15.287 1.00 88.75 419 TRP A CA 1
ATOM 3256 C C . TRP A 1 419 ? 26.471 6.650 -16.761 1.00 88.75 419 TRP A C 1
ATOM 3258 O O . TRP A 1 419 ? 27.651 6.488 -17.090 1.00 88.75 419 TRP A O 1
ATOM 3268 N N . LEU A 1 420 ? 25.529 6.993 -17.647 1.00 84.88 420 LEU A N 1
ATOM 3269 C CA . LEU A 1 420 ? 25.805 7.271 -19.058 1.00 84.88 420 LEU A CA 1
ATOM 3270 C C . LEU A 1 420 ? 26.389 8.679 -19.308 1.00 84.88 420 LEU A C 1
ATOM 3272 O O . LEU A 1 420 ? 26.905 8.918 -20.403 1.00 84.88 420 LEU A O 1
ATOM 3276 N N . ALA A 1 421 ? 26.344 9.598 -18.329 1.00 63.44 421 ALA A N 1
ATOM 3277 C CA . ALA A 1 421 ? 26.522 11.054 -18.477 1.00 63.44 421 ALA A CA 1
ATOM 3278 C C . ALA A 1 421 ? 27.948 11.560 -18.791 1.00 63.44 421 ALA A C 1
ATOM 3280 O O . ALA A 1 421 ? 28.275 12.719 -18.547 1.00 63.44 421 ALA A O 1
ATOM 3281 N N . ALA A 1 422 ? 28.796 10.747 -19.418 1.00 55.84 422 ALA A N 1
ATOM 3282 C CA . ALA A 1 422 ? 30.034 11.235 -20.028 1.00 55.84 422 ALA A CA 1
ATOM 3283 C C . ALA A 1 422 ? 29.820 11.909 -21.404 1.00 55.84 422 ALA A C 1
ATOM 3285 O O . ALA A 1 422 ? 30.800 12.362 -21.999 1.00 55.84 422 ALA A O 1
ATOM 3286 N N . THR A 1 423 ? 28.577 11.963 -21.902 1.00 60.53 423 THR A N 1
ATOM 3287 C CA . THR A 1 423 ? 28.201 12.447 -23.240 1.00 60.53 423 THR A CA 1
ATOM 3288 C C . THR A 1 423 ? 27.707 13.890 -23.231 1.00 60.53 423 THR A C 1
ATOM 3290 O O . THR A 1 423 ? 26.827 14.229 -22.438 1.00 60.53 423 THR A O 1
ATOM 3293 N N . SER A 1 424 ? 28.200 14.712 -24.156 1.00 65.81 424 SER A N 1
ATOM 3294 C CA . SER A 1 424 ? 27.617 16.015 -24.482 1.00 65.81 424 SER A CA 1
ATOM 3295 C C . SER A 1 424 ? 26.121 15.875 -24.804 1.00 65.81 424 SER A C 1
ATOM 3297 O O . SER A 1 424 ? 25.704 14.962 -25.518 1.00 65.81 424 SER A O 1
ATOM 3299 N N . ASP A 1 425 ? 25.293 16.743 -24.216 1.00 79.75 425 ASP A N 1
ATOM 3300 C CA . ASP A 1 425 ? 23.847 16.765 -24.448 1.00 79.75 425 ASP A CA 1
ATOM 3301 C C . ASP A 1 425 ? 23.560 17.261 -25.880 1.00 79.75 425 ASP A C 1
ATOM 3303 O O . ASP A 1 425 ? 23.855 18.425 -26.180 1.00 79.75 425 ASP A O 1
ATOM 3307 N N . PRO A 1 426 ? 22.969 16.436 -26.772 1.00 86.38 426 PRO A N 1
ATOM 3308 C CA . PRO A 1 426 ? 22.672 16.844 -28.146 1.00 86.38 426 PRO A CA 1
ATOM 3309 C C . PRO A 1 426 ? 21.753 18.063 -28.235 1.00 86.38 426 PRO A C 1
ATOM 3311 O O . PRO A 1 426 ? 21.749 18.752 -29.259 1.00 86.38 426 PRO A O 1
ATOM 3314 N N . TRP A 1 427 ? 20.994 18.365 -27.175 1.00 88.00 427 TRP A N 1
ATOM 3315 C CA . TRP A 1 427 ? 20.148 19.553 -27.122 1.00 88.00 427 TRP A CA 1
ATOM 3316 C C . TRP A 1 427 ? 20.926 20.863 -27.174 1.00 88.00 427 TRP A C 1
ATOM 3318 O O . TRP A 1 427 ? 20.388 21.854 -27.662 1.00 88.00 427 TRP A O 1
ATOM 3328 N N . ILE A 1 428 ? 22.191 20.885 -26.746 1.00 88.19 428 ILE A N 1
ATOM 3329 C CA . ILE A 1 428 ? 23.048 22.073 -26.871 1.00 88.19 428 ILE A CA 1
ATOM 3330 C C . ILE A 1 428 ? 23.208 22.436 -28.352 1.00 88.19 428 ILE A C 1
ATOM 3332 O O . ILE A 1 428 ? 22.953 23.575 -28.749 1.00 88.19 428 ILE A O 1
ATOM 3336 N N . ASN A 1 429 ? 23.547 21.445 -29.178 1.00 88.06 429 ASN A N 1
ATOM 3337 C CA . ASN A 1 429 ? 23.723 21.617 -30.617 1.00 88.06 429 ASN A CA 1
ATOM 3338 C C . ASN A 1 429 ? 22.392 21.888 -31.322 1.00 88.06 429 ASN A C 1
ATOM 3340 O O . ASN A 1 429 ? 22.318 22.787 -32.161 1.00 88.06 429 ASN A O 1
ATOM 3344 N N . GLN A 1 430 ? 21.324 21.194 -30.921 1.00 89.81 430 GLN A N 1
ATOM 3345 C CA . GLN A 1 430 ? 19.985 21.434 -31.458 1.00 89.81 430 GLN A CA 1
ATOM 3346 C C . GLN A 1 430 ? 19.515 22.870 -31.190 1.00 89.81 430 GLN A C 1
ATOM 3348 O O . GLN A 1 430 ? 19.076 23.552 -32.112 1.00 89.81 430 GLN A O 1
ATOM 3353 N N . ASN A 1 431 ? 19.653 23.371 -29.960 1.00 90.19 431 ASN A N 1
ATOM 3354 C CA . ASN A 1 431 ? 19.257 24.736 -29.604 1.00 90.19 431 ASN A CA 1
ATOM 3355 C C . ASN A 1 431 ? 20.123 25.783 -30.320 1.00 90.19 431 ASN A C 1
ATOM 3357 O O . ASN A 1 431 ? 19.602 26.786 -30.808 1.00 90.19 431 ASN A O 1
ATOM 3361 N N . ALA A 1 432 ? 21.433 25.539 -30.439 1.00 89.06 432 ALA A N 1
ATOM 3362 C CA . ALA A 1 432 ? 22.334 26.414 -31.184 1.00 89.06 432 ALA A CA 1
ATOM 3363 C C . ALA A 1 432 ? 22.003 26.454 -32.686 1.00 89.06 432 ALA A C 1
ATOM 3365 O O . ALA A 1 432 ? 22.089 27.513 -33.308 1.00 89.06 432 ALA A O 1
ATOM 3366 N N . ALA A 1 433 ? 21.614 25.322 -33.278 1.00 87.25 433 ALA A N 1
ATOM 3367 C CA . ALA A 1 433 ? 21.168 25.246 -34.665 1.00 87.25 433 ALA A CA 1
ATOM 3368 C C . ALA A 1 433 ? 19.817 25.950 -34.867 1.00 87.25 433 ALA A C 1
ATOM 3370 O O . ALA A 1 433 ? 19.677 26.720 -35.818 1.00 87.25 433 ALA A O 1
ATOM 3371 N N . GLN A 1 434 ? 18.867 25.775 -33.941 1.00 86.38 434 GLN A N 1
ATOM 3372 C CA . GLN A 1 434 ? 17.584 26.484 -33.974 1.00 86.38 434 GLN A CA 1
ATOM 3373 C C . GLN A 1 434 ? 17.753 27.999 -33.839 1.00 86.38 434 GLN A C 1
ATOM 3375 O O . GLN A 1 434 ? 17.090 28.747 -34.549 1.00 86.38 434 GLN A O 1
ATOM 3380 N N . GLY A 1 435 ? 18.670 28.468 -32.987 1.00 85.12 435 GLY A N 1
ATOM 3381 C CA . GLY A 1 435 ? 18.957 29.897 -32.824 1.00 85.12 435 GLY A CA 1
ATOM 3382 C C . GLY A 1 435 ? 19.517 30.577 -34.081 1.00 85.12 435 GLY A C 1
ATOM 3383 O O . GLY A 1 435 ? 19.474 31.799 -34.181 1.00 85.12 435 GLY A O 1
ATOM 3384 N N . LYS A 1 436 ? 20.019 29.804 -35.055 1.00 83.81 436 LYS A N 1
ATOM 3385 C CA . LYS A 1 436 ? 20.499 30.310 -36.353 1.00 83.81 436 LYS A CA 1
ATOM 3386 C C . LYS A 1 436 ? 19.383 30.452 -37.399 1.00 83.81 436 LYS A C 1
ATOM 3388 O O . LYS A 1 436 ? 19.648 30.972 -38.480 1.00 83.81 436 LYS A O 1
ATOM 3393 N N . LEU A 1 437 ? 18.158 30.001 -37.113 1.00 81.25 437 LEU A N 1
ATOM 3394 C CA . LEU A 1 437 ? 17.007 30.164 -38.005 1.00 81.25 437 LEU A CA 1
ATOM 3395 C C . LEU A 1 437 ? 16.519 31.619 -37.957 1.00 81.25 437 LEU A C 1
ATOM 3397 O O . LEU A 1 437 ? 15.899 32.039 -36.984 1.00 81.25 437 LEU A O 1
ATOM 3401 N N . SER A 1 438 ? 16.787 32.390 -39.013 1.00 64.25 438 SER A N 1
ATOM 3402 C CA . SER A 1 438 ? 16.315 33.780 -39.133 1.00 64.25 438 SER A CA 1
ATOM 3403 C C . SER A 1 438 ? 14.830 33.879 -39.513 1.00 64.25 438 SER A C 1
ATOM 3405 O O . SER A 1 438 ? 14.161 34.825 -39.112 1.00 64.25 438 SER A O 1
ATOM 3407 N N . GLU A 1 439 ? 14.299 32.887 -40.241 1.00 67.00 439 GLU A N 1
ATOM 3408 C CA . GLU A 1 439 ? 12.887 32.783 -40.634 1.00 67.00 439 GLU A CA 1
ATOM 3409 C C . GLU A 1 439 ? 12.357 31.359 -40.418 1.00 67.00 439 GLU A C 1
ATOM 3411 O O . GLU A 1 439 ? 13.047 30.376 -40.710 1.00 67.00 439 GLU A O 1
ATOM 3416 N N . SER A 1 440 ? 11.101 31.237 -39.970 1.00 64.75 440 SER A N 1
ATOM 3417 C CA . SER A 1 440 ? 10.417 29.957 -39.709 1.00 64.75 440 SER A CA 1
ATOM 3418 C C . SER A 1 440 ? 10.170 29.100 -40.960 1.00 64.75 440 SER A C 1
ATOM 3420 O O . SER A 1 440 ? 9.831 27.928 -40.831 1.00 64.75 440 SER A O 1
ATOM 3422 N N . SER A 1 441 ? 10.357 29.665 -42.155 1.00 69.25 441 SER A N 1
ATOM 3423 C CA . SER A 1 441 ? 10.238 29.014 -43.467 1.00 69.25 441 SER A CA 1
ATOM 3424 C C . SER A 1 441 ? 11.513 28.264 -43.898 1.00 69.25 441 SER A C 1
ATOM 3426 O O . SER A 1 441 ? 11.498 27.515 -44.880 1.00 69.25 441 SER A O 1
ATOM 3428 N N . THR A 1 442 ? 12.632 28.451 -43.188 1.00 75.75 442 THR A N 1
ATOM 3429 C CA . THR A 1 442 ? 13.939 27.899 -43.576 1.00 75.75 442 THR A CA 1
ATOM 3430 C C . THR A 1 442 ? 13.936 26.368 -43.502 1.00 75.75 442 THR A C 1
ATOM 3432 O O . THR A 1 442 ? 13.723 25.774 -42.446 1.00 75.75 442 THR A O 1
ATOM 3435 N N . GLY A 1 443 ? 14.202 25.715 -44.639 1.00 77.81 443 GLY A N 1
ATOM 3436 C CA . GLY A 1 443 ? 14.194 24.252 -44.765 1.00 77.81 443 GLY A CA 1
ATOM 3437 C C . GLY A 1 443 ? 12.828 23.643 -45.104 1.00 77.81 443 GLY A C 1
ATOM 3438 O O . GLY A 1 443 ? 12.753 22.441 -45.345 1.00 77.81 443 GLY A O 1
ATOM 3439 N N . GLN A 1 444 ? 11.762 24.449 -45.212 1.00 83.25 444 GLN A N 1
ATOM 3440 C CA . GLN A 1 444 ? 10.413 23.956 -45.527 1.00 83.25 444 GLN A CA 1
ATOM 3441 C C . GLN A 1 444 ? 10.328 23.299 -46.911 1.00 83.25 444 GLN A C 1
ATOM 3443 O O . GLN A 1 444 ? 9.611 22.317 -47.083 1.00 83.25 444 GLN A O 1
ATOM 3448 N N . TRP A 1 445 ? 11.096 23.809 -47.880 1.00 87.81 445 TRP A N 1
ATOM 3449 C CA . TRP A 1 445 ? 11.181 23.243 -49.231 1.00 87.81 445 TRP A CA 1
ATOM 3450 C C . TRP A 1 445 ? 11.591 21.765 -49.212 1.00 87.81 445 TRP A C 1
ATOM 3452 O O . TRP A 1 445 ? 11.104 20.980 -50.014 1.00 87.81 445 TRP A O 1
ATOM 3462 N N . PHE A 1 446 ? 12.454 21.379 -48.269 1.00 86.94 446 PHE A N 1
ATOM 3463 C CA . PHE A 1 446 ? 12.931 20.009 -48.136 1.00 86.94 446 PHE A CA 1
ATOM 3464 C C . PHE A 1 446 ? 11.876 19.111 -47.487 1.00 86.94 446 PHE A C 1
ATOM 3466 O O . PHE A 1 446 ? 11.696 17.973 -47.902 1.00 86.94 446 PHE A O 1
ATOM 3473 N N . LEU A 1 447 ? 11.122 19.636 -46.515 1.00 85.75 447 LEU A N 1
ATOM 3474 C CA . LEU A 1 447 ? 10.018 18.902 -45.889 1.00 85.75 447 LEU A CA 1
ATOM 3475 C C . LEU A 1 447 ? 8.870 18.599 -46.869 1.00 85.75 447 LEU A C 1
ATOM 3477 O O . LEU A 1 447 ? 8.072 17.703 -46.608 1.00 85.75 447 LEU A O 1
ATOM 3481 N N . GLN A 1 448 ? 8.789 19.346 -47.974 1.00 88.50 448 GLN A N 1
ATOM 3482 C CA . GLN A 1 448 ? 7.837 19.144 -49.070 1.00 88.50 448 GLN A CA 1
ATOM 3483 C C . GLN A 1 448 ? 8.403 18.279 -50.208 1.00 88.50 448 GLN A C 1
ATOM 3485 O O . GLN A 1 448 ? 7.661 17.926 -51.124 1.00 88.50 448 GLN A O 1
ATOM 3490 N N . ASP A 1 449 ? 9.698 17.941 -50.180 1.00 89.88 449 ASP A N 1
ATOM 3491 C CA . ASP A 1 449 ? 10.319 17.100 -51.202 1.00 89.88 449 ASP A CA 1
ATOM 3492 C C . ASP A 1 449 ? 9.757 15.675 -51.115 1.00 89.88 449 ASP A C 1
ATOM 3494 O O . ASP A 1 449 ? 9.676 15.073 -50.040 1.00 89.88 449 ASP A O 1
ATOM 3498 N N . GLN A 1 450 ? 9.392 15.120 -52.268 1.00 89.19 450 GLN A N 1
ATOM 3499 C CA . GLN A 1 450 ? 8.795 13.792 -52.361 1.00 89.19 450 GLN A CA 1
ATOM 3500 C C . GLN A 1 450 ? 9.701 12.705 -51.762 1.00 89.19 450 GLN A C 1
ATOM 3502 O O . GLN A 1 450 ? 9.202 11.810 -51.085 1.00 89.19 450 GLN A O 1
ATOM 3507 N N . ARG A 1 451 ? 11.029 12.810 -51.919 1.00 86.12 451 ARG A N 1
ATOM 3508 C CA . ARG A 1 451 ? 11.987 11.841 -51.354 1.00 86.12 451 ARG A CA 1
ATOM 3509 C C . ARG A 1 451 ? 11.995 11.885 -49.834 1.00 86.12 451 ARG A C 1
ATOM 3511 O O . ARG A 1 451 ? 12.152 10.854 -49.187 1.00 86.12 451 ARG A O 1
ATOM 3518 N N . PHE A 1 452 ? 11.822 13.074 -49.258 1.00 86.88 452 PHE A N 1
ATOM 3519 C CA . PHE A 1 452 ? 11.713 13.224 -47.814 1.00 86.88 452 PHE A CA 1
ATOM 3520 C C . PHE A 1 452 ? 10.403 12.637 -47.292 1.00 86.88 452 PHE A C 1
ATOM 3522 O O . PHE A 1 452 ? 10.424 11.924 -46.293 1.00 86.88 452 PHE A O 1
ATOM 3529 N N . MET A 1 453 ? 9.278 12.905 -47.961 1.00 86.00 453 MET A N 1
ATOM 3530 C CA . MET A 1 453 ? 7.986 12.329 -47.575 1.00 86.00 453 MET A CA 1
ATOM 3531 C C . MET A 1 453 ? 7.990 10.802 -47.698 1.00 86.00 453 MET A C 1
ATOM 3533 O O . MET A 1 453 ? 7.557 10.116 -46.778 1.00 86.00 453 MET A O 1
ATOM 3537 N N . GLU A 1 454 ? 8.563 10.258 -48.773 1.00 84.19 454 GLU A N 1
ATOM 3538 C CA . GLU A 1 454 ? 8.755 8.815 -48.941 1.00 84.19 454 GLU A CA 1
ATOM 3539 C C . GLU A 1 454 ? 9.630 8.230 -47.839 1.00 84.19 454 GLU A C 1
ATOM 3541 O O . GLU A 1 454 ? 9.238 7.250 -47.216 1.00 84.19 454 GLU A O 1
ATOM 3546 N N . TRP A 1 455 ? 10.768 8.853 -47.532 1.00 85.38 455 TRP A N 1
ATOM 3547 C CA . TRP A 1 455 ? 11.605 8.423 -46.417 1.00 85.38 455 TRP A CA 1
ATOM 3548 C C . TRP A 1 455 ? 10.836 8.455 -45.090 1.00 85.38 455 TRP A C 1
ATOM 3550 O O . TRP A 1 455 ? 10.850 7.480 -44.338 1.00 85.38 455 TRP A O 1
ATOM 3560 N N . LYS A 1 456 ? 10.134 9.558 -44.824 1.00 83.44 456 LYS A N 1
ATOM 3561 C CA . LYS A 1 456 ? 9.362 9.766 -43.605 1.00 83.44 456 LYS A CA 1
ATOM 3562 C C . LYS A 1 456 ? 8.271 8.717 -43.456 1.00 83.44 456 LYS A C 1
ATOM 3564 O O . LYS A 1 456 ? 8.067 8.300 -42.323 1.00 83.44 456 LYS A O 1
ATOM 3569 N N . ASP A 1 457 ? 7.588 8.320 -44.535 1.00 79.62 457 ASP A N 1
ATOM 3570 C CA . ASP A 1 457 ? 6.384 7.477 -44.509 1.00 79.62 457 ASP A CA 1
ATOM 3571 C C . ASP A 1 457 ? 6.625 5.985 -44.798 1.00 79.62 457 ASP A C 1
ATOM 3573 O O . ASP A 1 457 ? 5.848 5.141 -44.329 1.00 79.62 457 ASP A O 1
ATOM 3577 N N . GLN A 1 458 ? 7.699 5.634 -45.506 1.00 74.44 458 GLN A N 1
ATOM 3578 C CA . GLN A 1 458 ? 8.068 4.251 -45.806 1.00 74.44 458 GLN A CA 1
ATOM 3579 C C . GLN A 1 458 ? 8.829 3.601 -44.646 1.00 74.44 458 GLN A C 1
ATOM 3581 O O . GLN A 1 458 ? 9.498 4.255 -43.851 1.00 74.44 458 GLN A O 1
ATOM 3586 N N . ARG A 1 459 ? 8.706 2.275 -44.539 1.00 68.56 459 ARG A N 1
ATOM 3587 C CA . ARG A 1 459 ? 9.498 1.471 -43.600 1.00 68.56 459 ARG A CA 1
ATOM 3588 C C . ARG A 1 459 ? 10.874 1.216 -44.199 1.00 68.56 459 ARG A C 1
ATOM 3590 O O . ARG A 1 459 ? 10.985 1.125 -45.417 1.00 68.56 459 ARG A O 1
ATOM 3597 N N . GLN A 1 460 ? 11.875 1.010 -43.345 1.00 68.69 460 GLN A N 1
ATOM 3598 C CA . GLN A 1 460 ? 13.200 0.552 -43.772 1.00 68.69 460 GLN A CA 1
ATOM 3599 C C . GLN A 1 460 ? 13.895 1.516 -44.752 1.00 68.69 460 GLN A C 1
ATOM 3601 O O . GLN A 1 460 ? 14.679 1.108 -45.604 1.00 68.69 460 GLN A O 1
ATOM 3606 N N . SER A 1 461 ? 13.593 2.806 -44.631 1.00 72.88 461 SER A N 1
ATOM 3607 C CA . SER A 1 461 ? 14.075 3.870 -45.500 1.00 72.88 461 SER A CA 1
ATOM 3608 C C . SER A 1 461 ? 15.252 4.607 -44.861 1.00 72.88 461 SER A C 1
ATOM 3610 O O . SER A 1 461 ? 15.281 4.831 -43.651 1.00 72.88 461 SER A O 1
ATOM 3612 N N . SER A 1 462 ? 16.200 5.043 -45.690 1.00 77.44 462 SER A N 1
ATOM 3613 C CA . SER A 1 462 ? 17.286 5.945 -45.307 1.00 77.44 462 SER A CA 1
ATOM 3614 C C . SER A 1 462 ? 17.404 7.075 -46.330 1.00 77.44 462 SER A C 1
ATOM 3616 O O . SER A 1 462 ? 17.085 6.899 -47.505 1.00 77.44 462 SER A O 1
ATOM 3618 N N . ILE A 1 463 ? 17.826 8.258 -45.884 1.00 80.31 463 ILE A N 1
ATOM 3619 C CA . ILE A 1 463 ? 18.069 9.404 -46.764 1.00 80.31 463 ILE A CA 1
ATOM 3620 C C . ILE A 1 463 ? 19.379 10.077 -46.376 1.00 80.31 463 ILE A C 1
ATOM 3622 O O . ILE A 1 463 ? 19.641 10.332 -45.208 1.00 80.31 463 ILE A O 1
ATOM 3626 N N . TRP A 1 464 ? 20.208 10.362 -47.373 1.00 82.69 464 TRP A N 1
ATOM 3627 C CA . TRP A 1 464 ? 21.522 10.964 -47.182 1.00 82.69 464 TRP A CA 1
ATOM 3628 C C . TRP A 1 464 ? 21.505 12.410 -47.667 1.00 82.69 464 TRP A C 1
ATOM 3630 O O . TRP A 1 464 ? 21.167 12.670 -48.823 1.00 82.69 464 TRP A O 1
ATOM 3640 N N . LEU A 1 465 ? 21.882 13.353 -46.800 1.00 77.69 465 LEU A N 1
ATOM 3641 C CA . LEU A 1 465 ? 21.927 14.777 -47.132 1.00 77.69 465 LEU A CA 1
ATOM 3642 C C . LEU A 1 465 ? 23.364 15.261 -47.276 1.00 77.69 465 LEU A C 1
ATOM 3644 O O . LEU A 1 465 ? 24.129 15.279 -46.315 1.00 77.69 465 LEU A O 1
ATOM 3648 N N . TYR A 1 466 ? 23.705 15.702 -48.485 1.00 77.12 466 TYR A N 1
ATOM 3649 C CA . TYR A 1 466 ? 25.022 16.221 -48.832 1.00 77.12 466 TYR A CA 1
ATOM 3650 C C . TYR A 1 466 ? 24.921 17.636 -49.409 1.00 77.12 466 TYR A C 1
ATOM 3652 O O . TYR A 1 466 ? 23.903 18.055 -49.956 1.00 77.12 466 TYR A O 1
ATOM 3660 N N . GLY A 1 467 ? 25.998 18.401 -49.260 1.00 75.50 467 GLY A N 1
ATOM 3661 C CA . GLY A 1 467 ? 26.083 19.774 -49.744 1.00 75.50 467 GLY A CA 1
ATOM 3662 C C . GLY A 1 467 ? 27.368 20.445 -49.281 1.00 75.50 467 GLY A C 1
ATOM 3663 O O . GLY A 1 467 ? 28.018 19.974 -48.346 1.00 75.50 467 GLY A O 1
ATOM 3664 N N . LYS A 1 468 ? 27.728 21.569 -49.903 1.00 76.81 468 LYS A N 1
ATOM 3665 C CA . LYS A 1 468 ? 28.964 22.299 -49.586 1.00 76.81 468 LYS A CA 1
ATOM 3666 C C . LYS A 1 468 ? 29.049 22.732 -48.107 1.00 76.81 468 LYS A C 1
ATOM 3668 O O . LYS A 1 468 ? 28.005 22.944 -47.466 1.00 76.81 468 LYS A O 1
ATOM 3673 N N . PRO A 1 469 ? 30.259 22.877 -47.537 1.00 78.00 469 PRO A N 1
ATOM 3674 C CA . PRO A 1 469 ? 30.453 23.535 -46.245 1.00 78.00 469 PRO A CA 1
ATOM 3675 C C . PRO A 1 469 ? 29.736 24.894 -46.197 1.00 78.00 469 PRO A C 1
ATOM 3677 O O . PRO A 1 469 ? 29.661 25.603 -47.199 1.00 78.00 469 PRO A O 1
ATOM 3680 N N . GLY A 1 470 ? 29.128 25.226 -45.055 1.00 77.50 470 GLY A N 1
ATOM 3681 C CA . GLY A 1 470 ? 28.329 26.451 -44.901 1.00 77.50 470 GLY A CA 1
ATOM 3682 C C . GLY A 1 470 ? 26.954 26.447 -45.591 1.00 77.50 470 GLY A C 1
ATOM 3683 O O . GLY A 1 470 ? 26.213 27.412 -45.456 1.00 77.50 470 GLY A O 1
ATOM 3684 N N . GLY A 1 471 ? 26.557 25.369 -46.278 1.00 79.44 471 GLY A N 1
ATOM 3685 C CA . GLY A 1 471 ? 25.265 25.262 -46.978 1.00 79.44 471 GLY A CA 1
ATOM 3686 C C . GLY A 1 471 ? 24.017 25.100 -46.094 1.00 79.44 471 GLY A C 1
ATOM 3687 O O . GLY A 1 471 ? 22.966 24.750 -46.614 1.00 79.44 471 GLY A O 1
ATOM 3688 N N . GLY A 1 472 ? 24.117 25.296 -44.774 1.00 83.25 472 GLY A N 1
ATOM 3689 C CA . GLY A 1 472 ? 22.967 25.232 -43.858 1.00 83.25 472 GLY A CA 1
ATOM 3690 C C . GLY A 1 472 ? 22.503 23.826 -43.445 1.00 83.25 472 GLY A C 1
ATOM 3691 O O . GLY A 1 472 ? 21.413 23.699 -42.900 1.00 83.25 472 GLY A O 1
ATOM 3692 N N . LYS A 1 473 ? 23.310 22.776 -43.655 1.00 84.94 473 LYS A N 1
ATOM 3693 C CA . LYS A 1 473 ? 22.948 21.371 -43.358 1.00 84.94 473 LYS A CA 1
ATOM 3694 C C . LYS A 1 473 ? 22.522 21.141 -41.902 1.00 84.94 473 LYS A C 1
ATOM 3696 O O . LYS A 1 473 ? 21.408 20.701 -41.672 1.00 84.94 473 LYS A O 1
ATOM 3701 N N . THR A 1 474 ? 23.335 21.548 -40.928 1.00 87.12 474 THR A N 1
ATOM 3702 C CA . THR A 1 474 ? 23.008 21.458 -39.491 1.00 87.12 474 THR A CA 1
ATOM 3703 C C . THR A 1 474 ? 21.694 22.167 -39.135 1.00 87.12 474 THR A C 1
ATOM 3705 O O . THR A 1 474 ? 20.911 21.671 -38.326 1.00 87.12 474 THR A O 1
ATOM 3708 N N . VAL A 1 475 ? 21.418 23.319 -39.764 1.00 87.94 475 VAL A N 1
ATOM 3709 C CA . VAL A 1 475 ? 20.153 24.057 -39.590 1.00 87.94 475 VAL A CA 1
ATOM 3710 C C . VAL A 1 475 ? 18.986 23.266 -40.190 1.00 87.94 475 VAL A C 1
ATOM 3712 O O . VAL A 1 475 ? 17.939 23.151 -39.561 1.00 87.94 475 VAL A O 1
ATOM 3715 N N . LEU A 1 476 ? 19.180 22.644 -41.355 1.00 88.00 476 LEU A N 1
ATOM 3716 C CA . LEU A 1 476 ? 18.191 21.757 -41.966 1.00 88.00 476 LEU A CA 1
ATOM 3717 C C . LEU A 1 476 ? 17.912 20.511 -41.103 1.00 88.00 476 LEU A C 1
ATOM 3719 O O . LEU A 1 476 ? 16.748 20.181 -40.886 1.00 88.00 476 LEU A O 1
ATOM 3723 N N . CYS A 1 477 ? 18.943 19.865 -40.548 1.00 89.25 477 CYS A N 1
ATOM 3724 C CA . CYS A 1 477 ? 18.806 18.749 -39.601 1.00 89.25 477 CYS A CA 1
ATOM 3725 C C . CYS A 1 477 ? 17.980 19.152 -38.381 1.00 89.25 477 CYS A C 1
ATOM 3727 O O . CYS A 1 477 ? 17.086 18.423 -37.955 1.00 89.25 477 CYS A O 1
ATOM 3729 N N . SER A 1 478 ? 18.232 20.353 -37.860 1.00 90.00 478 SER A N 1
ATOM 3730 C CA . SER A 1 478 ? 17.476 20.909 -36.743 1.00 90.00 478 SER A CA 1
ATOM 3731 C C . SER A 1 478 ? 15.987 21.079 -37.062 1.00 90.00 478 SER A C 1
ATOM 3733 O O . SER A 1 478 ? 15.136 20.695 -36.250 1.00 90.00 478 SER A O 1
ATOM 3735 N N . THR A 1 479 ? 15.670 21.577 -38.265 1.00 89.50 479 THR A N 1
ATOM 3736 C CA . THR A 1 479 ? 14.298 21.684 -38.786 1.00 89.50 479 THR A CA 1
ATOM 3737 C C . THR A 1 479 ? 13.630 20.309 -38.912 1.00 89.50 479 THR A C 1
ATOM 3739 O O . THR A 1 479 ? 12.481 20.147 -38.496 1.00 89.50 479 THR A O 1
ATOM 3742 N N . ILE A 1 480 ? 14.348 19.298 -39.415 1.00 90.50 480 ILE A N 1
ATOM 3743 C CA . ILE A 1 480 ? 13.853 17.914 -39.517 1.00 90.50 480 ILE A CA 1
ATOM 3744 C C . ILE A 1 480 ? 13.556 17.339 -38.128 1.00 90.50 480 ILE A C 1
ATOM 3746 O O . ILE A 1 480 ? 12.463 16.819 -37.913 1.00 90.50 480 ILE A O 1
ATOM 3750 N N . ILE A 1 481 ? 14.486 17.468 -37.173 1.00 91.25 481 ILE A N 1
ATOM 3751 C CA . ILE A 1 481 ? 14.310 16.993 -35.791 1.00 91.25 481 ILE A CA 1
ATOM 3752 C C . ILE A 1 481 ? 13.066 17.625 -35.173 1.00 91.25 481 ILE A C 1
ATOM 3754 O O . ILE A 1 481 ? 12.254 16.911 -34.595 1.00 91.25 481 ILE A O 1
ATOM 3758 N N . LYS A 1 482 ? 12.871 18.939 -35.332 1.00 90.31 482 LYS A N 1
ATOM 3759 C CA . LYS A 1 482 ? 11.692 19.636 -34.802 1.00 90.31 482 LYS A CA 1
ATOM 3760 C C . LYS A 1 482 ? 10.385 19.089 -35.386 1.00 90.31 482 LYS A C 1
ATOM 3762 O O . LYS A 1 482 ? 9.453 18.811 -34.640 1.00 90.31 482 LYS A O 1
ATOM 3767 N N . MET A 1 483 ? 10.331 18.867 -36.699 1.00 89.19 483 MET A N 1
ATOM 3768 C CA . MET A 1 483 ? 9.156 18.265 -37.337 1.00 89.19 483 MET A CA 1
ATOM 3769 C C . MET A 1 483 ? 8.915 16.829 -36.849 1.00 89.19 483 MET A C 1
ATOM 3771 O O . MET A 1 483 ? 7.778 16.448 -36.565 1.00 89.19 483 MET A O 1
ATOM 3775 N N . LEU A 1 484 ? 9.976 16.027 -36.712 1.00 89.69 484 LEU A N 1
ATOM 3776 C CA . LEU A 1 484 ? 9.870 14.658 -36.207 1.00 89.69 484 LEU A CA 1
ATOM 3777 C C . LEU A 1 484 ? 9.428 14.620 -34.743 1.00 89.69 484 LEU A C 1
ATOM 3779 O O . LEU A 1 484 ? 8.637 13.751 -34.405 1.00 89.69 484 LEU A O 1
ATOM 3783 N N . GLN A 1 485 ? 9.857 15.565 -33.901 1.00 90.06 485 GLN A N 1
ATOM 3784 C CA . GLN A 1 485 ? 9.387 15.685 -32.515 1.00 90.06 485 GLN A CA 1
ATOM 3785 C C . GLN A 1 485 ? 7.866 15.851 -32.444 1.00 90.06 485 GLN A C 1
ATOM 3787 O O . GLN A 1 485 ? 7.216 15.229 -31.605 1.00 90.06 485 GLN A O 1
ATOM 3792 N N . ASP A 1 486 ? 7.289 16.672 -33.320 1.00 87.12 486 ASP A N 1
ATOM 3793 C CA . ASP A 1 486 ? 5.837 16.852 -33.381 1.00 87.12 486 ASP A CA 1
ATOM 3794 C C . ASP A 1 486 ? 5.145 15.613 -33.969 1.00 87.12 486 ASP A C 1
ATOM 3796 O O . ASP A 1 486 ? 4.088 15.194 -33.492 1.00 87.12 486 ASP A O 1
ATOM 3800 N N . HIS A 1 487 ? 5.775 14.964 -34.952 1.00 85.50 487 HIS A N 1
ATOM 3801 C CA . HIS A 1 487 ? 5.269 13.728 -35.539 1.00 85.50 487 HIS A CA 1
ATOM 3802 C C . HIS A 1 487 ? 5.221 12.566 -34.537 1.00 85.50 487 HIS A C 1
ATOM 3804 O O . HIS A 1 487 ? 4.203 11.876 -34.462 1.00 85.50 487 HIS A O 1
ATOM 3810 N N . THR A 1 488 ? 6.282 12.346 -33.758 1.00 86.00 488 THR A N 1
ATOM 3811 C CA . THR A 1 488 ? 6.361 11.221 -32.817 1.00 86.00 488 THR A CA 1
ATOM 3812 C C . THR A 1 488 ? 5.429 11.406 -31.623 1.00 86.00 488 THR A C 1
ATOM 3814 O O . THR A 1 488 ? 4.800 10.440 -31.209 1.00 86.00 488 THR A O 1
ATOM 3817 N N . LYS A 1 489 ? 5.212 12.641 -31.144 1.00 83.75 489 LYS A N 1
ATOM 3818 C CA . LYS A 1 489 ? 4.206 12.938 -30.100 1.00 83.75 489 LYS A CA 1
ATOM 3819 C C . LYS A 1 489 ? 2.783 12.515 -30.477 1.00 83.75 489 LYS A C 1
ATOM 3821 O O . LYS A 1 489 ? 1.983 12.226 -29.593 1.00 83.75 489 LYS A O 1
ATOM 3826 N N . SER A 1 490 ? 2.456 12.513 -31.770 1.00 77.00 490 SER A N 1
ATOM 3827 C CA . SER A 1 490 ? 1.114 12.184 -32.271 1.00 77.00 490 SER A CA 1
ATOM 3828 C C . SER A 1 490 ? 0.863 10.682 -32.468 1.00 77.00 490 SER A C 1
ATOM 3830 O O . SER A 1 490 ? -0.269 10.290 -32.751 1.00 77.00 490 SER A O 1
ATOM 3832 N N . LYS A 1 491 ? 1.892 9.835 -32.320 1.00 79.06 491 LYS A N 1
ATOM 3833 C CA . LYS A 1 491 ? 1.826 8.389 -32.571 1.00 79.06 491 LYS A CA 1
ATOM 3834 C C . LYS A 1 491 ? 2.213 7.590 -31.327 1.00 79.06 491 LYS A C 1
ATOM 3836 O O . LYS A 1 491 ? 3.228 7.856 -30.695 1.00 79.06 491 LYS A O 1
ATOM 3841 N N . THR A 1 492 ? 1.434 6.562 -31.002 1.00 75.88 492 THR A N 1
ATOM 3842 C CA . THR A 1 492 ? 1.809 5.573 -29.980 1.00 75.88 492 THR A CA 1
ATOM 3843 C C . THR A 1 492 ? 2.987 4.728 -30.470 1.00 75.88 492 THR A C 1
ATOM 3845 O O . THR A 1 492 ? 3.023 4.395 -31.652 1.00 75.88 492 THR A O 1
ATOM 3848 N N . SER A 1 493 ? 3.911 4.337 -29.581 1.00 80.50 493 SER A N 1
ATOM 3849 C CA . SER A 1 493 ? 5.022 3.416 -29.908 1.00 80.50 493 SER A CA 1
ATOM 3850 C C . SER A 1 493 ? 6.030 3.958 -30.945 1.00 80.50 493 SER A C 1
ATOM 3852 O O . SER A 1 493 ? 6.694 3.204 -31.652 1.00 80.50 493 SER A O 1
ATOM 3854 N N . CYS A 1 494 ? 6.161 5.284 -31.056 1.00 86.75 494 CYS A N 1
ATOM 3855 C CA . CYS A 1 494 ? 7.090 5.937 -31.977 1.00 86.75 494 CYS A CA 1
ATOM 3856 C C . CYS A 1 494 ? 8.169 6.720 -31.217 1.00 86.75 494 CYS A C 1
ATOM 3858 O O . CYS A 1 494 ? 7.844 7.462 -30.291 1.00 86.75 494 CYS A O 1
ATOM 3860 N N . ALA A 1 495 ? 9.435 6.587 -31.621 1.00 89.25 495 ALA A N 1
ATOM 3861 C CA . ALA A 1 495 ? 10.564 7.238 -30.958 1.00 89.25 495 ALA A CA 1
ATOM 3862 C C . ALA A 1 495 ? 11.431 8.071 -31.904 1.00 89.25 495 ALA A C 1
ATOM 3864 O O . ALA A 1 495 ? 11.544 7.798 -33.100 1.00 89.25 495 ALA A O 1
ATOM 3865 N N . LEU A 1 496 ? 12.082 9.081 -31.331 1.00 91.44 496 LEU A N 1
ATOM 3866 C CA . LEU A 1 496 ? 13.069 9.924 -31.994 1.00 91.44 496 LEU A CA 1
ATOM 3867 C C . LEU A 1 496 ? 14.338 9.998 -31.146 1.00 91.44 496 LEU A C 1
ATOM 3869 O O . LEU A 1 496 ? 14.280 10.345 -29.969 1.00 91.44 496 LEU A O 1
ATOM 3873 N N . ALA A 1 497 ? 15.488 9.751 -31.756 1.00 90.88 497 ALA A N 1
ATOM 3874 C CA . ALA A 1 497 ? 16.784 10.008 -31.146 1.00 90.88 497 ALA A CA 1
ATOM 3875 C C . ALA A 1 497 ? 17.683 10.755 -32.132 1.00 90.88 497 ALA A C 1
ATOM 3877 O O . ALA A 1 497 ? 17.577 10.576 -33.344 1.00 90.88 497 ALA A O 1
ATOM 3878 N N . PHE A 1 498 ? 18.562 11.616 -31.634 1.00 91.06 498 PHE A N 1
ATOM 3879 C CA . PHE A 1 498 ? 19.455 12.377 -32.499 1.00 91.06 498 PHE A CA 1
ATOM 3880 C C . PHE A 1 498 ? 20.812 12.647 -31.861 1.00 91.06 498 PHE A C 1
ATOM 3882 O O . PHE A 1 498 ? 20.960 12.650 -30.639 1.00 91.06 498 PHE A O 1
ATOM 3889 N N . PHE A 1 499 ? 21.819 12.877 -32.694 1.00 89.50 499 PHE A N 1
ATOM 3890 C CA . PHE A 1 499 ? 23.169 13.188 -32.250 1.00 89.50 499 PHE A CA 1
ATOM 3891 C C . PHE A 1 499 ? 23.857 14.134 -33.235 1.00 89.50 499 PHE A C 1
ATOM 3893 O O . PHE A 1 499 ? 23.638 14.050 -34.441 1.00 89.50 499 PHE A O 1
ATOM 3900 N N . TYR A 1 500 ? 24.693 15.021 -32.706 1.00 87.12 500 TYR A N 1
ATOM 3901 C CA . TYR A 1 500 ? 25.512 15.953 -33.474 1.00 87.12 500 TYR A CA 1
ATOM 3902 C C . TYR A 1 500 ? 26.971 15.621 -33.198 1.00 87.12 500 TYR A C 1
ATOM 3904 O O . TYR A 1 500 ? 27.396 15.683 -32.043 1.00 87.12 500 TYR A O 1
ATOM 3912 N N . PHE A 1 501 ? 27.716 15.262 -34.234 1.00 83.50 501 PHE A N 1
ATOM 3913 C CA . PHE A 1 501 ? 29.169 15.177 -34.142 1.00 83.50 501 PHE A CA 1
ATOM 3914 C C . PHE A 1 501 ? 29.755 16.601 -34.186 1.00 83.50 501 PHE A C 1
ATOM 3916 O O . PHE A 1 501 ? 29.206 17.470 -34.859 1.00 83.50 501 PHE A O 1
ATOM 3923 N N . ASP A 1 502 ? 30.816 16.855 -33.414 1.00 76.19 502 ASP A N 1
ATOM 3924 C CA . ASP A 1 502 ? 31.500 18.156 -33.357 1.00 76.19 502 ASP A CA 1
ATOM 3925 C C . ASP A 1 502 ? 33.018 17.943 -33.193 1.00 76.19 502 ASP A C 1
ATOM 3927 O O . ASP A 1 502 ? 33.462 17.298 -32.237 1.00 76.19 502 ASP A O 1
ATOM 3931 N N . PHE A 1 503 ? 33.827 18.508 -34.094 1.00 65.19 503 PHE A N 1
ATOM 3932 C CA . PHE A 1 503 ? 35.298 18.486 -34.037 1.00 65.19 503 PHE A CA 1
ATOM 3933 C C . PHE A 1 503 ? 35.887 19.106 -32.759 1.00 65.19 503 PHE A C 1
ATOM 3935 O O . PHE A 1 503 ? 37.036 18.822 -32.402 1.00 65.19 503 PHE A O 1
ATOM 3942 N N . LYS A 1 504 ? 35.145 19.980 -32.069 1.00 62.03 504 LYS A N 1
ATOM 3943 C CA . LYS A 1 504 ? 35.622 20.665 -30.856 1.00 62.03 504 LYS A CA 1
ATOM 3944 C C . LYS A 1 504 ? 35.728 19.743 -29.641 1.00 62.03 504 LYS A C 1
ATOM 3946 O O . LYS A 1 504 ? 36.444 20.091 -28.705 1.00 62.03 504 LYS A O 1
ATOM 3951 N N . ASP A 1 505 ? 35.087 18.574 -29.662 1.00 60.06 505 ASP A N 1
ATOM 3952 C CA . ASP A 1 505 ? 35.067 17.596 -28.561 1.00 60.06 505 ASP A CA 1
ATOM 3953 C C . ASP A 1 505 ? 36.104 16.466 -28.772 1.00 60.06 505 ASP A C 1
ATOM 3955 O O . ASP A 1 505 ? 35.865 15.291 -28.512 1.00 60.06 505 ASP A O 1
ATOM 3959 N N . SER A 1 506 ? 37.290 16.831 -29.272 1.00 53.66 506 SER A N 1
ATOM 3960 C CA . SER A 1 506 ? 38.340 15.924 -29.785 1.00 53.66 506 SER A CA 1
ATOM 3961 C C . SER A 1 506 ? 39.036 15.021 -28.750 1.00 53.66 506 SER A C 1
ATOM 3963 O O . SER A 1 506 ? 39.969 14.292 -29.086 1.00 53.66 506 SER A O 1
ATOM 3965 N N . ALA A 1 507 ? 38.619 15.063 -27.482 1.00 53.66 507 ALA A N 1
ATOM 3966 C CA . ALA A 1 507 ? 39.282 14.364 -26.380 1.00 53.66 507 ALA A CA 1
ATOM 3967 C C . ALA A 1 507 ? 38.697 12.970 -26.066 1.00 53.66 507 ALA A C 1
ATOM 3969 O O . ALA A 1 507 ? 39.234 12.276 -25.200 1.00 53.66 507 ALA A O 1
ATOM 3970 N N . LYS A 1 508 ? 37.596 12.544 -26.708 1.00 56.53 508 LYS A N 1
ATOM 3971 C CA . LYS A 1 508 ? 36.882 11.291 -26.385 1.00 56.53 508 LYS A CA 1
ATOM 3972 C C . LYS A 1 508 ? 36.365 10.574 -27.652 1.00 56.53 508 LYS A C 1
ATOM 3974 O O . LYS A 1 508 ? 36.142 11.224 -28.664 1.00 56.53 508 LYS A O 1
ATOM 3979 N N . PRO A 1 509 ? 36.154 9.242 -27.625 1.00 61.97 509 PRO A N 1
ATOM 3980 C CA . PRO A 1 509 ? 35.660 8.494 -28.786 1.00 61.97 509 PRO A CA 1
ATOM 3981 C C . PRO A 1 509 ? 34.202 8.855 -29.122 1.00 61.97 509 PRO A C 1
ATOM 3983 O O . PRO A 1 509 ? 33.260 8.441 -28.432 1.00 61.97 509 PRO A O 1
ATOM 3986 N N . ASN A 1 510 ? 34.015 9.607 -30.212 1.00 75.94 510 ASN A N 1
ATOM 3987 C CA . ASN A 1 510 ? 32.729 10.176 -30.641 1.00 75.94 510 ASN A CA 1
ATOM 3988 C C . ASN A 1 510 ? 31.655 9.104 -30.907 1.00 75.94 510 ASN A C 1
ATOM 3990 O O . ASN A 1 510 ? 30.464 9.351 -30.711 1.00 75.94 510 ASN A O 1
ATOM 3994 N N . PHE A 1 511 ? 32.052 7.884 -31.285 1.00 83.19 511 PHE A N 1
ATOM 3995 C CA . PHE A 1 511 ? 31.112 6.789 -31.545 1.00 83.19 511 PHE A CA 1
ATOM 3996 C C . PHE A 1 511 ? 30.456 6.227 -30.271 1.00 83.19 511 PHE A C 1
ATOM 3998 O O . PHE A 1 511 ? 29.243 6.015 -30.234 1.00 83.19 511 PHE A O 1
ATOM 4005 N N . LEU A 1 512 ? 31.225 6.015 -29.195 1.00 85.50 512 LEU A N 1
ATOM 4006 C CA . LEU A 1 512 ? 30.668 5.532 -27.921 1.00 85.50 512 LEU A CA 1
ATOM 4007 C C . LEU A 1 512 ? 29.732 6.567 -27.298 1.00 85.50 512 LEU A C 1
ATOM 4009 O O . LEU A 1 512 ? 28.722 6.207 -26.692 1.00 85.50 512 LEU A O 1
ATOM 4013 N N . HIS A 1 513 ? 30.050 7.849 -27.467 1.00 85.25 513 HIS A N 1
ATOM 4014 C CA . HIS A 1 513 ? 29.182 8.933 -27.028 1.00 85.25 513 HIS A CA 1
ATOM 4015 C C . HIS A 1 513 ? 27.854 8.960 -27.767 1.00 85.25 513 HIS A C 1
ATOM 4017 O O . HIS A 1 513 ? 26.810 9.093 -27.128 1.00 85.25 513 HIS A O 1
ATOM 4023 N N . MET A 1 514 ? 27.887 8.775 -29.087 1.00 87.88 514 MET A N 1
ATOM 4024 C CA . MET A 1 514 ? 26.673 8.642 -29.878 1.00 87.88 514 MET A CA 1
ATOM 4025 C C . MET A 1 514 ? 25.802 7.504 -29.327 1.00 87.88 514 MET A C 1
ATOM 4027 O O . MET A 1 514 ? 24.645 7.745 -28.998 1.00 87.88 514 MET A O 1
ATOM 4031 N N . LEU A 1 515 ? 26.350 6.297 -29.130 1.00 89.25 515 LEU A N 1
ATOM 4032 C CA . LEU A 1 515 ? 25.580 5.157 -28.606 1.00 89.25 515 LEU A CA 1
ATOM 4033 C C . LEU A 1 515 ? 24.950 5.444 -27.235 1.00 89.25 515 LEU A C 1
ATOM 4035 O O . LEU A 1 515 ? 23.750 5.243 -27.055 1.00 89.25 515 LEU A O 1
ATOM 4039 N N . LYS A 1 516 ? 25.734 5.959 -26.280 1.00 90.38 516 LYS A N 1
ATOM 4040 C CA . LYS A 1 516 ? 25.240 6.316 -24.938 1.00 90.38 516 LYS A CA 1
ATOM 4041 C C . LYS A 1 516 ? 24.138 7.381 -24.996 1.00 90.38 516 LYS A C 1
ATOM 4043 O O . LYS A 1 516 ? 23.146 7.278 -24.276 1.00 90.38 516 LYS A O 1
ATOM 4048 N N . SER A 1 517 ? 24.282 8.371 -25.876 1.00 89.81 517 SER A N 1
ATOM 4049 C CA . SER A 1 517 ? 23.284 9.424 -26.071 1.00 89.81 517 SER A CA 1
ATOM 4050 C C . SER A 1 517 ? 21.980 8.892 -26.674 1.00 89.81 517 SER A C 1
ATOM 4052 O O . SER A 1 517 ? 20.897 9.234 -26.194 1.00 89.81 517 SER A O 1
ATOM 4054 N N . LEU A 1 518 ? 22.067 8.010 -27.676 1.00 90.00 518 LEU A N 1
ATOM 4055 C CA . LEU A 1 518 ? 20.896 7.376 -28.285 1.00 90.00 518 LEU A CA 1
ATOM 4056 C C . LEU A 1 518 ? 20.147 6.497 -27.273 1.00 90.00 518 LEU A C 1
ATOM 4058 O O . LEU A 1 518 ? 18.933 6.637 -27.141 1.00 90.00 518 LEU A O 1
ATOM 4062 N N . LEU A 1 519 ? 20.858 5.660 -26.506 1.00 91.75 519 LEU A N 1
ATOM 4063 C CA . LEU A 1 519 ? 20.269 4.840 -25.436 1.00 91.75 519 LEU A CA 1
ATOM 4064 C C . LEU A 1 519 ? 19.527 5.700 -24.413 1.00 91.75 519 LEU A C 1
ATOM 4066 O O . LEU A 1 519 ? 18.376 5.422 -24.085 1.00 91.75 519 LEU A O 1
ATOM 4070 N N . ARG A 1 520 ? 20.161 6.781 -23.943 1.00 91.62 520 ARG A N 1
ATOM 4071 C CA . ARG A 1 520 ? 19.546 7.716 -22.994 1.00 91.62 520 ARG A CA 1
ATOM 4072 C C . ARG A 1 520 ? 18.256 8.323 -23.553 1.00 91.62 520 ARG A C 1
ATOM 4074 O O . ARG A 1 520 ? 17.259 8.390 -22.838 1.00 91.62 520 ARG A O 1
ATOM 4081 N N . GLN A 1 521 ? 18.260 8.753 -24.815 1.00 91.75 521 GLN A N 1
ATOM 4082 C CA . GLN A 1 521 ? 17.082 9.349 -25.449 1.00 91.75 521 GLN A CA 1
ATOM 4083 C C . GLN A 1 521 ? 15.948 8.333 -25.631 1.00 91.75 521 GLN A C 1
ATOM 4085 O O . GLN A 1 521 ? 14.809 8.637 -25.275 1.00 91.75 521 GLN A O 1
ATOM 4090 N N . LEU A 1 522 ? 16.239 7.129 -26.131 1.00 90.06 522 LEU A N 1
ATOM 4091 C CA . LEU A 1 522 ? 15.236 6.079 -26.357 1.00 90.06 522 LEU A CA 1
ATOM 4092 C C . LEU A 1 522 ? 14.645 5.550 -25.045 1.00 90.06 522 LEU A C 1
ATOM 4094 O O . LEU A 1 522 ? 13.433 5.382 -24.935 1.00 90.06 522 LEU A O 1
ATOM 4098 N N . CYS A 1 523 ? 15.478 5.380 -24.020 1.00 90.56 523 CYS A N 1
ATOM 4099 C CA . CYS A 1 523 ? 15.068 4.975 -22.677 1.00 90.56 523 CYS A CA 1
ATOM 4100 C C . CYS A 1 523 ? 13.989 5.892 -22.073 1.00 90.56 523 CYS A C 1
ATOM 4102 O O . CYS A 1 523 ? 13.129 5.431 -21.327 1.00 90.56 523 CYS A O 1
ATOM 4104 N N . SER A 1 524 ? 14.004 7.188 -22.398 1.00 87.69 524 SER A N 1
ATOM 4105 C CA . SER A 1 524 ? 13.006 8.143 -21.894 1.00 87.69 524 SER A CA 1
ATOM 4106 C C . SER A 1 524 ? 11.648 8.071 -22.611 1.00 87.69 524 SER A C 1
ATOM 4108 O O . SER A 1 524 ? 10.695 8.717 -22.177 1.00 87.69 524 SER A O 1
ATOM 4110 N N . GLN A 1 525 ? 11.552 7.296 -23.696 1.00 90.38 525 GLN A N 1
ATOM 4111 C CA . GLN A 1 525 ? 10.391 7.246 -24.594 1.00 90.38 525 GLN A CA 1
ATOM 4112 C C . GLN A 1 525 ? 9.601 5.925 -24.513 1.00 90.38 525 GLN A C 1
ATOM 4114 O O . GLN A 1 525 ? 8.513 5.848 -25.077 1.00 90.38 525 GLN A O 1
ATOM 4119 N N . SER A 1 526 ? 10.096 4.903 -23.802 1.00 88.75 526 SER A N 1
ATOM 4120 C CA . SER A 1 526 ? 9.387 3.631 -23.562 1.00 88.75 526 SER A CA 1
ATOM 4121 C C . SER A 1 526 ? 9.744 3.042 -22.194 1.00 88.75 526 SER A C 1
ATOM 4123 O O . SER A 1 526 ? 10.893 3.107 -21.753 1.00 88.75 526 SER A O 1
ATOM 4125 N N . LEU A 1 527 ? 8.754 2.431 -21.533 1.00 88.06 527 LEU A N 1
ATOM 4126 C CA . LEU A 1 527 ? 8.957 1.729 -20.265 1.00 88.06 527 LEU A CA 1
ATOM 4127 C C . LEU A 1 527 ? 9.843 0.492 -20.463 1.00 88.06 527 LEU A C 1
ATOM 4129 O O . LEU A 1 527 ? 10.755 0.253 -19.676 1.00 88.06 527 LEU A O 1
ATOM 4133 N N . GLU A 1 528 ? 9.615 -0.256 -21.535 1.00 89.50 528 GLU A N 1
ATOM 4134 C CA . GLU A 1 528 ? 10.369 -1.446 -21.913 1.00 89.50 528 GLU A CA 1
ATOM 4135 C C . GLU A 1 528 ? 11.818 -1.088 -22.260 1.00 89.50 528 GLU A C 1
ATOM 4137 O O . GLU A 1 528 ? 12.745 -1.704 -21.734 1.00 89.50 528 GLU A O 1
ATOM 4142 N N . ALA A 1 529 ? 12.032 -0.013 -23.029 1.00 89.31 529 ALA A N 1
ATOM 4143 C CA . ALA A 1 529 ? 13.372 0.518 -23.283 1.00 89.31 529 ALA A CA 1
ATOM 4144 C C . ALA A 1 529 ? 14.078 0.932 -21.977 1.00 89.31 529 ALA A C 1
ATOM 4146 O O . ALA A 1 529 ? 15.277 0.699 -21.818 1.00 89.31 529 ALA A O 1
ATOM 4147 N N . SER A 1 530 ? 13.343 1.483 -21.003 1.00 91.25 530 SER A N 1
ATOM 4148 C CA . SER A 1 530 ? 13.904 1.798 -19.683 1.00 91.25 530 SER A CA 1
ATOM 4149 C C . SER A 1 530 ? 14.357 0.560 -18.907 1.00 91.25 530 SER A C 1
ATOM 4151 O O . SER A 1 530 ? 15.367 0.608 -18.204 1.00 91.25 530 SER A O 1
ATOM 4153 N N . THR A 1 531 ? 13.658 -0.564 -19.068 1.00 92.38 531 THR A N 1
ATOM 4154 C CA . THR A 1 531 ? 14.029 -1.845 -18.457 1.00 92.38 531 THR A CA 1
ATOM 4155 C C . THR A 1 531 ? 15.332 -2.375 -19.043 1.00 92.38 531 THR A C 1
ATOM 4157 O O . THR A 1 531 ? 16.196 -2.803 -18.280 1.00 92.38 531 THR A O 1
ATOM 4160 N N . VAL A 1 532 ? 15.525 -2.263 -20.364 1.00 93.38 532 VAL A N 1
ATOM 4161 C CA . VAL A 1 532 ? 16.796 -2.623 -21.021 1.00 93.38 532 VAL A CA 1
ATOM 4162 C C . VAL A 1 532 ? 17.959 -1.822 -20.429 1.00 93.38 532 VAL A C 1
ATOM 4164 O O . VAL A 1 532 ? 18.993 -2.397 -20.094 1.00 93.38 532 VAL A O 1
ATOM 4167 N N . LEU A 1 533 ? 17.790 -0.506 -20.224 1.00 92.88 533 LEU A N 1
ATOM 4168 C CA . LEU A 1 533 ? 18.853 0.314 -19.631 1.00 92.88 533 LEU A CA 1
ATOM 4169 C C . LEU A 1 533 ? 19.153 -0.080 -18.179 1.00 92.88 533 LEU A C 1
ATOM 4171 O O . LEU A 1 533 ? 20.318 -0.152 -17.790 1.00 92.88 533 LEU A O 1
ATOM 4175 N N . LYS A 1 534 ? 18.113 -0.332 -17.377 1.00 93.25 534 LYS A N 1
ATOM 4176 C CA . LYS A 1 534 ? 18.262 -0.761 -15.977 1.00 93.25 534 LYS A CA 1
ATOM 4177 C C . LYS A 1 534 ? 18.969 -2.108 -15.874 1.00 93.25 534 LYS A C 1
ATOM 4179 O O . LYS A 1 534 ? 19.804 -2.274 -14.989 1.00 93.25 534 LYS A O 1
ATOM 4184 N N . GLN A 1 535 ? 18.664 -3.038 -16.779 1.00 94.12 535 GLN A N 1
ATOM 4185 C CA . GLN A 1 535 ? 19.339 -4.330 -16.839 1.00 94.12 535 GLN A CA 1
ATOM 4186 C C . GLN A 1 535 ? 20.814 -4.154 -17.202 1.00 94.12 535 GLN A C 1
ATOM 4188 O O . GLN A 1 535 ? 21.676 -4.623 -16.466 1.00 94.12 535 GLN A O 1
ATOM 4193 N N . LEU A 1 536 ? 21.108 -3.374 -18.248 1.00 94.56 536 LEU A N 1
ATOM 4194 C CA . LEU A 1 536 ? 22.483 -3.057 -18.631 1.00 94.56 536 LEU A CA 1
ATOM 4195 C C . LEU A 1 536 ? 23.263 -2.433 -17.460 1.00 94.56 536 LEU A C 1
ATOM 4197 O O . LEU A 1 536 ? 24.408 -2.802 -17.218 1.00 94.56 536 LEU A O 1
ATOM 4201 N N . HIS A 1 537 ? 22.646 -1.514 -16.714 1.00 94.06 537 HIS A N 1
ATOM 4202 C CA . HIS A 1 537 ? 23.241 -0.904 -15.525 1.00 94.06 537 HIS A CA 1
ATOM 4203 C C . HIS A 1 537 ? 23.514 -1.929 -14.411 1.00 94.06 537 HIS A C 1
ATOM 4205 O O . HIS A 1 537 ? 24.579 -1.896 -13.791 1.00 94.06 537 HIS A O 1
ATOM 4211 N N . ALA A 1 538 ? 22.579 -2.850 -14.161 1.00 93.00 538 ALA A N 1
ATOM 4212 C CA . ALA A 1 538 ? 22.733 -3.917 -13.172 1.00 93.00 538 ALA A CA 1
ATOM 4213 C C . ALA A 1 538 ? 23.865 -4.893 -13.543 1.00 93.00 538 ALA A C 1
ATOM 4215 O O . ALA A 1 538 ? 24.711 -5.183 -12.698 1.00 93.00 538 ALA A O 1
ATOM 4216 N N . ASP A 1 539 ? 23.944 -5.307 -14.812 1.00 94.94 539 ASP A N 1
ATOM 4217 C CA . ASP A 1 539 ? 24.979 -6.211 -15.347 1.00 94.94 539 ASP A CA 1
ATOM 4218 C C . ASP A 1 539 ? 26.397 -5.604 -15.288 1.00 94.94 539 ASP A C 1
ATOM 4220 O O . ASP A 1 539 ? 27.416 -6.298 -15.382 1.00 94.94 539 ASP A O 1
ATOM 4224 N N . HIS A 1 540 ? 26.474 -4.286 -15.096 1.00 94.25 540 HIS A N 1
ATOM 4225 C CA . HIS A 1 540 ? 27.708 -3.522 -14.947 1.00 94.25 540 HIS A CA 1
ATOM 4226 C C . HIS A 1 540 ? 27.940 -3.068 -13.500 1.00 94.25 540 HIS A C 1
ATOM 4228 O O . HIS A 1 540 ? 28.397 -1.949 -13.248 1.00 94.25 540 HIS A O 1
ATOM 4234 N N . ASP A 1 541 ? 27.646 -3.965 -12.554 1.00 91.81 541 ASP A N 1
ATOM 4235 C CA . ASP A 1 541 ? 27.855 -3.788 -11.113 1.00 91.81 541 ASP A CA 1
ATOM 4236 C C . ASP A 1 541 ? 27.137 -2.549 -10.569 1.00 91.81 541 ASP A C 1
ATOM 4238 O O . ASP A 1 541 ? 27.714 -1.730 -9.852 1.00 91.81 541 ASP A O 1
ATOM 4242 N N . ASN A 1 542 ? 25.869 -2.391 -10.959 1.00 88.56 542 ASN A N 1
ATOM 4243 C CA . ASN A 1 542 ? 25.046 -1.227 -10.623 1.00 88.56 542 ASN A CA 1
ATOM 4244 C C . ASN A 1 542 ? 25.743 0.105 -10.951 1.00 88.56 542 ASN A C 1
ATOM 4246 O O . ASN A 1 542 ? 25.717 1.046 -10.159 1.00 88.56 542 ASN A O 1
ATOM 4250 N N . GLY A 1 543 ? 26.376 0.165 -12.123 1.00 86.50 543 GLY A N 1
ATOM 4251 C CA . GLY A 1 543 ? 27.024 1.363 -12.641 1.00 86.50 543 GLY A CA 1
ATOM 4252 C C . GLY A 1 543 ? 28.475 1.575 -12.192 1.00 86.50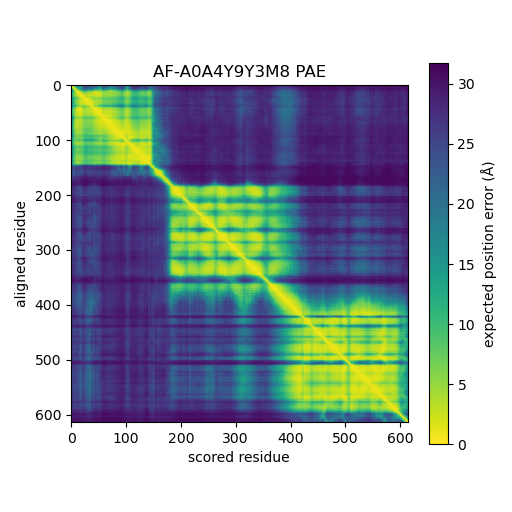 543 GLY A C 1
ATOM 4253 O O . GLY A 1 543 ? 29.092 2.565 -12.593 1.00 86.50 543 GLY A O 1
ATOM 4254 N N . ALA A 1 544 ? 29.063 0.660 -11.411 1.00 88.06 544 ALA A N 1
ATOM 4255 C CA . ALA A 1 544 ? 30.468 0.762 -11.004 1.00 88.06 544 ALA A CA 1
ATOM 4256 C C . ALA A 1 544 ? 31.446 0.546 -12.175 1.00 88.06 544 ALA A C 1
ATOM 4258 O O . ALA A 1 544 ? 32.546 1.104 -12.176 1.00 88.06 544 ALA A O 1
ATOM 4259 N N . ARG A 1 545 ? 31.050 -0.223 -13.200 1.00 91.06 545 ARG A N 1
ATOM 4260 C CA . ARG A 1 545 ? 31.808 -0.377 -14.452 1.00 91.06 545 ARG A CA 1
ATOM 4261 C C . ARG A 1 545 ? 31.125 0.350 -15.602 1.00 91.06 545 ARG A C 1
ATOM 4263 O O . ARG A 1 545 ? 29.908 0.440 -15.655 1.00 91.06 545 ARG A O 1
ATOM 4270 N N . GLN A 1 546 ? 31.912 0.863 -16.547 1.00 88.44 546 GLN A N 1
ATOM 4271 C CA . GLN A 1 546 ? 31.387 1.437 -17.791 1.00 88.44 546 GLN A CA 1
ATOM 4272 C C . GLN A 1 546 ? 31.163 0.327 -18.832 1.00 88.44 546 GLN A C 1
ATOM 4274 O O . GLN A 1 546 ? 31.989 -0.585 -18.911 1.00 88.44 546 GLN A O 1
ATOM 4279 N N . PRO A 1 547 ? 30.090 0.401 -19.640 1.00 90.19 547 PRO A N 1
ATOM 4280 C CA . PRO A 1 547 ? 29.791 -0.614 -20.637 1.00 90.19 547 PRO A CA 1
ATOM 4281 C C . PRO A 1 547 ? 30.702 -0.460 -21.856 1.00 90.19 547 PRO A C 1
ATOM 4283 O O . PRO A 1 547 ? 31.075 0.658 -22.243 1.00 90.19 547 PRO A O 1
ATOM 4286 N N . GLY A 1 548 ? 31.060 -1.592 -22.463 1.00 89.25 548 GLY A N 1
ATOM 4287 C CA . GLY A 1 548 ? 31.855 -1.627 -23.681 1.00 89.25 548 GLY A CA 1
ATOM 4288 C C . GLY A 1 548 ? 31.038 -1.271 -24.924 1.00 89.25 548 GLY A C 1
ATOM 4289 O O . GLY A 1 548 ? 29.819 -1.114 -24.895 1.00 89.25 548 GLY A O 1
ATOM 4290 N N . ARG A 1 549 ? 31.722 -1.175 -26.069 1.00 86.44 549 ARG A N 1
ATOM 4291 C CA . ARG A 1 549 ? 31.090 -0.899 -27.372 1.00 86.44 549 ARG A CA 1
ATOM 4292 C C . ARG A 1 549 ? 30.004 -1.917 -27.719 1.00 86.44 549 ARG A C 1
ATOM 4294 O O . ARG A 1 549 ? 28.923 -1.532 -28.145 1.00 86.44 549 ARG A O 1
ATOM 4301 N N . GLN A 1 550 ? 30.318 -3.198 -27.550 1.00 88.06 550 GLN A N 1
ATOM 4302 C CA . GLN A 1 550 ? 29.442 -4.294 -27.945 1.00 88.06 550 GLN A CA 1
ATOM 4303 C C . GLN A 1 550 ? 28.187 -4.344 -27.069 1.00 88.06 550 GLN A C 1
ATOM 4305 O O . GLN A 1 550 ? 27.091 -4.482 -27.601 1.00 88.06 550 GLN A O 1
ATOM 4310 N N . ASP A 1 551 ? 28.326 -4.114 -25.762 1.00 91.50 551 ASP A N 1
ATOM 4311 C CA . ASP A 1 551 ? 27.194 -4.064 -24.828 1.00 91.50 551 ASP A CA 1
ATOM 4312 C C . ASP A 1 551 ? 26.241 -2.912 -25.169 1.00 91.50 551 ASP A C 1
ATOM 4314 O O . ASP A 1 551 ? 25.027 -3.092 -25.218 1.00 91.50 551 ASP A O 1
ATOM 4318 N N . LEU A 1 552 ? 26.795 -1.736 -25.492 1.00 90.38 552 LEU A N 1
ATOM 4319 C CA . LEU A 1 552 ? 26.016 -0.570 -25.915 1.00 90.38 552 LEU A CA 1
ATOM 4320 C C . LEU A 1 552 ? 25.287 -0.801 -27.248 1.00 90.38 552 LEU A C 1
ATOM 4322 O O . LEU A 1 552 ? 24.157 -0.348 -27.409 1.00 90.38 552 LEU A O 1
ATOM 4326 N N . GLN A 1 553 ? 25.916 -1.490 -28.205 1.00 87.44 553 GLN A N 1
ATOM 4327 C CA . GLN A 1 553 ? 25.291 -1.829 -29.488 1.00 87.44 553 GLN A CA 1
ATOM 4328 C C . GLN A 1 553 ? 24.160 -2.848 -29.322 1.00 87.44 553 GLN A C 1
ATOM 4330 O O . GLN A 1 553 ? 23.098 -2.663 -29.915 1.00 87.44 553 GLN A O 1
ATOM 4335 N N . THR A 1 554 ? 24.368 -3.881 -28.502 1.00 87.94 554 THR A N 1
ATOM 4336 C CA . THR A 1 554 ? 23.341 -4.880 -28.175 1.00 87.94 554 THR A CA 1
ATOM 4337 C C . THR A 1 554 ? 22.154 -4.219 -27.485 1.00 87.94 554 THR A C 1
ATOM 4339 O O . THR A 1 554 ? 21.037 -4.314 -27.982 1.00 87.94 554 THR A O 1
ATOM 4342 N N . ALA A 1 555 ? 22.403 -3.439 -26.428 1.00 90.81 555 ALA A N 1
ATOM 4343 C CA . ALA A 1 555 ? 21.349 -2.725 -25.712 1.00 90.81 555 ALA A CA 1
ATOM 4344 C C . ALA A 1 555 ? 20.582 -1.751 -26.618 1.00 90.81 555 ALA A C 1
ATOM 4346 O O . ALA A 1 555 ? 19.371 -1.592 -26.471 1.00 90.81 555 ALA A O 1
ATOM 4347 N N . LEU A 1 556 ? 21.264 -1.107 -27.575 1.00 88.75 556 LEU A N 1
ATOM 4348 C CA . LEU A 1 556 ? 20.604 -0.233 -28.540 1.00 88.75 556 LEU A CA 1
ATOM 4349 C C . LEU A 1 556 ? 19.675 -1.051 -29.435 1.00 88.75 556 LEU A C 1
ATOM 4351 O O . LEU A 1 556 ? 18.521 -0.670 -29.584 1.00 88.75 556 LEU A O 1
ATOM 4355 N N . GLY A 1 557 ? 20.143 -2.182 -29.971 1.00 84.31 557 GLY A N 1
ATOM 4356 C CA . GLY A 1 557 ? 19.315 -3.123 -30.729 1.00 84.31 557 GLY A CA 1
ATOM 4357 C C . GLY A 1 557 ? 18.089 -3.605 -29.949 1.00 84.31 557 GLY A C 1
ATOM 4358 O O . GLY A 1 557 ? 16.989 -3.612 -30.497 1.00 84.31 557 GLY A O 1
ATOM 4359 N N . ASP A 1 558 ? 18.257 -3.913 -28.664 1.00 86.06 558 ASP A N 1
ATOM 4360 C CA . ASP A 1 558 ? 17.172 -4.368 -27.793 1.00 86.06 558 ASP A CA 1
ATOM 4361 C C . ASP A 1 558 ? 16.133 -3.269 -27.534 1.00 86.06 558 ASP A C 1
ATOM 4363 O O . ASP A 1 558 ? 14.937 -3.495 -27.712 1.00 86.06 558 ASP A O 1
ATOM 4367 N N . MET A 1 559 ? 16.562 -2.042 -27.210 1.00 88.56 559 MET A N 1
ATOM 4368 C CA . MET A 1 559 ? 15.647 -0.899 -27.050 1.00 88.56 559 MET A CA 1
ATOM 4369 C C . MET A 1 559 ? 14.858 -0.611 -28.323 1.00 88.56 559 MET A C 1
ATOM 4371 O O . MET A 1 559 ? 13.671 -0.295 -28.284 1.00 88.56 559 MET A O 1
ATOM 4375 N N . LEU A 1 560 ? 15.537 -0.719 -29.458 1.00 84.69 560 LEU A N 1
ATOM 4376 C CA . LEU A 1 560 ? 14.994 -0.500 -30.786 1.00 84.69 560 LEU A CA 1
ATOM 4377 C C . LEU A 1 560 ? 13.843 -1.471 -31.126 1.00 84.69 560 LEU A C 1
ATOM 4379 O O . LEU A 1 560 ? 12.960 -1.091 -31.896 1.00 84.69 560 LEU A O 1
ATOM 4383 N N . MET A 1 561 ? 13.795 -2.666 -30.521 1.00 80.75 561 MET A N 1
ATOM 4384 C CA . MET A 1 561 ? 12.699 -3.634 -30.697 1.00 80.75 561 MET A CA 1
ATOM 4385 C C . MET A 1 561 ? 11.394 -3.244 -29.986 1.00 80.75 561 MET A C 1
ATOM 4387 O O . MET A 1 561 ? 10.346 -3.814 -30.287 1.00 80.75 561 MET A O 1
ATOM 4391 N N . HIS A 1 562 ? 11.428 -2.284 -29.060 1.00 86.06 562 HIS A N 1
ATOM 4392 C CA . HIS A 1 562 ? 10.259 -1.879 -28.269 1.00 86.06 562 HIS A CA 1
ATOM 4393 C C . HIS A 1 562 ? 9.430 -0.752 -28.898 1.00 86.06 562 HIS A C 1
ATOM 4395 O O . HIS A 1 562 ? 8.496 -0.252 -28.275 1.00 86.06 562 HIS A O 1
ATOM 4401 N N . PHE A 1 563 ? 9.751 -0.361 -30.130 1.00 82.31 563 PHE A N 1
ATOM 4402 C CA . PHE A 1 563 ? 9.065 0.699 -30.860 1.00 82.31 563 PHE A CA 1
ATOM 4403 C C . PHE A 1 563 ? 8.588 0.197 -32.227 1.00 82.31 563 PHE A C 1
ATOM 4405 O O . PHE A 1 563 ? 9.276 -0.576 -32.894 1.00 82.31 563 PHE A O 1
ATOM 4412 N N . ASP A 1 564 ? 7.428 0.680 -32.671 1.00 81.06 564 ASP A N 1
ATOM 4413 C CA . ASP A 1 564 ? 6.889 0.415 -34.009 1.00 81.06 564 ASP A CA 1
ATOM 4414 C C . ASP A 1 564 ? 7.577 1.242 -35.100 1.00 81.06 564 ASP A C 1
ATOM 4416 O O . ASP A 1 564 ? 7.705 0.780 -36.231 1.00 81.06 564 ASP A O 1
ATOM 4420 N N . ASP A 1 565 ? 7.987 2.470 -34.776 1.00 80.50 565 ASP A N 1
ATOM 4421 C CA . ASP A 1 565 ? 8.706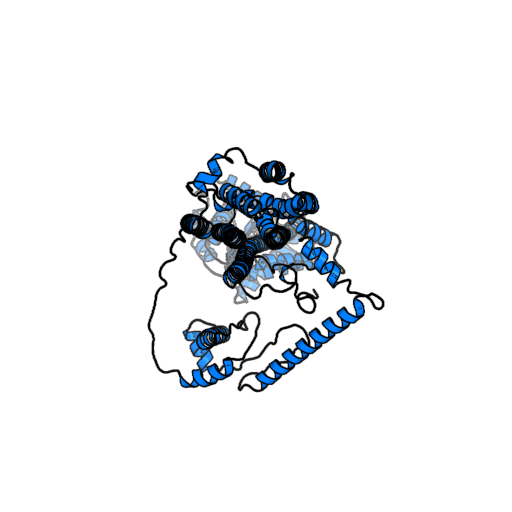 3.368 -35.677 1.00 80.50 565 ASP A CA 1
ATOM 4422 C C . ASP A 1 565 ? 9.769 4.137 -34.877 1.00 80.50 565 ASP A C 1
ATOM 4424 O O . ASP A 1 565 ? 9.441 4.872 -33.944 1.00 80.50 565 ASP A O 1
ATOM 4428 N N . VAL A 1 566 ? 11.039 4.026 -35.266 1.00 84.00 566 VAL A N 1
ATOM 4429 C CA . VAL A 1 566 ? 12.138 4.805 -34.670 1.00 84.00 566 VAL A CA 1
ATOM 4430 C C . VAL A 1 566 ? 12.800 5.651 -35.736 1.00 84.00 566 VAL A C 1
ATOM 4432 O O . VAL A 1 566 ? 13.239 5.098 -36.741 1.00 84.00 566 VAL A O 1
ATOM 4435 N N . TYR A 1 567 ? 12.920 6.952 -35.474 1.00 87.38 567 TYR A N 1
ATOM 4436 C CA . TYR A 1 567 ? 13.701 7.893 -36.267 1.00 87.38 567 TYR A CA 1
ATOM 4437 C C . TYR A 1 567 ? 15.007 8.212 -35.542 1.00 87.38 567 TYR A C 1
ATOM 4439 O O . TYR A 1 567 ? 15.003 8.656 -34.395 1.00 87.38 567 TYR A O 1
ATOM 4447 N N . ILE A 1 568 ? 16.132 8.005 -36.218 1.00 87.62 568 ILE A N 1
ATOM 4448 C CA . ILE A 1 568 ? 17.458 8.391 -35.724 1.00 87.62 568 ILE A CA 1
ATOM 4449 C C . ILE A 1 568 ? 17.969 9.505 -36.626 1.00 87.62 568 ILE A C 1
ATOM 4451 O O . ILE A 1 568 ? 17.871 9.347 -37.829 1.00 87.62 568 ILE A O 1
ATOM 4455 N N . VAL A 1 569 ? 18.474 10.617 -36.091 1.00 89.00 569 VAL A N 1
ATOM 4456 C CA . VAL A 1 569 ? 19.054 11.718 -36.885 1.00 89.00 569 VAL A CA 1
ATOM 4457 C C . VAL A 1 569 ? 20.495 11.956 -36.454 1.00 89.00 569 VAL A C 1
ATOM 4459 O O . VAL A 1 569 ? 20.740 12.283 -35.297 1.00 89.00 569 VAL A O 1
ATOM 4462 N N . LEU A 1 570 ? 21.452 11.809 -37.366 1.00 87.44 570 LEU A N 1
ATOM 4463 C CA . LEU A 1 570 ? 22.874 12.010 -37.076 1.00 87.44 570 LEU A CA 1
ATOM 4464 C C . LEU A 1 570 ? 23.407 13.157 -37.936 1.00 87.44 570 LEU A C 1
ATOM 4466 O O . LEU A 1 570 ? 23.443 13.027 -39.153 1.00 87.44 570 LEU A O 1
ATOM 4470 N N . ASP A 1 571 ? 23.806 14.271 -37.327 1.00 87.44 571 ASP A N 1
ATOM 4471 C CA . ASP A 1 571 ? 24.412 15.398 -38.046 1.00 87.44 571 ASP A CA 1
ATOM 4472 C C . ASP A 1 571 ? 25.941 15.325 -38.001 1.00 87.44 571 ASP A C 1
ATOM 4474 O O . ASP A 1 571 ? 26.518 14.874 -37.010 1.00 87.44 571 ASP A O 1
ATOM 4478 N N . ALA A 1 572 ? 26.573 15.823 -39.065 1.00 83.69 572 ALA A N 1
ATOM 4479 C CA . ALA A 1 572 ? 28.017 16.044 -39.145 1.00 83.69 572 ALA A CA 1
ATOM 4480 C C . ALA A 1 572 ? 28.890 14.775 -38.962 1.00 83.69 572 ALA A C 1
ATOM 4482 O O . ALA A 1 572 ? 29.959 14.823 -38.365 1.00 83.69 572 ALA A O 1
ATOM 4483 N N . LEU A 1 573 ? 28.467 13.604 -39.473 1.00 78.69 573 LEU A N 1
ATOM 4484 C CA . LEU A 1 573 ? 29.242 12.350 -39.337 1.00 78.69 573 LEU A CA 1
ATOM 4485 C C . LEU A 1 573 ? 30.680 12.419 -39.889 1.00 78.69 573 LEU A C 1
ATOM 4487 O O . LEU A 1 573 ? 31.510 11.593 -39.502 1.00 78.69 573 LEU A O 1
ATOM 4491 N N . ASP A 1 574 ? 30.991 13.357 -40.790 1.00 75.25 574 ASP A N 1
ATOM 4492 C CA . ASP A 1 574 ? 32.364 13.638 -41.228 1.00 75.25 574 ASP A CA 1
ATOM 4493 C C . ASP A 1 574 ? 33.276 14.079 -40.086 1.00 75.25 574 ASP A C 1
ATOM 4495 O O . ASP A 1 574 ? 34.475 13.806 -40.141 1.00 75.25 574 ASP A O 1
ATOM 4499 N N . GLU A 1 575 ? 32.707 14.679 -39.042 1.00 78.56 575 GLU A N 1
ATOM 4500 C CA . GLU A 1 575 ? 33.401 15.097 -37.824 1.00 78.56 575 GLU A CA 1
ATOM 4501 C C . GLU A 1 575 ? 33.634 13.934 -36.836 1.00 78.56 575 GLU A C 1
ATOM 4503 O O . GLU A 1 575 ? 34.179 14.107 -35.743 1.00 78.56 575 GLU A O 1
ATOM 4508 N N . CYS A 1 576 ? 33.263 12.705 -37.212 1.00 78.19 576 CYS A N 1
ATOM 4509 C CA . CYS A 1 576 ? 33.698 11.499 -36.516 1.00 78.19 576 CYS A CA 1
ATOM 4510 C C . CYS A 1 576 ? 35.182 11.219 -36.816 1.00 78.19 576 CYS A C 1
ATOM 4512 O O . CYS A 1 576 ? 35.584 11.145 -37.980 1.00 78.19 576 CYS A O 1
ATOM 4514 N N . HIS A 1 577 ? 35.996 11.034 -35.768 1.00 76.38 577 HIS A N 1
ATOM 4515 C CA . HIS A 1 577 ? 37.429 10.738 -35.886 1.00 76.38 577 HIS A CA 1
ATOM 4516 C C . HIS A 1 577 ? 37.707 9.583 -36.857 1.00 76.38 577 HIS A C 1
ATOM 4518 O O . HIS A 1 577 ? 37.016 8.572 -36.812 1.00 76.38 577 HIS A O 1
ATOM 4524 N N . GLY A 1 578 ? 38.739 9.708 -37.702 1.00 71.00 578 GLY A N 1
ATOM 4525 C CA . GLY A 1 578 ? 38.989 8.791 -38.825 1.00 71.00 578 GLY A CA 1
ATOM 4526 C C . GLY A 1 578 ? 39.023 7.301 -38.457 1.00 71.00 578 GLY A C 1
ATOM 4527 O O . GLY A 1 578 ? 38.405 6.495 -39.155 1.00 71.00 578 GLY A O 1
ATOM 4528 N N . ASP A 1 579 ? 39.665 6.943 -37.341 1.00 73.44 579 ASP A N 1
ATOM 4529 C CA . ASP A 1 579 ? 39.716 5.556 -36.860 1.00 73.44 579 ASP A CA 1
ATOM 4530 C C . ASP A 1 579 ? 38.338 5.057 -36.395 1.00 73.44 579 ASP A C 1
ATOM 4532 O O . ASP A 1 579 ? 37.886 4.000 -36.836 1.00 73.44 579 ASP A O 1
ATOM 4536 N N . ASP A 1 580 ? 37.616 5.840 -35.588 1.00 76.69 580 ASP A N 1
ATOM 4537 C CA . ASP A 1 580 ? 36.255 5.506 -35.142 1.00 76.69 580 ASP A CA 1
ATOM 4538 C C . ASP A 1 580 ? 35.256 5.476 -36.309 1.00 76.69 580 ASP A C 1
ATOM 4540 O O . ASP A 1 580 ? 34.366 4.623 -36.355 1.00 76.69 580 ASP A O 1
ATOM 4544 N N . ARG A 1 581 ? 35.408 6.375 -37.285 1.00 78.62 581 ARG A N 1
ATOM 4545 C CA . ARG A 1 581 ? 34.535 6.475 -38.454 1.00 78.62 581 ARG A CA 1
ATOM 4546 C C . ARG A 1 581 ? 34.615 5.206 -39.293 1.00 78.62 581 ARG A C 1
ATOM 4548 O O . ARG A 1 581 ? 33.589 4.590 -39.575 1.00 78.62 581 ARG A O 1
ATOM 4555 N N . ASN A 1 582 ? 35.830 4.794 -39.646 1.00 78.75 582 ASN A N 1
ATOM 4556 C CA . ASN A 1 582 ? 36.053 3.661 -40.539 1.00 78.75 582 ASN A CA 1
ATOM 4557 C C . ASN A 1 582 ? 35.903 2.309 -39.828 1.00 78.75 582 ASN A C 1
ATOM 4559 O O . ASN A 1 582 ? 35.385 1.367 -40.422 1.00 78.75 582 ASN A O 1
ATOM 4563 N N . GLN A 1 583 ? 36.333 2.198 -38.566 1.00 79.94 583 GLN A N 1
ATOM 4564 C CA . GLN A 1 583 ? 36.350 0.919 -37.844 1.00 79.94 583 GLN A CA 1
ATOM 4565 C C . GLN A 1 583 ? 35.077 0.654 -37.031 1.00 79.94 583 GLN A C 1
ATOM 4567 O O . GLN A 1 583 ? 34.796 -0.501 -36.707 1.00 79.94 583 GLN A O 1
ATOM 4572 N N . CYS A 1 584 ? 34.307 1.691 -36.682 1.00 82.06 584 CYS A N 1
ATOM 4573 C CA . CYS A 1 584 ? 33.139 1.556 -35.809 1.00 82.06 584 CYS A CA 1
ATOM 4574 C C . CYS A 1 584 ? 31.855 2.067 -36.467 1.00 82.06 584 CYS A C 1
ATOM 4576 O O . CYS A 1 584 ? 30.902 1.301 -36.611 1.00 82.06 584 CYS A O 1
ATOM 4578 N N . LEU A 1 585 ? 31.825 3.341 -36.870 1.00 81.00 585 LEU A N 1
ATOM 4579 C CA . LEU A 1 585 ? 30.612 3.998 -37.356 1.00 81.00 585 LEU A CA 1
ATOM 4580 C C . LEU A 1 585 ? 30.129 3.391 -38.676 1.00 81.00 585 LEU A C 1
ATOM 4582 O O . LEU A 1 585 ? 28.998 2.925 -38.724 1.00 81.00 585 LEU A O 1
ATOM 4586 N N . LEU A 1 586 ? 30.961 3.342 -39.721 1.00 79.94 586 LEU A N 1
ATOM 4587 C CA . LEU A 1 586 ? 30.553 2.798 -41.024 1.00 79.94 586 LEU A CA 1
ATOM 4588 C C . LEU A 1 586 ? 30.103 1.324 -40.936 1.00 79.94 586 LEU A C 1
ATOM 4590 O O . LEU A 1 586 ? 29.002 1.034 -41.408 1.00 79.94 586 LEU A O 1
ATOM 4594 N N . PRO A 1 587 ? 30.834 0.408 -40.261 1.00 81.25 587 PRO A N 1
ATOM 4595 C CA . PRO A 1 587 ? 30.356 -0.959 -40.048 1.00 81.25 587 PRO A CA 1
ATOM 4596 C C . PRO A 1 587 ? 29.040 -1.026 -39.268 1.00 81.25 587 PRO A C 1
ATOM 4598 O O . PRO A 1 587 ? 28.170 -1.831 -39.594 1.00 81.25 587 PRO A O 1
ATOM 4601 N N . PHE A 1 588 ? 28.859 -0.175 -38.254 1.00 81.56 588 PHE A N 1
ATOM 4602 C CA . PHE A 1 588 ? 27.603 -0.097 -37.510 1.00 81.56 588 PHE A CA 1
ATOM 4603 C C . PHE A 1 588 ? 26.444 0.365 -38.400 1.00 81.56 588 PHE A C 1
ATOM 4605 O O . PHE A 1 588 ? 25.380 -0.250 -38.371 1.00 81.56 588 PHE A O 1
ATOM 4612 N N . LEU A 1 589 ? 26.652 1.399 -39.221 1.00 76.50 589 LEU A N 1
ATOM 4613 C CA . LEU A 1 589 ? 25.644 1.874 -40.164 1.00 76.50 589 LEU A CA 1
ATOM 4614 C C . LEU A 1 589 ? 25.298 0.784 -41.187 1.00 76.50 589 LEU A C 1
ATOM 4616 O O . LEU A 1 589 ? 24.124 0.520 -41.425 1.00 76.50 589 LEU A O 1
ATOM 4620 N N . GLU A 1 590 ? 26.289 0.068 -41.720 1.00 71.56 590 GLU A N 1
ATOM 4621 C CA . GLU A 1 590 ? 26.040 -1.075 -42.600 1.00 71.56 590 GLU A CA 1
ATOM 4622 C C . GLU A 1 590 ? 25.238 -2.186 -41.920 1.00 71.56 590 GLU A C 1
ATOM 4624 O O . GLU A 1 590 ? 24.342 -2.757 -42.539 1.00 71.56 590 GLU A O 1
ATOM 4629 N N . VAL A 1 591 ? 25.559 -2.528 -40.669 1.00 69.31 591 VAL A N 1
ATOM 4630 C CA . VAL A 1 591 ? 24.837 -3.558 -39.911 1.00 69.31 591 VAL A CA 1
ATOM 4631 C C . VAL A 1 591 ? 23.401 -3.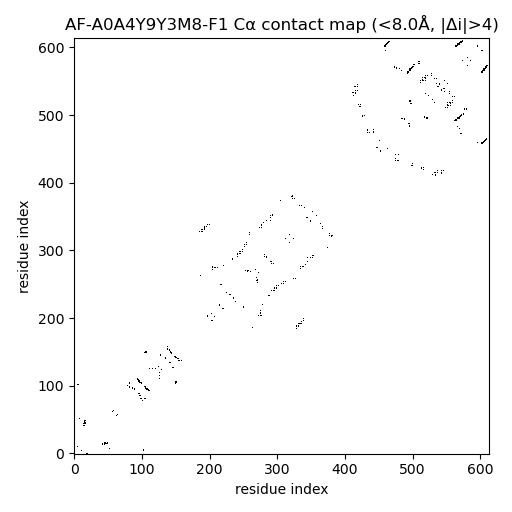123 -39.670 1.00 69.31 591 VAL A C 1
ATOM 4633 O O . VAL A 1 591 ? 22.492 -3.904 -39.932 1.00 69.31 591 VAL A O 1
ATOM 4636 N N . VAL A 1 592 ? 23.176 -1.881 -39.247 1.00 68.00 592 VAL A N 1
ATOM 4637 C CA . VAL A 1 592 ? 21.827 -1.344 -39.055 1.00 68.00 592 VAL A CA 1
ATOM 4638 C C . VAL A 1 592 ? 21.064 -1.342 -40.388 1.00 68.00 592 VAL A C 1
ATOM 4640 O O . VAL A 1 592 ? 19.945 -1.837 -40.426 1.00 68.00 592 VAL A O 1
ATOM 4643 N N . MET A 1 593 ? 21.674 -0.940 -41.510 1.00 63.50 593 MET A N 1
ATOM 4644 C CA . MET A 1 593 ? 21.062 -1.041 -42.850 1.00 63.50 593 MET A CA 1
ATOM 4645 C C . MET A 1 593 ? 20.791 -2.489 -43.307 1.00 63.50 593 MET A C 1
ATOM 4647 O O . MET A 1 593 ? 19.795 -2.770 -43.978 1.00 63.50 593 MET A O 1
ATOM 4651 N N . LYS A 1 594 ? 21.667 -3.440 -42.967 1.00 59.75 594 LYS A N 1
ATOM 4652 C CA . LYS A 1 594 ? 21.514 -4.870 -43.299 1.00 59.75 594 LYS A CA 1
ATOM 4653 C C . LYS A 1 594 ? 20.440 -5.543 -42.442 1.00 59.75 594 LYS A C 1
ATOM 4655 O O . LYS A 1 594 ? 19.679 -6.358 -42.956 1.00 59.75 594 LYS A O 1
ATOM 4660 N N . LEU A 1 595 ? 20.348 -5.193 -41.161 1.00 54.06 595 LEU A N 1
ATOM 4661 C CA . LEU A 1 595 ? 19.265 -5.618 -40.269 1.00 54.06 595 LEU A CA 1
ATOM 4662 C C . LEU A 1 595 ? 17.926 -5.072 -40.758 1.00 54.06 595 LEU A C 1
ATOM 4664 O O . LEU A 1 595 ? 16.942 -5.797 -40.797 1.00 54.06 595 LEU A O 1
ATOM 4668 N N . ILE A 1 596 ? 17.924 -3.835 -41.247 1.00 52.91 596 ILE A N 1
ATOM 4669 C CA . ILE A 1 596 ? 16.772 -3.212 -41.890 1.00 52.91 596 ILE A CA 1
ATOM 4670 C C . ILE A 1 596 ? 16.325 -3.962 -43.152 1.00 52.91 596 ILE A C 1
ATOM 4672 O O . ILE A 1 596 ? 15.144 -3.952 -43.441 1.00 52.91 596 ILE A O 1
ATOM 4676 N N . SER A 1 597 ? 17.197 -4.661 -43.884 1.00 46.28 597 SER A N 1
ATOM 4677 C CA . SER A 1 597 ? 16.820 -5.334 -45.145 1.00 46.28 597 SER A CA 1
ATOM 4678 C C . SER A 1 597 ? 16.497 -6.831 -45.033 1.00 46.28 597 SER A C 1
ATOM 4680 O O . SER A 1 597 ? 15.899 -7.386 -45.954 1.00 46.28 597 SER A O 1
ATOM 4682 N N . LYS A 1 598 ? 16.885 -7.519 -43.948 1.00 41.00 598 LYS A N 1
ATOM 4683 C CA . LYS A 1 598 ? 16.799 -8.995 -43.847 1.00 41.00 598 LYS A CA 1
ATOM 4684 C C . LYS A 1 598 ? 15.673 -9.541 -42.981 1.00 41.00 598 LYS A C 1
ATOM 4686 O O . LYS A 1 598 ? 15.483 -10.755 -42.931 1.00 41.00 598 LYS A O 1
ATOM 4691 N N . SER A 1 599 ? 14.932 -8.695 -42.288 1.00 39.97 599 SER A N 1
ATOM 4692 C CA . SER A 1 599 ? 13.979 -9.152 -41.289 1.00 39.97 599 SER A CA 1
ATOM 4693 C C . SER A 1 599 ? 12.675 -8.359 -41.361 1.00 39.97 599 SER A C 1
ATOM 4695 O O . SER A 1 599 ? 12.631 -7.241 -41.871 1.00 39.97 599 SER A O 1
ATOM 4697 N N . ALA A 1 600 ? 11.580 -8.955 -40.873 1.00 39.69 600 ALA A N 1
ATOM 4698 C CA . ALA A 1 600 ? 10.252 -8.337 -40.766 1.00 39.69 600 ALA A CA 1
ATOM 4699 C C . ALA A 1 600 ? 10.214 -7.218 -39.696 1.00 39.69 600 ALA A C 1
ATOM 4701 O O . ALA A 1 600 ? 9.331 -7.181 -38.842 1.00 39.69 600 ALA A O 1
ATOM 4702 N N . TRP A 1 601 ? 11.226 -6.349 -39.695 1.00 42.34 601 TRP A N 1
ATOM 4703 C CA . TRP A 1 601 ? 11.511 -5.347 -38.676 1.00 42.34 601 TRP A CA 1
ATOM 4704 C C . TRP A 1 601 ? 11.005 -3.976 -39.122 1.00 42.34 601 TRP A C 1
ATOM 4706 O O . TRP A 1 601 ? 11.158 -3.577 -40.278 1.00 42.34 601 TRP A O 1
ATOM 4716 N N . ARG A 1 602 ? 10.382 -3.252 -38.189 1.00 45.69 602 ARG A N 1
ATOM 4717 C CA . ARG A 1 602 ? 9.722 -1.961 -38.408 1.00 45.69 602 ARG A CA 1
ATOM 4718 C C . ARG A 1 602 ? 10.603 -0.828 -37.870 1.00 45.69 602 ARG A C 1
ATOM 4720 O O . ARG A 1 602 ? 10.426 -0.390 -36.747 1.00 45.69 602 ARG A O 1
ATOM 4727 N N . GLN A 1 603 ? 11.598 -0.383 -38.635 1.00 49.53 603 GLN A N 1
ATOM 4728 C CA . GLN A 1 603 ? 12.426 0.773 -38.253 1.00 49.53 603 GLN A CA 1
ATOM 4729 C C . GLN A 1 603 ? 12.633 1.727 -39.431 1.00 49.53 603 GLN A C 1
ATOM 4731 O O . GLN A 1 603 ? 12.682 1.280 -40.578 1.00 49.53 603 GLN A O 1
ATOM 4736 N N . ARG A 1 604 ? 12.726 3.037 -39.157 1.00 48.22 604 ARG A N 1
ATOM 4737 C CA . ARG A 1 604 ? 12.898 4.118 -40.148 1.00 48.22 604 ARG A CA 1
ATOM 4738 C C . ARG A 1 604 ? 14.134 4.948 -39.793 1.00 48.22 604 ARG A C 1
ATOM 4740 O O . ARG A 1 604 ? 14.031 6.027 -39.221 1.00 48.22 604 ARG A O 1
ATOM 4747 N N . SER A 1 605 ? 15.335 4.452 -40.066 1.00 43.88 605 SER A N 1
ATOM 4748 C CA . SER A 1 605 ? 16.548 5.186 -39.684 1.00 43.88 605 SER A CA 1
ATOM 4749 C C . SER A 1 605 ? 16.951 6.219 -40.742 1.00 43.88 605 SER A C 1
ATOM 4751 O O . SER A 1 605 ? 17.264 5.896 -41.885 1.00 43.88 605 SER A O 1
ATOM 4753 N N . LEU A 1 606 ? 17.029 7.489 -40.337 1.00 38.22 606 LEU A N 1
ATOM 4754 C CA . LEU A 1 606 ? 17.837 8.470 -41.052 1.00 38.22 606 LEU A CA 1
ATOM 4755 C C . LEU A 1 606 ? 19.300 8.235 -40.662 1.00 38.22 606 LEU A C 1
ATOM 4757 O O . LEU A 1 606 ? 19.716 8.332 -39.512 1.00 38.22 606 LEU A O 1
ATOM 4761 N N . MET A 1 607 ? 20.100 7.889 -41.654 1.00 41.88 607 MET A N 1
ATOM 4762 C CA . MET A 1 607 ? 21.548 7.922 -41.553 1.00 41.88 607 MET A CA 1
ATOM 4763 C C . MET A 1 607 ? 22.008 9.022 -42.488 1.00 41.88 607 MET A C 1
ATOM 4765 O O . MET A 1 607 ? 21.717 8.966 -43.674 1.00 41.88 607 MET A O 1
ATOM 4769 N N . GLN A 1 608 ? 22.701 10.026 -41.970 1.00 36.41 608 GLN A N 1
ATOM 4770 C CA . GLN A 1 608 ? 23.320 11.054 -42.796 1.00 36.41 608 GLN A CA 1
ATOM 4771 C C . GLN A 1 608 ? 24.820 10.982 -42.576 1.00 36.41 608 GLN A C 1
ATOM 4773 O O . GLN A 1 608 ? 25.266 11.386 -41.522 1.00 36.41 608 GLN A O 1
ATOM 4778 N N . SER A 1 609 ? 25.591 10.523 -43.564 1.00 32.28 609 SER A N 1
ATOM 4779 C CA . SER A 1 609 ? 27.053 10.687 -43.628 1.00 32.28 609 SER A CA 1
ATOM 4780 C C . SER A 1 609 ? 27.477 11.744 -44.642 1.00 32.28 609 SER A C 1
ATOM 4782 O O . SER A 1 609 ? 26.765 12.055 -45.593 1.00 32.28 609 SER A O 1
ATOM 4784 N N . ILE A 1 610 ? 28.685 12.254 -44.450 1.00 33.00 610 ILE A N 1
ATOM 4785 C CA . ILE A 1 610 ? 29.479 12.983 -45.432 1.00 33.00 610 ILE A CA 1
ATOM 4786 C C . ILE A 1 610 ? 30.726 12.135 -45.713 1.00 33.00 610 ILE A C 1
ATOM 4788 O O . ILE A 1 610 ? 31.374 11.684 -44.775 1.00 33.00 610 ILE A O 1
ATOM 4792 N N . LEU A 1 611 ? 31.033 11.947 -46.998 1.00 32.53 611 LEU A N 1
ATOM 4793 C CA . LEU A 1 611 ? 32.334 11.694 -47.650 1.00 32.53 611 LEU A CA 1
ATOM 4794 C C . LEU A 1 611 ? 32.052 12.032 -49.133 1.00 32.53 611 LEU A C 1
ATOM 4796 O O . LEU A 1 611 ? 31.013 11.619 -49.640 1.00 32.53 611 LEU A O 1
ATOM 4800 N N . GLU A 1 612 ? 32.797 12.824 -49.896 1.00 31.33 612 GLU A N 1
ATOM 4801 C CA . GLU A 1 612 ? 34.152 13.380 -49.828 1.00 31.33 612 GLU A CA 1
ATOM 4802 C C . GLU A 1 612 ? 34.157 14.613 -50.774 1.00 31.33 612 GLU A C 1
ATOM 4804 O O . GLU A 1 612 ? 33.322 14.701 -51.680 1.00 31.33 612 GLU A O 1
ATOM 4809 N N . THR A 1 613 ? 35.062 15.576 -50.584 1.00 28.44 613 THR A N 1
ATOM 4810 C CA . THR A 1 613 ? 35.568 16.382 -51.712 1.00 28.44 613 THR A CA 1
ATOM 4811 C C . THR A 1 613 ? 36.886 15.752 -52.125 1.00 28.44 613 THR A C 1
ATOM 4813 O O . THR A 1 613 ? 37.793 15.790 -51.299 1.00 28.44 613 THR A O 1
ATOM 4816 N N . ASP A 1 614 ? 36.899 15.220 -53.352 1.00 29.30 614 ASP A N 1
ATOM 4817 C CA . ASP A 1 614 ? 37.993 14.634 -54.152 1.00 29.30 614 ASP A CA 1
ATOM 4818 C C . ASP A 1 614 ? 38.981 13.661 -53.488 1.00 29.30 614 ASP A C 1
ATOM 4820 O O . ASP A 1 614 ? 39.764 14.070 -52.600 1.00 29.30 614 ASP A O 1
#

Nearest PDB structures (foldseek):
  3tcm-assembly1_B  TM=9.164E-01  e=2.212E-05  Hordeum vulgare
  3ihj-assembly1_A  TM=8.436E-01  e=3.156E-05  Homo sapiens
  8snb-assembly1_1G  TM=2.154E-01  e=2.842E+00  Strongylocentrotus purpuratus

Secondary structure (DSSP, 8-state):
-----SSSS--GGG--------S--HHHHHHHHHHHGGG----HHHHHHHHHHHSPPPTTSTTHHHHHHHHHHHHHHHHHHHHHHHHHHHTSTTEEE---SSSS---EEE---HHHHHHHHHTTS-HHHHHHHHHHHHH----B-STT--B--SSHHHHHHHHTT--------------------HHHHHHHHHHHHHHHH---HHHHGGG-TT--SHHHHHHHHHHHHTT-HHHHHHHHHHHHHHHHHHHHHHHHHHHHHTT---SS-HHHHHHHHHHHHHHTTTT-HHHHHHHHHHHHHHHHHHHHHHHTTTT-----HHHHHHHHHHHHHHHHHHHHHHHHHHTT--TT-SSS--TT-HHHHHHHHHHHHHHHHHHHHHHHHHHHHHHHHHHHHHHHHHHHHHHHHHHHHHHHHHHHTTSPPHHHHHHHHHTT-SSTTTTHHHHT-HHHHHHHHSTT--------TTSSHHHHHHHHHHHHHHHHHTSTTEEEEEEE--GGGTTS-HHHHHHHHHHHHHHTT-HHHHHHHHHHHHHTTTTTS---HHHHHHHHHHHHTT-SEEEEEEE-GGGS-HHHIIIIIHHHHHHHHHHHHHSS---EE---------

Mean predicted aligned error: 20.55 Å

Sequence (614 aa):
MKEWRKMEDGECGRRGGYFECANIGDDVLALIYKMVSVGLCPPLSGQVGVDCMVRPPQEGDESYALWKQETDATHAALAARTKLMSERLNALPGVSCVDSPGALYLYPRLSIPDKAAEAARAAGKQPDEFYALQLLDETGICVVAGVGVEEYVGSLERFHLGFMERVRFKQDEVQPSHLERVDNQFPEIWKASIKQYEADTKNNLTHASRGLSDIASADELLKAIDDKQKNFVEYRKRGAKIKGALKSVLDIVGPLASAAGDGVALVFPPGKVIFVAVKLLVDATHNVKSHYDAIIDIFEQMQSFLLRCHLYLSHGGNISDDLRQKLGKILAHLLSVIGLVTKEMKKGQLRHFIHGVFTKNSAIQDALARLDYLTKEESQVVQAATYQEMKHASRAMDQIGKKLDKVYENIKLDACYSWLAATSDPWINQNAAQGKLSESSTGQWFLQDQRFMEWKDQRQSSIWLYGKPGGGKTVLCSTIIKMLQDHTKSKTSCALAFFYFDFKDSAKPNFLHMLKSLLRQLCSQSLEASTVLKQLHADHDNGARQPGRQDLQTALGDMLMHFDDVYIVLDALDECHGDDRNQCLLPFLEVVMKLISKSAWRQRSLMQSILETD

Organism: NCBI:txid205917

Foldseek 3Di:
DPCPPDAADNPNVQVADDDDDDPDDPVVVVVVVVVQVVVVHRDVSNVVVVVCVVDDDDPPDPCVVVSVVRRVVRLVVQLVVQVVFQVVFCPDPQKHWDRDSDDNDIDIDGDDDPVLCVVQVVVVHGSQVSLQVQCCVVPVDHWDGPVPGTDDDDCSRVSVVVVVVPPDDDDDDDDDDDDDDDDQCLQVLLVVLQVLLCVLQVDNLVVLCVVVVPPDALVSLLVVLCVVPVVADLCVVCVVLLSVLSRLLLNLLVLLQCLLPVPPDHPDRLSSSLSSLVSLLSVLQVNPNLSSVVSNVVSNLNNVQSVVVSVVRVPPDNDDSVLSSLSSNLSSLSSNLSSNSSSCSNVVVSPPNDPDDPDPDVVNVVSSVVSVVSSVVSVVVVVVVVVVVVVVVVVVVVVVVVVVVVVVLVVLLVLLLVLLPPADAQVVLLVVLCVPDPDPCPLVVVVPDPLNVCLVPDFLHEDADDDDPVPSQSNNLSVVQVVVVVVQVVDPQEFEFEHEQDLVVVPDQVQSNSLSRRLSRLLVRDVQSVVLSSVLCVVQVVSPHRDDPVSSLVSSVRSLQRGQEYEYYYHDLVSRDPCCSVVPVVVSVVVVSVVSVPDPHGYRYYDYDDDDDD

InterPro domains:
  IPR015422 Pyridoxal phosphate-dependent transferase, small domain [G3DSA:3.90.1150.10] (43-174)
  IPR015424 Pyridoxal phosphate-dependent transferase [SSF53383] (11-152)
  IPR027417 P-loop containing nucleoside triphosphate hydrolase [G3DSA:3.40.50.300] (448-606)
  IPR027417 P-loop containing nucleoside triphosphate hydrolase [SSF52540] (453-576)
  IPR031350 Fungal STAND N-terminal Goodbye domain [PF17109] (190-312)
  IPR045088 Aminotransferase ALAT1/2-like [PTHR11751] (10-156)
  IPR056884 Nephrocystin 3-like, N-terminal [PF24883] (442-604)